Protein AF-0000000076331314 (afdb_homodimer)

Nearest PDB structures (foldseek):
  4fc7-assembly1_D  TM=9.909E-01  e=8.403E-45  Homo sapiens
  4jro-assembly1_B  TM=9.427E-01  e=1.397E-24  Listeria monocytogenes EGD-e
  1vl8-assembly1_B  TM=9.407E-01  e=8.124E-24  Thermotoga maritima MSB8
  4jro-assembly1_D  TM=9.541E-01  e=4.724E-23  Listeria monocytogenes EGD-e
  7wwx-assembly1_A  TM=9.232E-01  e=5.715E-21  Herbaspirillum huttiense subsp. putei IAM 15032

Radius of gyration: 23.96 Å; Cα contacts (8 Å, |Δi|>4): 1351; chains: 2; bounding box: 56×75×59 Å

InterPro domains:
  IPR002347 Short-chain dehydrogenase/reductase SDR [PF13561] (44-276)
  IPR002347 Short-chain dehydrogenase/reductase SDR [PR00080] (111-122)
  IPR002347 Short-chain dehydrogenase/reductase SDR [PR00080] (164-172)
  IPR002347 Short-chain dehydrogenase/reductase SDR [PR00080] (184-203)
  IPR002347 Short-chain dehydrogenase/reductase SDR [PR00081] (36-53)
  IPR002347 Short-chain dehydrogenase/reductase SDR [PR00081] (111-122)
  IPR002347 Short-chain dehydrogenase/reductase SDR [PR00081] (158-174)
  IPR002347 Short-chain dehydrogenase/reductase SDR [PR00081] (184-203)
  IPR002347 Short-chain dehydrogenase/reductase SDR [PR00081] (205-222)
  IPR002347 Short-chain dehydrogenase/reductase SDR [PR00081] (241-261)
  IPR036291 NAD(P)-binding domain superfamily [SSF51735] (33-279)
  IPR045017 Peroxisomal 2,4-dienoyl-CoA reductase [(3E)-enoyl-CoA-producing] [PTHR43296] (16-287)

pLDDT: mean 92.32, std 11.39, range [23.52, 98.94]

Structure (mmCIF, N/CA/C/O backbone):
data_AF-0000000076331314-model_v1
#
loop_
_entity.id
_entity.type
_entity.pdbx_description
1 polymer 'Peroxisomal 2,4-dienoyl-CoA reductase'
#
loop_
_atom_site.group_PDB
_atom_site.id
_atom_site.type_symbol
_atom_site.label_atom_id
_atom_site.label_alt_id
_atom_site.label_comp_id
_atom_site.label_asym_id
_atom_site.label_entity_id
_atom_site.label_seq_id
_atom_site.pdbx_PDB_ins_code
_atom_site.Cartn_x
_atom_site.Cartn_y
_atom_site.Cartn_z
_atom_site.occupancy
_atom_site.B_iso_or_equiv
_atom_site.auth_seq_id
_atom_site.auth_comp_id
_atom_site.auth_asym_id
_atom_site.auth_atom_id
_atom_site.pdbx_PDB_model_num
ATOM 1 N N . MET A 1 1 ? -29.672 -0.563 -6.102 1 23.72 1 MET A N 1
ATOM 2 C CA . MET A 1 1 ? -28.328 -1.09 -5.957 1 23.72 1 MET A CA 1
ATOM 3 C C . MET A 1 1 ? -27.359 0.001 -5.5 1 23.72 1 MET A C 1
ATOM 5 O O . MET A 1 1 ? -27.188 1.01 -6.184 1 23.72 1 MET A O 1
ATOM 9 N N . ALA A 1 2 ? -27.328 0.321 -4.273 1 33.72 2 ALA A N 1
ATOM 10 C CA . ALA A 1 2 ? -26.719 1.51 -3.682 1 33.72 2 ALA A CA 1
ATOM 11 C C . ALA A 1 2 ? -25.375 1.827 -4.344 1 33.72 2 ALA A C 1
ATOM 13 O O . ALA A 1 2 ? -24.531 0.943 -4.508 1 33.72 2 ALA A O 1
ATOM 14 N N . HIS A 1 3 ? -25.266 2.746 -5.168 1 42.53 3 HIS A N 1
ATOM 15 C CA . HIS A 1 3 ? -24.078 3.188 -5.875 1 42.53 3 HIS A CA 1
ATOM 16 C C . HIS A 1 3 ? -22.859 3.209 -4.945 1 42.53 3 HIS A C 1
ATOM 18 O O . HIS A 1 3 ? -22.906 3.826 -3.879 1 42.53 3 HIS A O 1
ATOM 24 N N . ALA A 1 4 ? -22.188 2.18 -4.832 1 51.5 4 ALA A N 1
ATOM 25 C CA . ALA A 1 4 ? -20.953 2.174 -4.051 1 51.5 4 ALA A CA 1
ATOM 26 C C . ALA A 1 4 ? -20.156 3.465 -4.254 1 51.5 4 ALA A C 1
ATOM 28 O O . ALA A 1 4 ? -20.062 3.967 -5.379 1 51.5 4 ALA A O 1
ATOM 29 N N . GLY A 1 5 ? -20.25 4.363 -3.395 1 59.28 5 GLY A N 1
ATOM 30 C CA . GLY A 1 5 ? -19.5 5.609 -3.402 1 59.28 5 GLY A CA 1
ATOM 31 C C . GLY A 1 5 ? -18.109 5.477 -4.012 1 59.28 5 GLY A C 1
ATOM 32 O O . GLY A 1 5 ? -17.594 4.363 -4.148 1 59.28 5 GLY A O 1
ATOM 33 N N . PHE A 1 6 ? -17.469 6.438 -4.609 1 75.81 6 PHE A N 1
ATOM 34 C CA . PHE A 1 6 ? -16.203 6.508 -5.332 1 75.81 6 PHE A CA 1
ATOM 35 C C . PHE A 1 6 ? -15.102 5.797 -4.562 1 75.81 6 PHE A C 1
ATOM 37 O O . PHE A 1 6 ? -14.18 5.238 -5.16 1 75.81 6 PHE A O 1
ATOM 44 N N . ALA A 1 7 ? -15.383 5.496 -3.303 1 81.44 7 ALA A N 1
ATOM 45 C CA . ALA A 1 7 ? -14.297 5.012 -2.453 1 81.44 7 ALA A CA 1
ATOM 46 C C . ALA A 1 7 ? -14.242 3.488 -2.449 1 81.44 7 ALA A C 1
ATOM 48 O O . ALA A 1 7 ? -13.172 2.9 -2.273 1 81.44 7 ALA A O 1
ATOM 49 N N . CYS A 1 8 ? -15.344 2.814 -2.717 1 88.12 8 CYS A N 1
ATOM 50 C CA . CYS A 1 8 ? -15.352 1.385 -2.432 1 88.12 8 CYS A CA 1
ATOM 51 C C . CYS A 1 8 ? -15.844 0.593 -3.641 1 88.12 8 CYS A C 1
ATOM 53 O O . CYS A 1 8 ? -15.914 -0.637 -3.594 1 88.12 8 CYS A O 1
ATOM 55 N N . GLU A 1 9 ? -16.141 1.269 -4.742 1 92.06 9 GLU A N 1
ATOM 56 C CA . GLU A 1 9 ? -16.672 0.588 -5.922 1 92.06 9 GLU A CA 1
ATOM 57 C C . GLU A 1 9 ? -15.609 -0.31 -6.559 1 92.06 9 GLU A C 1
ATOM 59 O O . GLU A 1 9 ? -14.523 0.158 -6.922 1 92.06 9 GLU A O 1
ATOM 64 N N . PRO A 1 10 ? -15.93 -1.616 -6.637 1 94.25 10 PRO A N 1
ATOM 65 C CA . PRO A 1 10 ? -14.945 -2.492 -7.273 1 94.25 10 PRO A CA 1
ATOM 66 C C . PRO A 1 10 ? -14.805 -2.234 -8.773 1 94.25 10 PRO A C 1
ATOM 68 O O . PRO A 1 10 ? -15.773 -1.837 -9.43 1 94.25 10 PRO A O 1
ATOM 71 N N . PRO A 1 11 ? -13.625 -2.402 -9.305 1 95.38 11 PRO A N 1
ATOM 72 C CA . PRO A 1 11 ? -13.477 -2.379 -10.766 1 95.38 11 PRO A CA 1
ATOM 73 C C . PRO A 1 11 ? -14.164 -3.561 -11.445 1 95.38 11 PRO A C 1
ATOM 75 O O . PRO A 1 11 ? -14.422 -4.582 -10.805 1 95.38 11 PRO A O 1
ATOM 78 N N . PRO A 1 12 ? -14.453 -3.381 -12.75 1 94.56 12 PRO A N 1
ATOM 79 C CA . PRO A 1 12 ? -14.992 -4.52 -13.492 1 94.56 12 PRO A CA 1
ATOM 80 C C . PRO A 1 12 ? -14.062 -5.73 -13.477 1 94.56 12 PRO A C 1
ATOM 82 O O . PRO A 1 12 ? -12.836 -5.574 -13.492 1 94.56 12 PRO A O 1
ATOM 85 N N . ASP A 1 13 ? -14.641 -6.906 -13.461 1 96.69 13 ASP A N 1
ATOM 86 C CA . ASP A 1 13 ? -13.922 -8.172 -13.469 1 96.69 13 ASP A CA 1
ATOM 87 C C . ASP A 1 13 ? -14.781 -9.289 -14.062 1 96.69 13 ASP A C 1
ATOM 89 O O . ASP A 1 13 ? -15.906 -9.055 -14.484 1 96.69 13 ASP A O 1
ATOM 93 N N . VAL A 1 14 ? -14.141 -10.469 -14.32 1 96.5 14 VAL A N 1
ATOM 94 C CA . VAL A 1 14 ? -14.859 -11.664 -14.742 1 96.5 14 VAL A CA 1
ATOM 95 C C . VAL A 1 14 ? -14.453 -12.844 -13.867 1 96.5 14 VAL A C 1
ATOM 97 O O . VAL A 1 14 ? -13.281 -12.977 -13.5 1 96.5 14 VAL A O 1
ATOM 100 N N . ASP A 1 15 ? -15.32 -13.727 -13.57 1 93.75 15 ASP A N 1
ATOM 101 C CA . ASP A 1 15 ? -15.102 -14.82 -12.617 1 93.75 15 ASP A CA 1
ATOM 102 C C . ASP A 1 15 ? -14.211 -15.898 -13.219 1 93.75 15 ASP A C 1
ATOM 104 O O . ASP A 1 15 ? -13.531 -16.625 -12.492 1 93.75 15 ASP A O 1
ATOM 108 N N . THR A 1 16 ? -14.18 -15.977 -14.539 1 94.88 16 THR A N 1
ATOM 109 C CA . THR A 1 16 ? -13.406 -17 -15.219 1 94.88 16 THR A CA 1
ATOM 110 C C . THR A 1 16 ? -11.992 -16.516 -15.508 1 94.88 16 THR A C 1
ATOM 112 O O . THR A 1 16 ? -11.656 -15.367 -15.203 1 94.88 16 THR A O 1
ATOM 115 N N . ASP A 1 17 ? -11.156 -17.391 -16 1 95.69 17 ASP A N 1
ATOM 116 C CA . ASP A 1 17 ? -9.812 -17.031 -16.438 1 95.69 17 ASP A CA 1
ATOM 117 C C . ASP A 1 17 ? -9.828 -16.531 -17.891 1 95.69 17 ASP A C 1
ATOM 119 O O . ASP A 1 17 ? -9.172 -17.094 -18.75 1 95.69 17 ASP A O 1
ATOM 123 N N . ASP A 1 18 ? -10.688 -15.539 -18.078 1 97.62 18 ASP A N 1
ATOM 124 C CA . ASP A 1 18 ? -10.781 -14.805 -19.328 1 97.62 18 ASP A CA 1
ATOM 125 C C . ASP A 1 18 ? -10.344 -13.352 -19.156 1 97.62 18 ASP A C 1
ATOM 127 O O . ASP A 1 18 ? -10.438 -12.805 -18.047 1 97.62 18 ASP A O 1
ATOM 131 N N . CYS A 1 19 ? -9.852 -12.844 -20.219 1 98.44 19 CYS A N 1
ATOM 132 C CA . CYS A 1 19 ? -9.445 -11.445 -20.172 1 98.44 19 CYS A CA 1
ATOM 133 C C . CYS A 1 19 ? -10.656 -10.531 -20.031 1 98.44 19 CYS A C 1
ATOM 135 O O . CYS A 1 19 ? -11.758 -10.891 -20.453 1 98.44 19 CYS A O 1
ATOM 137 N N . LEU A 1 20 ? -10.445 -9.367 -19.406 1 98.25 20 LEU A N 1
ATOM 138 C CA . LEU A 1 20 ? -11.492 -8.359 -19.266 1 98.25 20 LEU A CA 1
ATOM 139 C C . LEU A 1 20 ? -11.992 -7.898 -20.625 1 98.25 20 LEU A C 1
ATOM 141 O O . LEU A 1 20 ? -11.195 -7.594 -21.516 1 98.25 20 LEU A O 1
ATOM 145 N N . PRO A 1 21 ? -13.328 -7.848 -20.812 1 96.75 21 PRO A N 1
ATOM 146 C CA . PRO A 1 21 ? -13.852 -7.344 -22.078 1 96.75 21 PRO A CA 1
ATOM 147 C C . PRO A 1 21 ? -13.523 -5.871 -22.312 1 96.75 21 PRO A C 1
ATOM 149 O O . PRO A 1 21 ? -13.367 -5.441 -23.453 1 96.75 21 PRO A O 1
ATOM 152 N N . GLU A 1 22 ? -13.477 -5.152 -21.203 1 95.06 22 GLU A N 1
ATOM 153 C CA . GLU A 1 22 ? -13.102 -3.742 -21.219 1 95.06 22 GLU A CA 1
ATOM 154 C C . GLU A 1 22 ? -12.219 -3.389 -20.031 1 95.06 22 GLU A C 1
ATOM 156 O O . GLU A 1 22 ? -12.359 -3.98 -18.953 1 95.06 22 GLU A O 1
ATOM 161 N N . TYR A 1 23 ? -11.344 -2.51 -20.281 1 95.44 23 TYR A N 1
ATOM 162 C CA . TYR A 1 23 ? -10.453 -2.051 -19.234 1 95.44 23 TYR A CA 1
ATOM 163 C C . TYR A 1 23 ? -10.281 -0.538 -19.281 1 95.44 23 TYR A C 1
ATOM 165 O O . TYR A 1 23 ? -9.906 0.015 -20.312 1 95.44 23 TYR A O 1
ATOM 173 N N . SER A 1 24 ? -10.656 0.098 -18.156 1 91.94 24 SER A N 1
ATOM 174 C CA . SER A 1 24 ? -10.461 1.538 -18.047 1 91.94 24 SER A CA 1
ATOM 175 C C . SER A 1 24 ? -9.109 1.858 -17.406 1 91.94 24 SER A C 1
ATOM 177 O O . SER A 1 24 ? -8.883 1.543 -16.234 1 91.94 24 SER A O 1
ATOM 179 N N . TYR A 1 25 ? -8.297 2.473 -18.188 1 93.38 25 TYR A N 1
ATOM 180 C CA . TYR A 1 25 ? -6.957 2.789 -17.719 1 93.38 25 TYR A CA 1
ATOM 181 C C . TYR A 1 25 ? -6.992 3.908 -16.688 1 93.38 25 TYR A C 1
ATOM 183 O O . TYR A 1 25 ? -7.59 4.961 -16.922 1 93.38 25 TYR A O 1
ATOM 191 N N . VAL A 1 26 ? -6.43 3.592 -15.562 1 90.12 26 VAL A N 1
ATOM 192 C CA . VAL A 1 26 ? -6.223 4.602 -14.531 1 90.12 26 VAL A CA 1
ATOM 193 C C . VAL A 1 26 ? -4.77 5.074 -14.555 1 90.12 26 VAL A C 1
ATOM 195 O O . VAL A 1 26 ? -4.492 6.262 -14.375 1 90.12 26 VAL A O 1
ATOM 198 N N . PHE A 1 27 ? -3.867 4.172 -14.867 1 90.25 27 PHE A N 1
ATOM 199 C CA . PHE A 1 27 ? -2.471 4.477 -15.156 1 90.25 27 PHE A CA 1
ATOM 200 C C . PHE A 1 27 ? -2.273 4.785 -16.625 1 90.25 27 PHE A C 1
ATOM 202 O O . PHE A 1 27 ? -3.102 4.414 -17.469 1 90.25 27 PHE A O 1
ATOM 209 N N . GLN A 1 28 ? -1.175 5.453 -16.844 1 90.94 28 GLN A N 1
ATOM 210 C CA . GLN A 1 28 ? -0.748 5.555 -18.234 1 90.94 28 GLN A CA 1
ATOM 211 C C . GLN A 1 28 ? -0.563 4.172 -18.859 1 90.94 28 GLN A C 1
ATOM 213 O O . GLN A 1 28 ? 0.03 3.283 -18.25 1 90.94 28 GLN A O 1
ATOM 218 N N . PRO A 1 29 ? -1.071 3.967 -20.078 1 93 29 PRO A N 1
ATOM 219 C CA . PRO A 1 29 ? -1.066 2.633 -20.688 1 93 29 PRO A CA 1
ATOM 220 C C . PRO A 1 29 ? 0.344 2.105 -20.938 1 93 29 PRO A C 1
ATOM 222 O O . PRO A 1 29 ? 0.542 0.893 -21.062 1 93 29 PRO A O 1
ATOM 225 N N . ASP A 1 30 ? 1.361 2.998 -21 1 93.88 30 ASP A N 1
ATOM 226 C CA . ASP A 1 30 ? 2.693 2.535 -21.375 1 93.88 30 ASP A CA 1
ATOM 227 C C . ASP A 1 30 ? 3.65 2.58 -20.188 1 93.88 30 ASP A C 1
ATOM 229 O O . ASP A 1 30 ? 4.867 2.631 -20.375 1 93.88 30 ASP A O 1
ATOM 233 N N . ILE A 1 31 ? 3.143 2.559 -19 1 92.88 31 ILE A N 1
ATOM 234 C CA . ILE A 1 31 ? 3.959 2.762 -17.812 1 92.88 31 ILE A CA 1
ATOM 235 C C . ILE A 1 31 ? 4.969 1.624 -17.672 1 92.88 31 ILE A C 1
ATOM 237 O O . ILE A 1 31 ? 6.031 1.798 -17.078 1 92.88 31 ILE A O 1
ATOM 241 N N . LEU A 1 32 ? 4.66 0.415 -18.297 1 96.25 32 LEU A N 1
ATOM 242 C CA . LEU A 1 32 ? 5.547 -0.733 -18.172 1 96.25 32 LEU A CA 1
ATOM 243 C C . LEU A 1 32 ? 6.156 -1.107 -19.516 1 96.25 32 LEU A C 1
ATOM 245 O O . LEU A 1 32 ? 6.594 -2.244 -19.703 1 96.25 32 LEU A O 1
ATOM 249 N N . LYS A 1 33 ? 6.09 -0.16 -20.406 1 95.75 33 LYS A N 1
ATOM 250 C CA . LYS A 1 33 ? 6.711 -0.409 -21.703 1 95.75 33 LYS A CA 1
ATOM 251 C C . LYS A 1 33 ? 8.172 -0.815 -21.547 1 95.75 33 LYS A C 1
ATOM 253 O O . LYS A 1 33 ? 8.922 -0.183 -20.812 1 95.75 33 LYS A O 1
ATOM 258 N N . GLY A 1 34 ? 8.5 -1.92 -22.188 1 95.62 34 GLY A N 1
ATOM 259 C CA . GLY A 1 34 ? 9.875 -2.4 -22.188 1 95.62 34 GLY A CA 1
ATOM 260 C C . GLY A 1 34 ? 10.211 -3.256 -20.984 1 95.62 34 GLY A C 1
ATOM 261 O O . GLY A 1 34 ? 11.328 -3.764 -20.859 1 95.62 34 GLY A O 1
ATOM 262 N N . LYS A 1 35 ? 9.297 -3.453 -20.078 1 97.81 35 LYS A N 1
ATOM 263 C CA . LYS A 1 35 ? 9.539 -4.277 -18.906 1 97.81 35 LYS A CA 1
ATOM 264 C C . LYS A 1 35 ? 9.086 -5.715 -19.125 1 97.81 35 LYS A C 1
ATOM 266 O O . LYS A 1 35 ? 8.234 -5.973 -19.984 1 97.81 35 LYS A O 1
ATOM 271 N N . VAL A 1 36 ? 9.711 -6.668 -18.438 1 98.56 36 VAL A N 1
ATOM 272 C CA . VAL A 1 36 ? 9.367 -8.086 -18.484 1 98.56 36 VAL A CA 1
ATOM 273 C C . VAL A 1 36 ? 9.07 -8.602 -17.078 1 98.56 36 VAL A C 1
ATOM 275 O O . VAL A 1 36 ? 9.852 -8.391 -16.156 1 98.56 36 VAL A O 1
ATOM 278 N N . ALA A 1 37 ? 7.938 -9.25 -16.953 1 98.81 37 ALA A N 1
ATOM 279 C CA . ALA A 1 37 ? 7.539 -9.82 -15.664 1 98.81 37 ALA A CA 1
ATOM 280 C C . ALA A 1 37 ? 7.508 -11.344 -15.727 1 98.81 37 ALA A C 1
ATOM 282 O O . ALA A 1 37 ? 7.082 -11.922 -16.734 1 98.81 37 ALA A O 1
ATOM 283 N N . PHE A 1 38 ? 8.047 -11.977 -14.711 1 98.94 38 PHE A N 1
ATOM 284 C CA . PHE A 1 38 ? 7.953 -13.414 -14.484 1 98.94 38 PHE A CA 1
ATOM 285 C C . PHE A 1 38 ? 6.945 -13.727 -13.383 1 98.94 38 PHE A C 1
ATOM 287 O O . PHE A 1 38 ? 7.121 -13.305 -12.234 1 98.94 38 PHE A O 1
ATOM 294 N N . ILE A 1 39 ? 5.875 -14.445 -13.727 1 98.94 39 ILE A N 1
ATOM 295 C CA . ILE A 1 39 ? 4.766 -14.648 -12.805 1 98.94 39 ILE A CA 1
ATOM 296 C C . ILE A 1 39 ? 4.539 -16.141 -12.594 1 98.94 39 ILE A C 1
ATOM 298 O O . ILE A 1 39 ? 4.082 -16.844 -13.5 1 98.94 39 ILE A O 1
ATOM 302 N N . THR A 1 40 ? 4.859 -16.656 -11.406 1 98.88 40 THR A N 1
ATOM 303 C CA . THR A 1 40 ? 4.477 -18.031 -11.086 1 98.88 40 THR A CA 1
ATOM 304 C C . THR A 1 40 ? 2.979 -18.125 -10.812 1 98.88 40 THR A C 1
ATOM 306 O O . THR A 1 40 ? 2.391 -17.219 -10.227 1 98.88 40 THR A O 1
ATOM 309 N N . GLY A 1 41 ? 2.43 -19.188 -11.25 1 97.81 41 GLY A N 1
ATOM 310 C CA . GLY A 1 41 ? 0.983 -19.297 -11.133 1 97.81 41 GLY A CA 1
ATOM 311 C C . GLY A 1 41 ? 0.247 -18.266 -11.984 1 97.81 41 GLY A C 1
ATOM 312 O O . GLY A 1 41 ? -0.816 -17.781 -11.594 1 97.81 41 GLY A O 1
ATOM 313 N N . GLY A 1 42 ? 0.795 -17.906 -13.133 1 98.06 42 GLY A N 1
ATOM 314 C CA . GLY A 1 42 ? 0.257 -16.844 -13.945 1 98.06 42 GLY A CA 1
ATOM 315 C C . GLY A 1 42 ? -0.799 -17.312 -14.93 1 98.06 42 GLY A C 1
ATOM 316 O O . GLY A 1 42 ? -1.331 -16.516 -15.703 1 98.06 42 GLY A O 1
ATOM 317 N N . GLY A 1 43 ? -1.153 -18.609 -14.867 1 97.19 43 GLY A N 1
ATOM 318 C CA . GLY A 1 43 ? -2.068 -19.156 -15.852 1 97.19 43 GLY A CA 1
ATOM 319 C C . GLY A 1 43 ? -3.521 -19.094 -15.422 1 97.19 43 GLY A C 1
ATOM 320 O O . GLY A 1 43 ? -4.426 -19.328 -16.234 1 97.19 43 GLY A O 1
ATOM 321 N N . SER A 1 44 ? -3.764 -18.734 -14.148 1 96.5 44 SER A N 1
ATOM 322 C CA . SER A 1 44 ? -5.137 -18.703 -13.648 1 96.5 44 SER A CA 1
ATOM 323 C C . SER A 1 44 ? -5.285 -17.75 -12.477 1 96.5 44 SER A C 1
ATOM 325 O O . SER A 1 44 ? -4.289 -17.266 -11.93 1 96.5 44 SER A O 1
ATOM 327 N N . GLY A 1 45 ? -6.562 -17.391 -12.227 1 96.88 45 GLY A N 1
ATOM 328 C CA . GLY A 1 45 ? -6.898 -16.656 -11.016 1 96.88 45 GLY A CA 1
ATOM 329 C C . GLY A 1 45 ? -6.23 -15.289 -10.945 1 96.88 45 GLY A C 1
ATOM 330 O O . GLY A 1 45 ? -6.25 -14.531 -11.914 1 96.88 45 GLY A O 1
ATOM 331 N N . ILE A 1 46 ? -5.73 -15.031 -9.758 1 98.06 46 ILE A N 1
ATOM 332 C CA . ILE A 1 46 ? -5.109 -13.742 -9.477 1 98.06 46 ILE A CA 1
ATOM 333 C C . ILE A 1 46 ? -3.898 -13.539 -10.383 1 98.06 46 ILE A C 1
ATOM 335 O O . ILE A 1 46 ? -3.711 -12.461 -10.953 1 98.06 46 ILE A O 1
ATOM 339 N N . GLY A 1 47 ? -3.076 -14.625 -10.555 1 98.56 47 GLY A N 1
ATOM 340 C CA . GLY A 1 47 ? -1.894 -14.531 -11.398 1 98.56 47 GLY A CA 1
ATOM 341 C C . GLY A 1 47 ? -2.215 -14.195 -12.836 1 98.56 47 GLY A C 1
ATOM 342 O O . GLY A 1 47 ? -1.512 -13.398 -13.469 1 98.56 47 GLY A O 1
ATOM 343 N N . PHE A 1 48 ? -3.287 -14.766 -13.344 1 98.69 48 PHE A N 1
ATOM 344 C CA . PHE A 1 48 ? -3.736 -14.5 -14.703 1 98.69 48 PHE A CA 1
ATOM 345 C C . PHE A 1 48 ? -4.125 -13.039 -14.867 1 98.69 48 PHE A C 1
ATOM 347 O O . PHE A 1 48 ? -3.736 -12.391 -15.844 1 98.69 48 PHE A O 1
ATOM 354 N N . ARG A 1 49 ? -4.852 -12.531 -13.898 1 98.75 49 ARG A N 1
ATOM 355 C CA . ARG A 1 49 ? -5.312 -11.148 -13.977 1 98.75 49 ARG A CA 1
ATOM 356 C C . ARG A 1 49 ? -4.156 -10.172 -13.789 1 98.75 49 ARG A C 1
ATOM 358 O O . ARG A 1 49 ? -4.113 -9.125 -14.438 1 98.75 49 ARG A O 1
ATOM 365 N N . ILE A 1 50 ? -3.209 -10.523 -12.93 1 98.88 50 ILE A N 1
ATOM 366 C CA . ILE A 1 50 ? -2.01 -9.703 -12.797 1 98.88 50 ILE A CA 1
ATOM 367 C C . ILE A 1 50 ? -1.283 -9.625 -14.141 1 98.88 50 ILE A C 1
ATOM 369 O O . ILE A 1 50 ? -0.935 -8.539 -14.602 1 98.88 50 ILE A O 1
ATOM 373 N N . ALA A 1 51 ? -1.093 -10.766 -14.773 1 98.88 51 ALA A N 1
ATOM 374 C CA . ALA A 1 51 ? -0.438 -10.789 -16.078 1 98.88 51 ALA A CA 1
ATOM 375 C C . ALA A 1 51 ? -1.175 -9.898 -17.078 1 98.88 51 ALA A C 1
ATOM 377 O O . ALA A 1 51 ? -0.555 -9.078 -17.766 1 98.88 51 ALA A O 1
ATOM 378 N N . GLU A 1 52 ? -2.471 -10.031 -17.109 1 98.88 52 GLU A N 1
ATOM 379 C CA . GLU A 1 52 ? -3.268 -9.258 -18.047 1 98.88 52 GLU A CA 1
ATOM 380 C C . GLU A 1 52 ? -3.072 -7.758 -17.844 1 98.88 52 GLU A C 1
ATOM 382 O O . GLU A 1 52 ? -2.803 -7.02 -18.781 1 98.88 52 GLU A O 1
ATOM 387 N N . ILE A 1 53 ? -3.223 -7.301 -16.594 1 98.75 53 ILE A N 1
ATOM 388 C CA . ILE A 1 53 ? -3.18 -5.871 -16.297 1 98.75 53 ILE A CA 1
ATOM 389 C C . ILE A 1 53 ? -1.785 -5.324 -16.594 1 98.75 53 ILE A C 1
ATOM 391 O O . ILE A 1 53 ? -1.647 -4.238 -17.172 1 98.75 53 ILE A O 1
ATOM 395 N N . LEU A 1 54 ? -0.731 -6.102 -16.266 1 98.75 54 LEU A N 1
ATOM 396 C CA . LEU A 1 54 ? 0.623 -5.656 -16.578 1 98.75 54 LEU A CA 1
ATOM 397 C C . LEU A 1 54 ? 0.833 -5.57 -18.094 1 98.75 54 LEU A C 1
ATOM 399 O O . LEU A 1 54 ? 1.418 -4.602 -18.578 1 98.75 54 LEU A O 1
ATOM 403 N N . MET A 1 55 ? 0.313 -6.543 -18.781 1 98.75 55 MET A N 1
ATOM 404 C CA . MET A 1 55 ? 0.477 -6.57 -20.219 1 98.75 55 MET A CA 1
ATOM 405 C C . MET A 1 55 ? -0.333 -5.457 -20.891 1 98.75 55 MET A C 1
ATOM 407 O O . MET A 1 55 ? 0.109 -4.863 -21.875 1 98.75 55 MET A O 1
ATOM 411 N N . ARG A 1 56 ? -1.489 -5.129 -20.391 1 98.5 56 ARG A N 1
ATOM 412 C CA . ARG A 1 56 ? -2.268 -4.004 -20.906 1 98.5 56 ARG A CA 1
ATOM 413 C C . ARG A 1 56 ? -1.504 -2.693 -20.75 1 98.5 56 ARG A C 1
ATOM 415 O O . ARG A 1 56 ? -1.744 -1.737 -21.484 1 98.5 56 ARG A O 1
ATOM 422 N N . HIS A 1 57 ? -0.584 -2.674 -19.859 1 97.94 57 HIS A N 1
ATOM 423 C CA . HIS A 1 57 ? 0.201 -1.468 -19.625 1 97.94 57 HIS A CA 1
ATOM 424 C C . HIS A 1 57 ? 1.581 -1.572 -20.266 1 97.94 57 HIS A C 1
ATOM 426 O O . HIS A 1 57 ? 2.523 -0.904 -19.828 1 97.94 57 HIS A O 1
ATOM 432 N N . GLY A 1 58 ? 1.747 -2.521 -21.219 1 97.62 58 GLY A N 1
ATOM 433 C CA . GLY A 1 58 ? 2.924 -2.551 -22.062 1 97.62 58 GLY A CA 1
ATOM 434 C C . GLY A 1 58 ? 3.953 -3.576 -21.625 1 97.62 58 GLY A C 1
ATOM 435 O O . GLY A 1 58 ? 4.988 -3.736 -22.281 1 97.62 58 GLY A O 1
ATOM 436 N N . CYS A 1 59 ? 3.738 -4.312 -20.625 1 98.31 59 CYS A N 1
ATOM 437 C CA . CYS A 1 59 ? 4.676 -5.289 -20.078 1 98.31 59 CYS A CA 1
ATOM 438 C C . CYS A 1 59 ? 4.664 -6.57 -20.906 1 98.31 59 CYS A C 1
ATOM 440 O O . CYS A 1 59 ? 3.611 -7 -21.375 1 98.31 59 CYS A O 1
ATOM 442 N N . GLN A 1 60 ? 5.801 -7.16 -21.094 1 98.69 60 GLN A N 1
ATOM 443 C CA . GLN A 1 60 ? 5.867 -8.555 -21.5 1 98.69 60 GLN A CA 1
ATOM 444 C C . GLN A 1 60 ? 5.871 -9.492 -20.297 1 98.69 60 GLN A C 1
ATOM 446 O O . GLN A 1 60 ? 6.387 -9.141 -19.234 1 98.69 60 GLN A O 1
ATOM 451 N N . CYS A 1 61 ? 5.262 -10.664 -20.516 1 98.81 61 CYS A N 1
ATOM 452 C CA . CYS A 1 61 ? 5.121 -11.508 -19.344 1 98.81 61 CYS A CA 1
ATOM 453 C C . CYS A 1 61 ? 5.547 -12.938 -19.641 1 98.81 61 CYS A C 1
ATOM 455 O O . CYS A 1 61 ? 5.41 -13.406 -20.781 1 98.81 61 CYS A O 1
ATOM 457 N N . VAL A 1 62 ? 6.148 -13.547 -18.688 1 98.88 62 VAL A N 1
ATOM 458 C CA . VAL A 1 62 ? 6.332 -14.992 -18.594 1 98.88 62 VAL A CA 1
ATOM 459 C C . VAL A 1 62 ? 5.387 -15.555 -17.531 1 98.88 62 VAL A C 1
ATOM 461 O O . VAL A 1 62 ? 5.414 -15.133 -16.375 1 98.88 62 VAL A O 1
ATOM 464 N N . ILE A 1 63 ? 4.531 -16.469 -17.969 1 98.88 63 ILE A N 1
ATOM 465 C CA . ILE A 1 63 ? 3.684 -17.125 -17 1 98.88 63 ILE A CA 1
ATOM 466 C C . ILE A 1 63 ? 4.164 -18.562 -16.797 1 98.88 63 ILE A C 1
ATOM 468 O O . ILE A 1 63 ? 4.477 -19.266 -17.75 1 98.88 63 ILE A O 1
ATOM 472 N N . ALA A 1 64 ? 4.281 -18.953 -15.531 1 98.56 64 ALA A N 1
ATOM 473 C CA . ALA A 1 64 ? 4.938 -20.219 -15.211 1 98.56 64 ALA A CA 1
ATOM 474 C C . ALA A 1 64 ? 4.074 -21.047 -14.266 1 98.56 64 ALA A C 1
ATOM 476 O O . ALA A 1 64 ? 3.559 -20.547 -13.266 1 98.56 64 ALA A O 1
ATOM 477 N N . SER A 1 65 ? 3.861 -22.266 -14.594 1 96.94 65 SER A N 1
ATOM 478 C CA . SER A 1 65 ? 3.217 -23.281 -13.766 1 96.94 65 SER A CA 1
ATOM 479 C C . SER A 1 65 ? 3.545 -24.688 -14.266 1 96.94 65 SER A C 1
ATOM 481 O O . SER A 1 65 ? 4.375 -24.859 -15.164 1 96.94 65 SER A O 1
ATOM 483 N N . ARG A 1 66 ? 2.961 -25.656 -13.68 1 95.56 66 ARG A N 1
ATOM 484 C CA . ARG A 1 66 ? 3.311 -27.031 -14.008 1 95.56 66 ARG A CA 1
ATOM 485 C C . ARG A 1 66 ? 2.645 -27.484 -15.305 1 95.56 66 ARG A C 1
ATOM 487 O O . ARG A 1 66 ? 3.229 -28.25 -16.078 1 95.56 66 ARG A O 1
ATOM 494 N N . ASN A 1 67 ? 1.437 -26.984 -15.594 1 95.31 67 ASN A N 1
ATOM 495 C CA . ASN A 1 67 ? 0.645 -27.453 -16.719 1 95.31 67 ASN A CA 1
ATOM 496 C C . ASN A 1 67 ? 0.86 -26.578 -17.953 1 95.31 67 ASN A C 1
ATOM 498 O O . ASN A 1 67 ? 0.203 -25.547 -18.125 1 95.31 67 ASN A O 1
ATOM 502 N N . LEU A 1 68 ? 1.666 -27.094 -18.922 1 96.94 68 LEU A N 1
ATOM 503 C CA . LEU A 1 68 ? 2.07 -26.297 -20.078 1 96.94 68 LEU A CA 1
ATOM 504 C C . LEU A 1 68 ? 0.884 -26.031 -21 1 96.94 68 LEU A C 1
ATOM 506 O O . LEU A 1 68 ? 0.775 -24.953 -21.594 1 96.94 68 LEU A O 1
ATOM 510 N N . GLU A 1 69 ? 0.029 -27 -21.094 1 97.06 69 GLU A N 1
ATOM 511 C CA . GLU A 1 69 ? -1.122 -26.844 -21.984 1 97.06 69 GLU A CA 1
ATOM 512 C C . GLU A 1 69 ? -2.021 -25.703 -21.531 1 97.06 69 GLU A C 1
ATOM 514 O O . GLU A 1 69 ? -2.404 -24.844 -22.328 1 97.06 69 GLU A O 1
ATOM 519 N N . ARG A 1 70 ? -2.32 -25.703 -20.281 1 95.44 70 ARG A N 1
ATOM 520 C CA . ARG A 1 70 ? -3.146 -24.641 -19.719 1 95.44 70 ARG A CA 1
ATOM 521 C C . ARG A 1 70 ? -2.449 -23.297 -19.812 1 95.44 70 ARG A C 1
ATOM 523 O O . ARG A 1 70 ? -3.09 -22.281 -20.094 1 95.44 70 ARG A O 1
ATOM 530 N N . LEU A 1 71 ? -1.199 -23.312 -19.656 1 97.88 71 LEU A N 1
ATOM 531 C CA . LEU A 1 71 ? -0.41 -22.078 -19.75 1 97.88 71 LEU A CA 1
ATOM 532 C C . LEU A 1 71 ? -0.424 -21.531 -21.172 1 97.88 71 LEU A C 1
ATOM 534 O O . LEU A 1 71 ? -0.513 -20.312 -21.359 1 97.88 71 LEU A O 1
ATOM 538 N N . THR A 1 72 ? -0.289 -22.438 -22.078 1 98.5 72 THR A N 1
ATOM 539 C CA . THR A 1 72 ? -0.26 -22.031 -23.484 1 98.5 72 THR A CA 1
ATOM 540 C C . THR A 1 72 ? -1.579 -21.391 -23.891 1 98.5 72 THR A C 1
ATOM 542 O O . THR A 1 72 ? -1.589 -20.359 -24.578 1 98.5 72 THR A O 1
ATOM 545 N N . GLU A 1 73 ? -2.639 -21.984 -23.422 1 98.5 73 GLU A N 1
ATOM 546 C CA . GLU A 1 73 ? -3.949 -21.391 -23.688 1 98.5 73 GLU A CA 1
ATOM 547 C C . GLU A 1 73 ? -4.086 -20.016 -23.031 1 98.5 73 GLU A C 1
ATOM 549 O O . GLU A 1 73 ? -4.582 -19.078 -23.656 1 98.5 73 GLU A O 1
ATOM 554 N N . ALA A 1 74 ? -3.664 -19.906 -21.828 1 98.56 74 ALA A N 1
ATOM 555 C CA . ALA A 1 74 ? -3.701 -18.625 -21.125 1 98.56 74 ALA A CA 1
ATOM 556 C C . ALA A 1 74 ? -2.855 -17.578 -21.844 1 98.56 74 ALA A C 1
ATOM 558 O O . ALA A 1 74 ? -3.285 -16.438 -22.016 1 98.56 74 ALA A O 1
ATOM 559 N N . ALA A 1 75 ? -1.699 -17.953 -22.297 1 98.88 75 ALA A N 1
ATOM 560 C CA . ALA A 1 75 ? -0.787 -17.047 -22.984 1 98.88 75 ALA A CA 1
ATOM 561 C C . ALA A 1 75 ? -1.408 -16.516 -24.281 1 98.88 75 ALA A C 1
ATOM 563 O O . ALA A 1 75 ? -1.265 -15.344 -24.609 1 98.88 75 ALA A O 1
ATOM 564 N N . LYS A 1 76 ? -2.064 -17.391 -24.969 1 98.69 76 LYS A N 1
ATOM 565 C CA . LYS A 1 76 ? -2.73 -16.984 -26.203 1 98.69 76 LYS A CA 1
ATOM 566 C C . LYS A 1 76 ? -3.807 -15.938 -25.922 1 98.69 76 LYS A C 1
ATOM 568 O O . LYS A 1 76 ? -3.889 -14.938 -26.641 1 98.69 76 LYS A O 1
ATOM 573 N N . LYS A 1 77 ? -4.594 -16.188 -24.891 1 98.56 77 LYS A N 1
ATOM 574 C CA . LYS A 1 77 ? -5.633 -15.242 -24.516 1 98.56 77 LYS A CA 1
ATOM 575 C C . LYS A 1 77 ? -5.035 -13.883 -24.156 1 98.56 77 LYS A C 1
ATOM 577 O O . LYS A 1 77 ? -5.52 -12.844 -24.594 1 98.56 77 LYS A O 1
ATOM 582 N N . LEU A 1 78 ? -4.016 -13.922 -23.391 1 98.81 78 LEU A N 1
ATOM 583 C CA . LEU A 1 78 ? -3.383 -12.703 -22.906 1 98.81 78 LEU A CA 1
ATOM 584 C C . LEU A 1 78 ? -2.771 -11.898 -24.047 1 98.81 78 LEU A C 1
ATOM 586 O O . LEU A 1 78 ? -2.967 -10.688 -24.125 1 98.81 78 LEU A O 1
ATOM 590 N N . SER A 1 79 ? -2.092 -12.617 -24.922 1 98.81 79 SER A N 1
ATOM 591 C CA . SER A 1 79 ? -1.465 -11.938 -26.047 1 98.81 79 SER A CA 1
ATOM 592 C C . SER A 1 79 ? -2.51 -11.336 -26.984 1 98.81 79 SER A C 1
ATOM 594 O O . SER A 1 79 ? -2.342 -10.219 -27.469 1 98.81 79 SER A O 1
ATOM 596 N N . ALA A 1 80 ? -3.541 -12.039 -27.219 1 98.56 80 ALA A N 1
ATOM 597 C CA . ALA A 1 80 ? -4.602 -11.562 -28.094 1 98.56 80 ALA A CA 1
ATOM 598 C C . ALA A 1 80 ? -5.277 -10.32 -27.531 1 98.56 80 ALA A C 1
ATOM 600 O O . ALA A 1 80 ? -5.566 -9.367 -28.25 1 98.56 80 ALA A O 1
ATOM 601 N N . ALA A 1 81 ? -5.512 -10.289 -26.25 1 98.25 81 ALA A N 1
ATOM 602 C CA . ALA A 1 81 ? -6.27 -9.219 -25.594 1 98.25 81 ALA A CA 1
ATOM 603 C C . ALA A 1 81 ? -5.418 -7.965 -25.438 1 98.25 81 ALA A C 1
ATOM 605 O O . ALA A 1 81 ? -5.949 -6.852 -25.391 1 98.25 81 ALA A O 1
ATOM 606 N N . THR A 1 82 ? -4.09 -8.117 -25.344 1 98.12 82 THR A N 1
ATOM 607 C CA . THR A 1 82 ? -3.277 -6.984 -24.922 1 98.12 82 THR A CA 1
ATOM 608 C C . THR A 1 82 ? -2.332 -6.551 -26.031 1 98.12 82 THR A C 1
ATOM 610 O O . THR A 1 82 ? -1.77 -5.453 -25.984 1 98.12 82 THR A O 1
ATOM 613 N N . GLY A 1 83 ? -2.057 -7.453 -26.984 1 97.94 83 GLY A N 1
ATOM 614 C CA . GLY A 1 83 ? -1.105 -7.188 -28.062 1 97.94 83 GLY A CA 1
ATOM 615 C C . GLY A 1 83 ? 0.338 -7.383 -27.625 1 97.94 83 GLY A C 1
ATOM 616 O O . GLY A 1 83 ? 1.259 -7.117 -28.406 1 97.94 83 GLY A O 1
ATOM 617 N N . GLN A 1 84 ? 0.583 -7.777 -26.406 1 98.44 84 GLN A N 1
ATOM 618 C CA . GLN A 1 84 ? 1.929 -8.008 -25.891 1 98.44 84 GLN A CA 1
ATOM 619 C C . GLN A 1 84 ? 2.305 -9.484 -25.969 1 98.44 84 GLN A C 1
ATOM 621 O O . GLN A 1 84 ? 1.448 -10.336 -26.219 1 98.44 84 GLN A O 1
ATOM 626 N N . ARG A 1 85 ? 3.574 -9.805 -25.781 1 98.5 85 ARG A N 1
ATOM 627 C CA . ARG A 1 85 ? 4.039 -11.188 -25.797 1 98.5 85 ARG A CA 1
ATOM 628 C C . ARG A 1 85 ? 3.895 -11.828 -24.422 1 98.5 85 ARG A C 1
ATOM 630 O O . ARG A 1 85 ? 4.172 -11.195 -23.406 1 98.5 85 ARG A O 1
ATOM 637 N N . CYS A 1 86 ? 3.402 -12.984 -24.453 1 98.81 86 CYS A N 1
ATOM 638 C CA . CYS A 1 86 ? 3.299 -13.805 -23.25 1 98.81 86 CYS A CA 1
ATOM 639 C C . CYS A 1 86 ? 3.92 -15.18 -23.469 1 98.81 86 CYS A C 1
ATOM 641 O O . CYS A 1 86 ? 3.475 -15.93 -24.344 1 98.81 86 CYS A O 1
ATOM 643 N N . LEU A 1 87 ? 4.965 -15.508 -22.719 1 98.81 87 LEU A N 1
ATOM 644 C CA . LEU A 1 87 ? 5.668 -16.781 -22.844 1 98.81 87 LEU A CA 1
ATOM 645 C C . LEU A 1 87 ? 5.227 -17.75 -21.766 1 98.81 87 LEU A C 1
ATOM 647 O O . LEU A 1 87 ? 5.426 -17.5 -20.578 1 98.81 87 LEU A O 1
ATOM 651 N N . PRO A 1 88 ? 4.543 -18.828 -22.172 1 98.75 88 PRO A N 1
ATOM 652 C CA . PRO A 1 88 ? 4.266 -19.875 -21.203 1 98.75 88 PRO A CA 1
ATOM 653 C C . PRO A 1 88 ? 5.477 -20.781 -20.938 1 98.75 88 PRO A C 1
ATOM 655 O O . PRO A 1 88 ? 6.129 -21.219 -21.891 1 98.75 88 PRO A O 1
ATOM 658 N N . VAL A 1 89 ? 5.82 -20.969 -19.656 1 98.31 89 VAL A N 1
ATOM 659 C CA . VAL A 1 89 ? 6.934 -21.844 -19.297 1 98.31 89 VAL A CA 1
ATOM 660 C C . VAL A 1 89 ? 6.492 -22.828 -18.219 1 98.31 89 VAL A C 1
ATOM 662 O O . VAL A 1 89 ? 5.816 -22.453 -17.266 1 98.31 89 VAL A O 1
ATOM 665 N N . SER A 1 90 ? 6.816 -24.078 -18.438 1 97.5 90 SER A N 1
ATOM 666 C CA . SER A 1 90 ? 6.469 -25.094 -17.453 1 97.5 90 SER A CA 1
ATOM 667 C C . SER A 1 90 ? 7.562 -25.25 -16.406 1 97.5 90 SER A C 1
ATOM 669 O O . SER A 1 90 ? 8.734 -25.406 -16.734 1 97.5 90 SER A O 1
ATOM 671 N N . LEU A 1 91 ? 7.109 -25.203 -15.109 1 97.25 91 LEU A N 1
ATOM 672 C CA . LEU A 1 91 ? 8.039 -25.484 -14.023 1 97.25 91 LEU A CA 1
ATOM 673 C C . LEU A 1 91 ? 7.297 -25.828 -12.742 1 97.25 91 LEU A C 1
ATOM 675 O O . LEU A 1 91 ? 6.094 -25.578 -12.633 1 97.25 91 LEU A O 1
ATOM 679 N N . ASP A 1 92 ? 7.973 -26.562 -11.859 1 97.56 92 ASP A N 1
ATOM 680 C CA . ASP A 1 92 ? 7.59 -26.75 -10.469 1 97.56 92 ASP A CA 1
ATOM 681 C C . ASP A 1 92 ? 8.469 -25.922 -9.539 1 97.56 92 ASP A C 1
ATOM 683 O O . ASP A 1 92 ? 9.688 -26.062 -9.523 1 97.56 92 ASP A O 1
ATOM 687 N N . VAL A 1 93 ? 7.816 -25.047 -8.734 1 98.56 93 VAL A N 1
ATOM 688 C CA . VAL A 1 93 ? 8.562 -24.094 -7.918 1 98.56 93 VAL A CA 1
ATOM 689 C C . VAL A 1 93 ? 9.352 -24.844 -6.848 1 98.56 93 VAL A C 1
ATOM 691 O O . VAL A 1 93 ? 10.242 -24.266 -6.211 1 98.56 93 VAL A O 1
ATOM 694 N N . ARG A 1 94 ? 9.117 -26.094 -6.66 1 97.75 94 ARG A N 1
ATOM 695 C CA . ARG A 1 94 ? 9.812 -26.906 -5.68 1 97.75 94 ARG A CA 1
ATOM 696 C C . ARG A 1 94 ? 11.156 -27.391 -6.227 1 97.75 94 ARG A C 1
ATOM 698 O O . ARG A 1 94 ? 11.961 -27.969 -5.492 1 97.75 94 ARG A O 1
ATOM 705 N N . GLN A 1 95 ? 11.383 -27.141 -7.523 1 98.25 95 GLN A N 1
ATOM 706 C CA . GLN A 1 95 ? 12.539 -27.734 -8.195 1 98.25 95 GLN A CA 1
ATOM 707 C C . GLN A 1 95 ? 13.461 -26.641 -8.742 1 98.25 95 GLN A C 1
ATOM 709 O O . GLN A 1 95 ? 13.305 -26.219 -9.891 1 98.25 95 GLN A O 1
ATOM 714 N N . PRO A 1 96 ? 14.539 -26.25 -8.055 1 97.62 96 PRO A N 1
ATOM 715 C CA . PRO A 1 96 ? 15.414 -25.141 -8.438 1 97.62 96 PRO A CA 1
ATOM 716 C C . PRO A 1 96 ? 16.016 -25.312 -9.836 1 97.62 96 PRO A C 1
ATOM 718 O O . PRO A 1 96 ? 16.109 -24.344 -10.586 1 97.62 96 PRO A O 1
ATOM 721 N N . GLN A 1 97 ? 16.375 -26.562 -10.203 1 97.69 97 GLN A N 1
ATOM 722 C CA . GLN A 1 97 ? 17 -26.781 -11.5 1 97.69 97 GLN A CA 1
ATOM 723 C C . GLN A 1 97 ? 16.016 -26.516 -12.641 1 97.69 97 GLN A C 1
ATOM 725 O O . GLN A 1 97 ? 16.391 -25.953 -13.672 1 97.69 97 GLN A O 1
ATOM 730 N N . ARG A 1 98 ? 14.773 -26.906 -12.391 1 97.69 98 ARG A N 1
ATOM 731 C CA . ARG A 1 98 ? 13.742 -26.656 -13.398 1 97.69 98 ARG A CA 1
ATOM 732 C C . ARG A 1 98 ? 13.438 -25.156 -13.492 1 97.69 98 ARG A C 1
ATOM 734 O O . ARG A 1 98 ? 13.172 -24.641 -14.578 1 97.69 98 ARG A O 1
ATOM 741 N N . ILE A 1 99 ? 13.516 -24.5 -12.414 1 98.5 99 ILE A N 1
ATOM 742 C CA . ILE A 1 99 ? 13.312 -23.047 -12.398 1 98.5 99 ILE A CA 1
ATOM 743 C C . ILE A 1 99 ? 14.422 -22.359 -13.188 1 98.5 99 ILE A C 1
ATOM 745 O O . ILE A 1 99 ? 14.156 -21.484 -14.016 1 98.5 99 ILE A O 1
ATOM 749 N N . SER A 1 100 ? 15.641 -22.797 -12.922 1 98.5 100 SER A N 1
ATOM 750 C CA . SER A 1 100 ? 16.781 -22.219 -13.609 1 98.5 100 SER A CA 1
ATOM 751 C C . SER A 1 100 ? 16.656 -22.359 -15.117 1 98.5 100 SER A C 1
ATOM 753 O O . SER A 1 100 ? 16.906 -21.406 -15.859 1 98.5 100 SER A O 1
ATOM 755 N N . ALA A 1 101 ? 16.266 -23.531 -15.555 1 98 101 ALA A N 1
ATOM 756 C CA . ALA A 1 101 ? 16.078 -23.781 -16.984 1 98 101 ALA A CA 1
ATOM 757 C C . ALA A 1 101 ? 14.977 -22.922 -17.562 1 98 101 ALA A C 1
ATOM 759 O O . ALA A 1 101 ? 15.094 -22.406 -18.672 1 98 101 ALA A O 1
ATOM 760 N N . ALA A 1 102 ? 13.906 -22.797 -16.844 1 97.69 102 ALA A N 1
ATOM 761 C CA . ALA A 1 102 ? 12.781 -21.984 -17.281 1 97.69 102 ALA A CA 1
ATOM 762 C C . ALA A 1 102 ? 13.188 -20.516 -17.391 1 97.69 102 ALA A C 1
ATOM 764 O O . ALA A 1 102 ? 12.781 -19.828 -18.344 1 97.69 102 ALA A O 1
ATOM 765 N N . VAL A 1 103 ? 13.953 -20.016 -16.453 1 98.25 103 VAL A N 1
ATOM 766 C CA . VAL A 1 103 ? 14.414 -18.625 -16.469 1 98.25 103 VAL A CA 1
ATOM 767 C C . VAL A 1 103 ? 15.367 -18.422 -17.641 1 98.25 103 VAL A C 1
ATOM 769 O O . VAL A 1 103 ? 15.32 -17.375 -18.297 1 98.25 103 VAL A O 1
ATOM 772 N N . ASP A 1 104 ? 16.188 -19.422 -17.922 1 98.19 104 ASP A N 1
ATOM 773 C CA . ASP A 1 104 ? 17.062 -19.328 -19.078 1 98.19 104 ASP A CA 1
ATOM 774 C C . ASP A 1 104 ? 16.25 -19.203 -20.375 1 98.19 104 ASP A C 1
ATOM 776 O O . ASP A 1 104 ? 16.609 -18.422 -21.266 1 98.19 104 ASP A O 1
ATOM 780 N N . GLU A 1 105 ? 15.219 -19.984 -20.438 1 97.44 105 GLU A N 1
ATOM 781 C CA . GLU A 1 105 ? 14.336 -19.891 -21.609 1 97.44 105 GLU A CA 1
ATOM 782 C C . GLU A 1 105 ? 13.734 -18.5 -21.734 1 97.44 105 GLU A C 1
ATOM 784 O O . GLU A 1 105 ? 13.695 -17.922 -22.828 1 97.44 105 GLU A O 1
ATOM 789 N N . ALA A 1 106 ? 13.273 -17.953 -20.656 1 97.5 106 ALA A N 1
ATOM 790 C CA . ALA A 1 106 ? 12.711 -16.609 -20.641 1 97.5 106 ALA A CA 1
ATOM 791 C C . ALA A 1 106 ? 13.742 -15.57 -21.078 1 97.5 106 ALA A C 1
ATOM 793 O O . ALA A 1 106 ? 13.43 -14.656 -21.828 1 97.5 106 ALA A O 1
ATOM 794 N N . LEU A 1 107 ? 14.969 -15.734 -20.641 1 97.69 107 LEU A N 1
ATOM 795 C CA . LEU A 1 107 ? 16.031 -14.773 -20.938 1 97.69 107 LEU A CA 1
ATOM 796 C C . LEU A 1 107 ? 16.453 -14.867 -22.391 1 97.69 107 LEU A C 1
ATOM 798 O O . LEU A 1 107 ? 16.859 -13.867 -22.984 1 97.69 107 LEU A O 1
ATOM 802 N N . ARG A 1 108 ? 16.359 -16.031 -22.969 1 97.31 108 ARG A N 1
ATOM 803 C CA . ARG A 1 108 ? 16.609 -16.172 -24.406 1 97.31 108 ARG A CA 1
ATOM 804 C C . ARG A 1 108 ? 15.586 -15.398 -25.219 1 97.31 108 ARG A C 1
ATOM 806 O O . ARG A 1 108 ? 15.922 -14.805 -26.25 1 97.31 108 ARG A O 1
ATOM 813 N N . GLU A 1 109 ? 14.375 -15.391 -24.672 1 96.5 109 GLU A N 1
ATOM 814 C CA . GLU A 1 109 ? 13.281 -14.758 -25.391 1 96.5 109 GLU A CA 1
ATOM 815 C C . GLU A 1 109 ? 13.273 -13.25 -25.172 1 96.5 109 GLU A C 1
ATOM 817 O O . GLU A 1 109 ? 13.055 -12.477 -26.109 1 96.5 109 GLU A O 1
ATOM 822 N N . PHE A 1 110 ? 13.484 -12.711 -23.953 1 96.81 110 PHE A N 1
ATOM 823 C CA . PHE A 1 110 ? 13.242 -11.305 -23.625 1 96.81 110 PHE A CA 1
ATOM 824 C C . PHE A 1 110 ? 14.539 -10.625 -23.203 1 96.81 110 PHE A C 1
ATOM 826 O O . PHE A 1 110 ? 14.57 -9.398 -23.031 1 96.81 110 PHE A O 1
ATOM 833 N N . GLU A 1 111 ? 15.648 -11.297 -22.891 1 94.94 111 GLU A N 1
ATOM 834 C CA . GLU A 1 111 ? 16.984 -10.805 -22.562 1 94.94 111 GLU A CA 1
ATOM 835 C C . GLU A 1 111 ? 17.062 -10.281 -21.141 1 94.94 111 GLU A C 1
ATOM 837 O O . GLU A 1 111 ? 18.156 -10.102 -20.594 1 94.94 111 GLU A O 1
ATOM 842 N N . LYS A 1 112 ? 15.891 -9.945 -20.625 1 96.25 112 LYS A N 1
ATOM 843 C CA . LYS A 1 112 ? 15.875 -9.445 -19.25 1 96.25 112 LYS A CA 1
ATOM 844 C C . LYS A 1 112 ? 14.578 -9.836 -18.531 1 96.25 112 LYS A C 1
ATOM 846 O O . LYS A 1 112 ? 13.617 -10.258 -19.172 1 96.25 112 LYS A O 1
ATOM 851 N N . ILE A 1 113 ? 14.617 -9.742 -17.25 1 97.75 113 ILE A N 1
ATOM 852 C CA . ILE A 1 113 ? 13.461 -9.812 -16.375 1 97.75 113 ILE A CA 1
ATOM 853 C C . ILE A 1 113 ? 13.555 -8.719 -15.305 1 97.75 113 ILE A C 1
ATOM 855 O O . ILE A 1 113 ? 14.555 -8.633 -14.586 1 97.75 113 ILE A O 1
ATOM 859 N N . ASP A 1 114 ? 12.531 -7.887 -15.18 1 97.81 114 ASP A N 1
ATOM 860 C CA . ASP A 1 114 ? 12.539 -6.727 -14.297 1 97.81 114 ASP A CA 1
ATOM 861 C C . ASP A 1 114 ? 11.711 -6.988 -13.039 1 97.81 114 ASP A C 1
ATOM 863 O O . ASP A 1 114 ? 11.953 -6.387 -11.992 1 97.81 114 ASP A O 1
ATOM 867 N N . ILE A 1 115 ? 10.68 -7.844 -13.219 1 98.75 115 ILE A N 1
ATOM 868 C CA . ILE A 1 115 ? 9.648 -8.008 -12.195 1 98.75 115 ILE A CA 1
ATOM 869 C C . ILE A 1 115 ? 9.406 -9.492 -11.945 1 98.75 115 ILE A C 1
ATOM 871 O O . ILE A 1 115 ? 9.266 -10.273 -12.883 1 98.75 115 ILE A O 1
ATOM 875 N N . LEU A 1 116 ? 9.438 -9.883 -10.695 1 98.88 116 LEU A N 1
ATOM 876 C CA . LEU A 1 116 ? 9.016 -11.219 -10.273 1 98.88 116 LEU A CA 1
ATOM 877 C C . LEU A 1 116 ? 7.754 -11.148 -9.422 1 98.88 116 LEU A C 1
ATOM 879 O O . LEU A 1 116 ? 7.703 -10.383 -8.453 1 98.88 116 LEU A O 1
ATOM 883 N N . VAL A 1 117 ? 6.715 -11.844 -9.828 1 98.94 117 VAL A N 1
ATOM 884 C CA . VAL A 1 117 ? 5.535 -12.039 -8.992 1 98.94 117 VAL A CA 1
ATOM 885 C C . VAL A 1 117 ? 5.441 -13.5 -8.562 1 98.94 117 VAL A C 1
ATOM 887 O O . VAL A 1 117 ? 5.141 -14.375 -9.375 1 98.94 117 VAL A O 1
ATOM 890 N N . ASN A 1 118 ? 5.754 -13.758 -7.312 1 98.94 118 ASN A N 1
ATOM 891 C CA . ASN A 1 118 ? 5.527 -15.07 -6.719 1 98.94 118 ASN A CA 1
ATOM 892 C C . ASN A 1 118 ? 4.066 -15.258 -6.32 1 98.94 118 ASN A C 1
ATOM 894 O O . ASN A 1 118 ? 3.639 -14.797 -5.262 1 98.94 118 ASN A O 1
ATOM 898 N N . ASN A 1 119 ? 3.342 -15.977 -7.172 1 98.56 119 ASN A N 1
ATOM 899 C CA . ASN A 1 119 ? 1.903 -16.141 -6.988 1 98.56 119 ASN A CA 1
ATOM 900 C C . ASN A 1 119 ? 1.513 -17.609 -6.844 1 98.56 119 ASN A C 1
ATOM 902 O O . ASN A 1 119 ? 0.396 -17.922 -6.43 1 98.56 119 ASN A O 1
ATOM 906 N N . ALA A 1 120 ? 2.385 -18.562 -7.191 1 97.5 120 ALA A N 1
ATOM 907 C CA . ALA A 1 120 ? 2.102 -20 -7.066 1 97.5 120 ALA A CA 1
ATOM 908 C C . ALA A 1 120 ? 1.815 -20.375 -5.617 1 97.5 120 ALA A C 1
ATOM 910 O O . ALA A 1 120 ? 2.535 -19.953 -4.707 1 97.5 120 ALA A O 1
ATOM 911 N N . ALA A 1 121 ? 0.74 -21.109 -5.434 1 95 121 ALA A N 1
ATOM 912 C CA . ALA A 1 121 ? 0.357 -21.578 -4.105 1 95 121 ALA A CA 1
ATOM 913 C C . ALA A 1 121 ? -0.46 -22.859 -4.199 1 95 121 ALA A C 1
ATOM 915 O O . ALA A 1 121 ? -1.076 -23.141 -5.23 1 95 121 ALA A O 1
ATOM 916 N N . GLY A 1 122 ? -0.357 -23.688 -3.189 1 91.94 122 GLY A N 1
ATOM 917 C CA . GLY A 1 122 ? -1.185 -24.875 -3.002 1 91.94 122 GLY A CA 1
ATOM 918 C C . GLY A 1 122 ? -1.801 -24.953 -1.617 1 91.94 122 GLY A C 1
ATOM 919 O O . GLY A 1 122 ? -1.199 -25.5 -0.697 1 91.94 122 GLY A O 1
ATOM 920 N N . ASN A 1 123 ? -3.051 -24.406 -1.489 1 89.25 123 ASN A N 1
ATOM 921 C CA . ASN A 1 123 ? -3.695 -24.359 -0.181 1 89.25 123 ASN A CA 1
ATOM 922 C C . ASN A 1 123 ? -5.004 -25.156 -0.178 1 89.25 123 ASN A C 1
ATOM 924 O O . ASN A 1 123 ? -5.582 -25.406 -1.235 1 89.25 123 ASN A O 1
ATOM 928 N N . PHE A 1 124 ? -5.395 -25.656 0.916 1 88.94 124 PHE A N 1
ATOM 929 C CA . PHE A 1 124 ? -6.629 -26.406 1.142 1 88.94 124 PHE A CA 1
ATOM 930 C C . PHE A 1 124 ? -7.082 -26.266 2.59 1 88.94 124 PHE A C 1
ATOM 932 O O . PHE A 1 124 ? -6.301 -25.875 3.459 1 88.94 124 PHE A O 1
ATOM 939 N N . LEU A 1 125 ? -8.406 -26.609 2.779 1 89.5 125 LEU A N 1
ATOM 940 C CA . LEU A 1 125 ? -8.93 -26.594 4.141 1 89.5 125 LEU A CA 1
ATOM 941 C C . LEU A 1 125 ? -8.688 -27.922 4.836 1 89.5 125 LEU A C 1
ATOM 943 O O . LEU A 1 125 ? -8.875 -28.984 4.234 1 89.5 125 LEU A O 1
ATOM 947 N N . CYS A 1 126 ? -8.148 -27.828 6.023 1 90.81 126 CYS A N 1
ATOM 948 C CA . CYS A 1 126 ? -7.93 -29.031 6.812 1 90.81 126 CYS A CA 1
ATOM 949 C C . CYS A 1 126 ? -7.715 -28.703 8.281 1 90.81 126 CYS A C 1
ATOM 951 O O . CYS A 1 126 ? -6.879 -27.859 8.609 1 90.81 126 CYS A O 1
ATOM 953 N N . PRO A 1 127 ? -8.555 -29.359 9.195 1 89.12 127 PRO A N 1
ATOM 954 C CA . PRO A 1 127 ? -8.227 -29.156 10.609 1 89.12 127 PRO A CA 1
ATOM 955 C C . PRO A 1 127 ? -6.797 -29.578 10.953 1 89.12 127 PRO A C 1
ATOM 957 O O . PRO A 1 127 ? -6.289 -30.562 10.406 1 89.12 127 PRO A O 1
ATOM 960 N N . ALA A 1 128 ? -6.23 -28.875 11.898 1 90.81 128 ALA A N 1
ATOM 961 C CA . ALA A 1 128 ? -4.852 -29.141 12.297 1 90.81 128 ALA A CA 1
ATOM 962 C C . ALA A 1 128 ? -4.695 -30.594 12.766 1 90.81 128 ALA A C 1
ATOM 964 O O . ALA A 1 128 ? -3.68 -31.234 12.484 1 90.81 128 ALA A O 1
ATOM 965 N N . SER A 1 129 ? -5.715 -31.094 13.375 1 90.38 129 SER A N 1
ATOM 966 C CA . SER A 1 129 ? -5.664 -32.438 13.945 1 90.38 129 SER A CA 1
ATOM 967 C C . SER A 1 129 ? -5.676 -33.5 12.859 1 90.38 129 SER A C 1
ATOM 969 O O . SER A 1 129 ? -5.191 -34.625 13.07 1 90.38 129 SER A O 1
ATOM 971 N N . SER A 1 130 ? -6.195 -33.188 11.68 1 92.25 130 SER A N 1
ATOM 972 C CA . SER A 1 130 ? -6.336 -34.125 10.594 1 92.25 130 SER A CA 1
ATOM 973 C C . SER A 1 130 ? -5.289 -33.906 9.508 1 92.25 130 SER A C 1
ATOM 975 O O . SER A 1 130 ? -5.223 -34.656 8.531 1 92.25 130 SER A O 1
ATOM 977 N N . LEU A 1 131 ? -4.527 -32.906 9.672 1 93.94 131 LEU A N 1
ATOM 978 C CA . LEU A 1 131 ? -3.527 -32.562 8.672 1 93.94 131 LEU A CA 1
ATOM 979 C C . LEU A 1 131 ? -2.381 -33.562 8.68 1 93.94 131 LEU A C 1
ATOM 981 O O . LEU A 1 131 ? -1.771 -33.812 9.719 1 93.94 131 LEU A O 1
ATOM 985 N N . SER A 1 132 ? -2.137 -34.125 7.531 1 96.19 132 SER A N 1
ATOM 986 C CA . SER A 1 132 ? -1.044 -35.094 7.426 1 96.19 132 SER A CA 1
ATOM 987 C C . SER A 1 132 ? 0.31 -34.406 7.391 1 96.19 132 SER A C 1
ATOM 989 O O . SER A 1 132 ? 0.398 -33.219 7.016 1 96.19 132 SER A O 1
ATOM 991 N N . PHE A 1 133 ? 1.364 -35.188 7.727 1 95.81 133 PHE A N 1
ATOM 992 C CA . PHE A 1 133 ? 2.721 -34.656 7.621 1 95.81 133 PHE A CA 1
ATOM 993 C C . PHE A 1 133 ? 3.029 -34.219 6.191 1 95.81 133 PHE A C 1
ATOM 995 O O . PHE A 1 133 ? 3.619 -33.156 5.973 1 95.81 133 PHE A O 1
ATOM 1002 N N . ASN A 1 134 ? 2.582 -35 5.34 1 96.75 134 ASN A N 1
ATOM 1003 C CA . ASN A 1 134 ? 2.824 -34.688 3.932 1 96.75 134 ASN A CA 1
ATOM 1004 C C . ASN A 1 134 ? 2.021 -33.5 3.475 1 96.75 134 ASN A C 1
ATOM 1006 O O . ASN A 1 134 ? 2.496 -32.688 2.656 1 96.75 134 ASN A O 1
ATOM 1010 N N . GLY A 1 135 ? 0.811 -33.406 3.947 1 96.25 135 GLY A N 1
ATOM 1011 C CA . GLY A 1 135 ? 0.012 -32.25 3.619 1 96.25 135 GLY A CA 1
ATOM 1012 C C . GLY A 1 135 ? 0.665 -30.938 4.039 1 96.25 135 GLY A C 1
ATOM 1013 O O . GLY A 1 135 ? 0.727 -29.984 3.254 1 96.25 135 GLY A O 1
ATOM 1014 N N . TYR A 1 136 ? 1.18 -30.891 5.238 1 96.06 136 TYR A N 1
ATOM 1015 C CA . TYR A 1 136 ? 1.881 -29.703 5.734 1 96.06 136 TYR A CA 1
ATOM 1016 C C . TYR A 1 136 ? 3.133 -29.438 4.91 1 96.06 136 TYR A C 1
ATOM 1018 O O . TYR A 1 136 ? 3.355 -28.297 4.465 1 96.06 136 TYR A O 1
ATOM 1026 N N . LYS A 1 137 ? 3.895 -30.438 4.676 1 96.56 137 LYS A N 1
ATOM 1027 C CA . LYS A 1 137 ? 5.137 -30.328 3.916 1 96.56 137 LYS A CA 1
ATOM 1028 C C . LYS A 1 137 ? 4.879 -29.797 2.51 1 96.56 137 LYS A C 1
ATOM 1030 O O . LYS A 1 137 ? 5.617 -28.9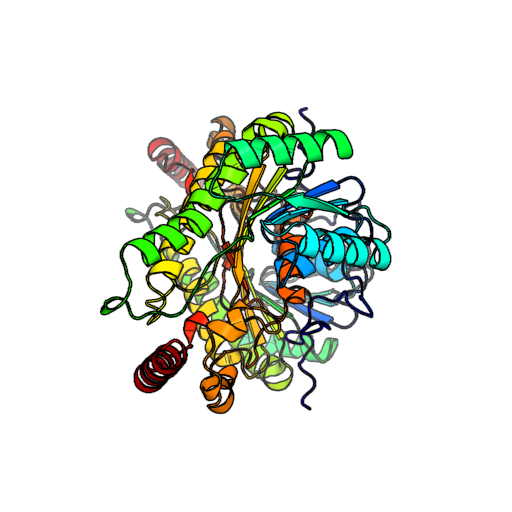38 2.023 1 96.56 137 LYS A O 1
ATOM 1035 N N . THR A 1 138 ? 3.865 -30.281 1.922 1 97.12 138 THR A N 1
ATOM 1036 C CA . THR A 1 138 ? 3.541 -29.906 0.552 1 97.12 138 THR A CA 1
ATOM 1037 C C . THR A 1 138 ? 3.236 -28.422 0.461 1 97.12 138 THR A C 1
ATOM 1039 O O . THR A 1 138 ? 3.736 -27.719 -0.431 1 97.12 138 THR A O 1
ATOM 1042 N N . VAL A 1 139 ? 2.469 -27.906 1.393 1 97.25 139 VAL A N 1
ATOM 1043 C CA . VAL A 1 139 ? 2.109 -26.484 1.388 1 97.25 139 VAL A CA 1
ATOM 1044 C C . VAL A 1 139 ? 3.35 -25.641 1.654 1 97.25 139 VAL A C 1
ATOM 1046 O O . VAL A 1 139 ? 3.592 -24.641 0.963 1 97.25 139 VAL A O 1
ATOM 1049 N N . VAL A 1 140 ? 4.172 -26.031 2.557 1 97.19 140 VAL A N 1
ATOM 1050 C CA . VAL A 1 140 ? 5.395 -25.297 2.871 1 97.19 140 VAL A CA 1
ATOM 1051 C C . VAL A 1 140 ? 6.336 -25.328 1.667 1 97.19 140 VAL A C 1
ATOM 1053 O O . VAL A 1 140 ? 6.941 -24.297 1.322 1 97.19 140 VAL A O 1
ATOM 1056 N N . GLU A 1 141 ? 6.418 -26.438 0.981 1 97.81 141 GLU A N 1
ATOM 1057 C CA . GLU A 1 141 ? 7.309 -26.594 -0.165 1 97.81 141 GLU A CA 1
ATOM 1058 C C . GLU A 1 141 ? 6.867 -25.719 -1.332 1 97.81 141 GLU A C 1
ATOM 1060 O O . GLU A 1 141 ? 7.703 -25.156 -2.045 1 97.81 141 GLU A O 1
ATOM 1065 N N . ILE A 1 142 ? 5.621 -25.641 -1.51 1 98.06 142 ILE A N 1
ATOM 1066 C CA . ILE A 1 142 ? 5.121 -24.859 -2.643 1 98.06 142 ILE A CA 1
ATOM 1067 C C . ILE A 1 142 ? 5.141 -23.375 -2.299 1 98.06 142 ILE A C 1
ATOM 1069 O O . ILE A 1 142 ? 5.77 -22.578 -3.002 1 98.06 142 ILE A O 1
ATOM 1073 N N . ASP A 1 143 ? 4.504 -22.984 -1.174 1 98.25 143 ASP A N 1
ATOM 1074 C CA . ASP A 1 143 ? 4.281 -21.578 -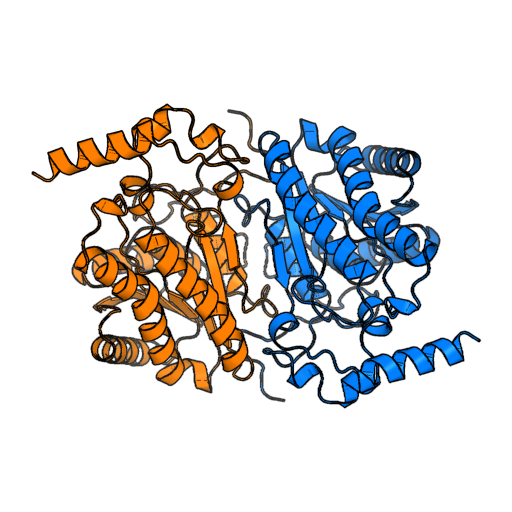0.869 1 98.25 143 ASP A CA 1
ATOM 1075 C C . ASP A 1 143 ? 5.559 -20.906 -0.365 1 98.25 143 ASP A C 1
ATOM 1077 O O . ASP A 1 143 ? 5.961 -19.859 -0.869 1 98.25 143 ASP A O 1
ATOM 1081 N N . THR A 1 144 ? 6.246 -21.547 0.595 1 98.12 144 THR A N 1
ATOM 1082 C CA . THR A 1 144 ? 7.395 -20.922 1.244 1 98.12 144 THR A CA 1
ATOM 1083 C C . THR A 1 144 ? 8.672 -21.203 0.458 1 98.12 144 THR A C 1
ATOM 1085 O O . THR A 1 144 ? 9.305 -20.266 -0.059 1 98.12 144 THR A O 1
ATOM 1088 N N . LEU A 1 145 ? 8.992 -22.484 0.284 1 98.19 145 LEU A N 1
ATOM 1089 C CA . LEU A 1 145 ? 10.227 -22.828 -0.401 1 98.19 145 LEU A CA 1
ATOM 1090 C C . LEU A 1 145 ? 10.172 -22.422 -1.869 1 98.19 145 LEU A C 1
ATOM 1092 O O . LEU A 1 145 ? 11.172 -21.969 -2.43 1 98.19 145 LEU A O 1
ATOM 1096 N N . GLY A 1 146 ? 9.023 -22.641 -2.457 1 98.69 146 GLY A N 1
ATOM 1097 C CA . GLY A 1 146 ? 8.867 -22.234 -3.844 1 98.69 146 GLY A CA 1
ATOM 1098 C C . GLY A 1 146 ? 9.125 -20.766 -4.066 1 98.69 146 GLY A C 1
ATOM 1099 O O . GLY A 1 146 ? 9.805 -20.375 -5.023 1 98.69 146 GLY A O 1
ATOM 1100 N N . THR A 1 147 ? 8.609 -19.906 -3.146 1 98.75 147 THR A N 1
ATOM 1101 C CA . THR A 1 147 ? 8.836 -18.469 -3.211 1 98.75 147 THR A CA 1
ATOM 1102 C C . THR A 1 147 ? 10.328 -18.156 -3.115 1 98.75 147 THR A C 1
ATOM 1104 O O . THR A 1 147 ? 10.852 -17.359 -3.902 1 98.75 147 THR A O 1
ATOM 1107 N N . PHE A 1 148 ? 11.031 -18.797 -2.266 1 98.56 148 PHE A N 1
ATOM 1108 C CA . PHE A 1 148 ? 12.469 -18.578 -2.119 1 98.56 148 PHE A CA 1
ATOM 1109 C C . PHE A 1 148 ? 13.211 -19.078 -3.352 1 98.56 148 PHE A C 1
ATOM 1111 O O . PHE A 1 148 ? 14.086 -18.375 -3.871 1 98.56 148 PHE A O 1
ATOM 1118 N N . ASN A 1 149 ? 12.875 -20.266 -3.803 1 98.75 149 ASN A N 1
ATOM 1119 C CA . ASN A 1 149 ? 13.57 -20.859 -4.934 1 98.75 149 ASN A CA 1
ATOM 1120 C C . ASN A 1 149 ? 13.516 -19.969 -6.164 1 98.75 149 ASN A C 1
ATOM 1122 O O . ASN A 1 149 ? 14.547 -19.703 -6.789 1 98.75 149 ASN A O 1
ATOM 1126 N N . VAL A 1 150 ? 12.367 -19.5 -6.473 1 98.88 150 VAL A N 1
ATOM 1127 C CA . VAL A 1 150 ? 12.211 -18.688 -7.676 1 98.88 150 VAL A CA 1
ATOM 1128 C C . VAL A 1 150 ? 12.906 -17.328 -7.477 1 98.88 150 VAL A C 1
ATOM 1130 O O . VAL A 1 150 ? 13.602 -16.844 -8.375 1 98.88 150 VAL A O 1
ATOM 1133 N N . SER A 1 151 ? 12.727 -16.734 -6.305 1 98.81 151 SER A N 1
ATOM 1134 C CA . SER A 1 151 ? 13.391 -15.477 -6.004 1 98.81 151 SER A CA 1
ATOM 1135 C C . SER A 1 151 ? 14.906 -15.602 -6.121 1 98.81 151 SER A C 1
ATOM 1137 O O . SER A 1 151 ? 15.562 -14.734 -6.703 1 98.81 151 SER A O 1
ATOM 1139 N N . LYS A 1 152 ? 15.414 -16.688 -5.609 1 98.56 152 LYS A N 1
ATOM 1140 C CA . LYS A 1 152 ? 16.859 -16.906 -5.605 1 98.56 152 LYS A CA 1
ATOM 1141 C C . LYS A 1 152 ? 17.391 -17.062 -7.023 1 98.56 152 LYS A C 1
ATOM 1143 O O . LYS A 1 152 ? 18.406 -16.453 -7.379 1 98.56 152 LYS A O 1
ATOM 1148 N N . VAL A 1 153 ? 16.734 -17.812 -7.797 1 98.69 153 VAL A N 1
ATOM 1149 C CA . VAL A 1 153 ? 17.188 -18.031 -9.172 1 98.69 153 VAL A CA 1
ATOM 1150 C C . VAL A 1 153 ? 17.125 -16.719 -9.953 1 98.69 153 VAL A C 1
ATOM 1152 O O . VAL A 1 153 ? 18.078 -16.375 -10.656 1 98.69 153 VAL A O 1
ATOM 1155 N N . LEU A 1 154 ? 16.078 -15.969 -9.828 1 98.56 154 LEU A N 1
ATOM 1156 C CA . LEU A 1 154 ? 15.953 -14.703 -10.555 1 98.56 154 LEU A CA 1
ATOM 1157 C C . LEU A 1 154 ? 16.969 -13.688 -10.031 1 98.56 154 LEU A C 1
ATOM 1159 O O . LEU A 1 154 ? 17.469 -12.867 -10.797 1 98.56 154 LEU A O 1
ATOM 1163 N N . TYR A 1 155 ? 17.172 -13.711 -8.703 1 98 155 TYR A N 1
ATOM 1164 C CA . TYR A 1 155 ? 18.203 -12.852 -8.148 1 98 155 TYR A CA 1
ATOM 1165 C C . TYR A 1 155 ? 19.547 -13.125 -8.82 1 98 155 TYR A C 1
ATOM 1167 O O . TYR A 1 155 ? 20.203 -12.203 -9.328 1 98 155 TYR A O 1
ATOM 1175 N N . GLU A 1 156 ? 19.938 -14.375 -8.914 1 97.75 156 GLU A N 1
ATOM 1176 C CA . GLU A 1 156 ? 21.25 -14.773 -9.398 1 97.75 156 GLU A CA 1
ATOM 1177 C C . GLU A 1 156 ? 21.391 -14.508 -10.898 1 97.75 156 GLU A C 1
ATOM 1179 O O . GLU A 1 156 ? 22.453 -14.086 -11.367 1 97.75 156 GLU A O 1
ATOM 1184 N N . LYS A 1 157 ? 20.359 -14.648 -11.57 1 97.25 157 LYS A N 1
ATOM 1185 C CA . LYS A 1 157 ? 20.484 -14.641 -13.023 1 97.25 157 LYS A CA 1
ATOM 1186 C C . LYS A 1 157 ? 20.172 -13.266 -13.602 1 97.25 157 LYS A C 1
ATOM 1188 O O . LYS A 1 157 ? 20.609 -12.93 -14.703 1 97.25 157 LYS A O 1
ATOM 1193 N N . CYS A 1 158 ? 19.391 -12.469 -12.875 1 95.31 158 CYS A N 1
ATOM 1194 C CA . CYS A 1 158 ? 18.875 -11.25 -13.5 1 95.31 158 CYS A CA 1
ATOM 1195 C C . CYS A 1 158 ? 18.969 -10.062 -12.547 1 95.31 158 CYS A C 1
ATOM 1197 O O . CYS A 1 158 ? 19.688 -9.102 -12.82 1 95.31 158 CYS A O 1
ATOM 1199 N N . LEU A 1 159 ? 18.406 -10.109 -11.391 1 95.88 159 LEU A N 1
ATOM 1200 C CA . LEU A 1 159 ? 18.062 -8.945 -10.586 1 95.88 159 LEU A CA 1
ATOM 1201 C C . LEU A 1 159 ? 19.281 -8.383 -9.867 1 95.88 159 LEU A C 1
ATOM 1203 O O . LEU A 1 159 ? 19.375 -7.18 -9.641 1 95.88 159 LEU A O 1
ATOM 1207 N N . GLN A 1 160 ? 20.234 -9.305 -9.555 1 94.81 160 GLN A N 1
ATOM 1208 C CA . GLN A 1 160 ? 21.391 -8.867 -8.797 1 94.81 160 GLN A CA 1
ATOM 1209 C C . GLN A 1 160 ? 22.156 -7.766 -9.539 1 94.81 160 GLN A C 1
ATOM 1211 O O . GLN A 1 160 ? 22.594 -6.789 -8.922 1 94.81 160 GLN A O 1
ATOM 1216 N N . GLU A 1 161 ? 22.234 -7.859 -10.805 1 93.5 161 GLU A N 1
ATOM 1217 C CA . GLU A 1 161 ? 23.016 -6.918 -11.602 1 93.5 161 GLU A CA 1
ATOM 1218 C C . GLU A 1 161 ? 22.156 -5.754 -12.078 1 93.5 161 GLU A C 1
ATOM 1220 O O . GLU A 1 161 ? 22.656 -4.633 -12.227 1 93.5 161 GLU A O 1
ATOM 1225 N N . ASN A 1 162 ? 20.891 -6.031 -12.242 1 94.69 162 ASN A N 1
ATOM 1226 C CA . ASN A 1 162 ? 20.078 -5.055 -12.961 1 94.69 162 ASN A CA 1
ATOM 1227 C C . ASN A 1 162 ? 19.062 -4.387 -12.047 1 94.69 162 ASN A C 1
ATOM 1229 O O . ASN A 1 162 ? 18.453 -3.381 -12.414 1 94.69 162 ASN A O 1
ATOM 1233 N N . GLY A 1 163 ? 18.891 -4.879 -10.852 1 96 163 GLY A N 1
ATOM 1234 C CA . GLY A 1 163 ? 17.797 -4.418 -10.016 1 96 163 GLY A CA 1
ATOM 1235 C C . GLY A 1 163 ? 16.438 -4.953 -10.438 1 96 163 GLY A C 1
ATOM 1236 O O . GLY A 1 163 ? 16.359 -5.746 -11.375 1 96 163 GLY A O 1
ATOM 1237 N N . GLY A 1 164 ? 15.43 -4.613 -9.703 1 97.75 164 GLY A N 1
ATOM 1238 C CA . GLY A 1 164 ? 14.086 -5.059 -10.039 1 97.75 164 GLY A CA 1
ATOM 1239 C C . GLY A 1 164 ? 13.141 -5.047 -8.859 1 97.75 164 GLY A C 1
ATOM 1240 O O . GLY A 1 164 ? 13.422 -4.422 -7.832 1 97.75 164 GLY A O 1
ATOM 1241 N N . VAL A 1 165 ? 11.961 -5.625 -9.086 1 98.62 165 VAL A N 1
ATOM 1242 C CA . VAL A 1 165 ? 10.93 -5.684 -8.055 1 98.62 165 VAL A CA 1
ATOM 1243 C C . VAL A 1 165 ? 10.43 -7.117 -7.906 1 98.62 165 VAL A C 1
ATOM 1245 O O . VAL A 1 165 ? 10.164 -7.793 -8.906 1 98.62 165 VAL A O 1
ATOM 1248 N N . VAL A 1 166 ? 10.391 -7.578 -6.672 1 98.81 166 VAL A N 1
ATOM 1249 C CA . VAL A 1 166 ? 9.789 -8.867 -6.324 1 98.81 166 VAL A CA 1
ATOM 1250 C C . VAL A 1 166 ? 8.5 -8.641 -5.543 1 98.81 166 VAL A C 1
ATOM 1252 O O . VAL A 1 166 ? 8.492 -7.949 -4.523 1 98.81 166 VAL A O 1
ATOM 1255 N N . VAL A 1 167 ? 7.406 -9.133 -6.051 1 98.94 167 VAL A N 1
ATOM 1256 C CA . VAL A 1 167 ? 6.125 -9.078 -5.355 1 98.94 167 VAL A CA 1
ATOM 1257 C C . VAL A 1 167 ? 5.719 -10.492 -4.922 1 98.94 167 VAL A C 1
ATOM 1259 O O . VAL A 1 167 ? 5.609 -11.391 -5.75 1 98.94 167 VAL A O 1
ATOM 1262 N N . ASN A 1 168 ? 5.547 -10.719 -3.645 1 98.94 168 ASN A N 1
ATOM 1263 C CA . ASN A 1 168 ? 5.07 -11.977 -3.082 1 98.94 168 ASN A CA 1
ATOM 1264 C C . ASN A 1 168 ? 3.584 -11.914 -2.74 1 98.94 168 ASN A C 1
ATOM 1266 O O . ASN A 1 168 ? 3.164 -11.078 -1.933 1 98.94 168 ASN A O 1
ATOM 1270 N N . ILE A 1 169 ? 2.824 -12.75 -3.385 1 98.75 169 ILE A N 1
ATOM 1271 C CA . ILE A 1 169 ? 1.413 -12.844 -3.029 1 98.75 169 ILE A CA 1
ATOM 1272 C C . ILE A 1 169 ? 1.246 -13.742 -1.807 1 98.75 169 ILE A C 1
ATOM 1274 O O . ILE A 1 169 ? 1.602 -14.922 -1.844 1 98.75 169 ILE A O 1
ATOM 1278 N N . THR A 1 170 ? 0.7 -13.234 -0.736 1 98.12 170 THR A N 1
ATOM 1279 C CA . THR A 1 170 ? 0.522 -13.961 0.518 1 98.12 170 THR A CA 1
ATOM 1280 C C . THR A 1 170 ? -0.958 -14.07 0.872 1 98.12 170 THR A C 1
ATOM 1282 O O . THR A 1 170 ? -1.753 -14.586 0.08 1 98.12 170 THR A O 1
ATOM 1285 N N . ALA A 1 171 ? -1.317 -13.836 2.09 1 96.31 171 ALA A N 1
ATOM 1286 C CA . ALA A 1 171 ? -2.678 -13.859 2.621 1 96.31 171 ALA A CA 1
ATOM 1287 C C . ALA A 1 171 ? -2.723 -13.312 4.047 1 96.31 171 ALA A C 1
ATOM 1289 O O . ALA A 1 171 ? -1.68 -13.031 4.641 1 96.31 171 ALA A O 1
ATOM 1290 N N . THR A 1 172 ? -3.943 -13.148 4.527 1 96 172 THR A N 1
ATOM 1291 C CA . THR A 1 172 ? -4.098 -12.594 5.867 1 96 172 THR A CA 1
ATOM 1292 C C . THR A 1 172 ? -4.352 -13.703 6.883 1 96 172 THR A C 1
ATOM 1294 O O . THR A 1 172 ? -4.828 -13.438 7.992 1 96 172 THR A O 1
ATOM 1297 N N . LEU A 1 173 ? -3.998 -14.875 6.613 1 92.75 173 LEU A N 1
ATOM 1298 C CA . LEU A 1 173 ? -4.379 -16.047 7.383 1 92.75 173 LEU A CA 1
ATOM 1299 C C . LEU A 1 173 ? -3.668 -16.078 8.734 1 92.75 173 LEU A C 1
ATOM 1301 O O . LEU A 1 173 ? -4.18 -16.641 9.695 1 92.75 173 LEU A O 1
ATOM 1305 N N . SER A 1 174 ? -2.508 -15.516 8.805 1 93.38 174 SER A N 1
ATOM 1306 C CA . SER A 1 174 ? -1.702 -15.617 10.023 1 93.38 174 SER A CA 1
ATOM 1307 C C . SER A 1 174 ? -1.854 -14.367 10.883 1 93.38 174 SER A C 1
ATOM 1309 O O . SER A 1 174 ? -1.2 -14.242 11.922 1 93.38 174 SER A O 1
ATOM 1311 N N . TYR A 1 175 ? -2.686 -13.383 10.367 1 93.88 175 TYR A N 1
ATOM 1312 C CA . TYR A 1 175 ? -2.816 -12.125 11.094 1 93.88 175 TYR A CA 1
ATOM 1313 C C . TYR A 1 175 ? -3.588 -12.328 12.398 1 93.88 175 TYR A C 1
ATOM 1315 O O . TYR A 1 175 ? -3.365 -11.609 13.375 1 93.88 175 TYR A O 1
ATOM 1323 N N . ARG A 1 176 ? -4.414 -13.289 12.062 1 89.88 176 ARG A N 1
ATOM 1324 C CA . ARG A 1 176 ? -5.047 -13.891 13.234 1 89.88 176 ARG A CA 1
ATOM 1325 C C . ARG A 1 176 ? -4.898 -15.414 13.211 1 89.88 176 ARG A C 1
ATOM 1327 O O . ARG A 1 176 ? -4.25 -15.961 12.312 1 89.88 176 ARG A O 1
ATOM 1334 N N . GLY A 1 177 ? -5.359 -16.281 14.281 1 86.25 177 GLY A N 1
ATOM 1335 C CA . GLY A 1 177 ? -5.543 -17.719 14.164 1 86.25 177 GLY A CA 1
ATOM 1336 C C . GLY A 1 177 ? -6.758 -18.094 13.336 1 86.25 177 GLY A C 1
ATOM 1337 O O . GLY A 1 177 ? -7.887 -17.75 13.68 1 86.25 177 GLY A O 1
ATOM 1338 N N . GLN A 1 178 ? -6.496 -18.625 12 1 88.81 178 GLN A N 1
ATOM 1339 C CA . GLN A 1 178 ? -7.598 -19.047 11.148 1 88.81 178 GLN A CA 1
ATOM 1340 C C . GLN A 1 178 ? -7.781 -20.562 11.195 1 88.81 178 GLN A C 1
ATOM 1342 O O . GLN A 1 178 ? -6.875 -21.312 10.836 1 88.81 178 GLN A O 1
ATOM 1347 N N . ALA A 1 179 ? -8.938 -20.953 11.586 1 88 179 ALA A N 1
ATOM 1348 C CA . ALA A 1 179 ? -9.227 -22.391 11.695 1 88 179 ALA A CA 1
ATOM 1349 C C . ALA A 1 179 ? -9.102 -23.078 10.336 1 88 179 ALA A C 1
ATOM 1351 O O . ALA A 1 179 ? -9.445 -22.5 9.305 1 88 179 ALA A O 1
ATOM 1352 N N . LEU A 1 180 ? -8.578 -24.25 10.336 1 90.56 180 LEU A N 1
ATOM 1353 C CA . LEU A 1 180 ? -8.469 -25.188 9.219 1 90.56 180 LEU A CA 1
ATOM 1354 C C . LEU A 1 180 ? -7.395 -24.734 8.242 1 90.56 180 LEU A C 1
ATOM 1356 O O . LEU A 1 180 ? -7.23 -25.344 7.176 1 90.56 180 LEU A O 1
ATOM 1360 N N . GLN A 1 181 ? -6.637 -23.688 8.617 1 93.19 181 GLN A N 1
ATOM 1361 C CA . GLN A 1 181 ? -5.691 -23.156 7.641 1 93.19 181 GLN A CA 1
ATOM 1362 C C . GLN A 1 181 ? -4.312 -22.953 8.258 1 93.19 181 GLN A C 1
ATOM 1364 O O . GLN A 1 181 ? -3.547 -22.094 7.809 1 93.19 181 GLN A O 1
ATOM 1369 N N . MET A 1 182 ? -3.992 -23.719 9.273 1 92.31 182 MET A N 1
ATOM 1370 C CA . MET A 1 182 ? -2.713 -23.594 9.969 1 92.31 182 MET A CA 1
ATOM 1371 C C . MET A 1 182 ? -1.55 -23.734 8.992 1 92.31 182 MET A C 1
ATOM 1373 O O . MET A 1 182 ? -0.592 -22.969 9.039 1 92.31 182 MET A O 1
ATOM 1377 N N . HIS A 1 183 ? -1.58 -24.672 8.094 1 94.75 183 HIS A N 1
ATOM 1378 C CA . HIS A 1 183 ? -0.524 -24.953 7.125 1 94.75 183 HIS A CA 1
ATOM 1379 C C . HIS A 1 183 ? -0.336 -23.766 6.168 1 94.75 183 HIS A C 1
ATOM 1381 O O . HIS A 1 183 ? 0.78 -23.281 6.004 1 94.75 183 HIS A O 1
ATOM 1387 N N . ALA A 1 184 ? -1.35 -23.281 5.656 1 95.19 184 ALA A N 1
ATOM 1388 C CA . ALA A 1 184 ? -1.27 -22.141 4.754 1 95.19 184 ALA A CA 1
ATOM 1389 C C . ALA A 1 184 ? -0.867 -20.875 5.512 1 95.19 184 ALA A C 1
ATOM 1391 O O . ALA A 1 184 ? -0.05 -20.094 5.023 1 95.19 184 ALA A O 1
ATOM 1392 N N . GLY A 1 185 ? -1.422 -20.703 6.691 1 96.25 185 GLY A N 1
ATOM 1393 C CA . GLY A 1 185 ? -1.101 -19.531 7.496 1 96.25 185 GLY A CA 1
ATOM 1394 C C . GLY A 1 185 ? 0.369 -19.453 7.863 1 96.25 185 GLY A C 1
ATOM 1395 O O . GLY A 1 185 ? 0.982 -18.391 7.742 1 96.25 185 GLY A O 1
ATOM 1396 N N . THR A 1 186 ? 0.927 -20.531 8.273 1 95.38 186 THR A N 1
ATOM 1397 C CA . THR A 1 186 ? 2.334 -20.516 8.656 1 95.38 186 THR A CA 1
ATOM 1398 C C . THR A 1 186 ? 3.229 -20.359 7.43 1 95.38 186 THR A C 1
ATOM 1400 O O . THR A 1 186 ? 4.242 -19.656 7.48 1 95.38 186 THR A O 1
ATOM 1403 N N . ALA A 1 187 ? 2.863 -20.969 6.324 1 97.38 187 ALA A N 1
ATOM 1404 C CA . ALA A 1 187 ? 3.646 -20.844 5.094 1 97.38 187 ALA A CA 1
ATOM 1405 C C . ALA A 1 187 ? 3.697 -19.391 4.621 1 97.38 187 ALA A C 1
ATOM 1407 O O . ALA A 1 187 ? 4.762 -18.891 4.262 1 97.38 187 ALA A O 1
ATOM 1408 N N . LYS A 1 188 ? 2.555 -18.781 4.656 1 97.25 188 LYS A N 1
ATOM 1409 C CA . LYS A 1 188 ? 2.475 -17.406 4.16 1 97.25 188 LYS A CA 1
ATOM 1410 C C . LYS A 1 188 ? 3.113 -16.438 5.145 1 97.25 188 LYS A C 1
ATOM 1412 O O . LYS A 1 188 ? 3.691 -15.422 4.738 1 97.25 188 LYS A O 1
ATOM 1417 N N . ALA A 1 189 ? 3.02 -16.75 6.422 1 96.75 189 ALA A N 1
ATOM 1418 C CA . ALA A 1 189 ? 3.744 -15.953 7.402 1 96.75 189 ALA A CA 1
ATOM 1419 C C . ALA A 1 189 ? 5.25 -15.992 7.145 1 96.75 189 ALA A C 1
ATOM 1421 O O . ALA A 1 189 ? 5.938 -14.984 7.277 1 96.75 189 ALA A O 1
ATOM 1422 N N . ALA A 1 190 ? 5.738 -17.141 6.797 1 97.44 190 ALA A N 1
ATOM 1423 C CA . ALA A 1 190 ? 7.152 -17.297 6.465 1 97.44 190 ALA A CA 1
ATOM 1424 C C . ALA A 1 190 ? 7.523 -16.438 5.258 1 97.44 190 ALA A C 1
ATOM 1426 O O . ALA A 1 190 ? 8.602 -15.836 5.223 1 97.44 190 ALA A O 1
ATOM 1427 N N . VAL A 1 191 ? 6.684 -16.344 4.285 1 98.44 191 VAL A N 1
ATOM 1428 C CA . VAL A 1 191 ? 6.926 -15.547 3.086 1 98.44 191 VAL A CA 1
ATOM 1429 C C . VAL A 1 191 ? 6.988 -14.07 3.455 1 98.44 191 VAL A C 1
ATOM 1431 O O . VAL A 1 191 ? 7.82 -13.328 2.924 1 98.44 191 VAL A O 1
ATOM 1434 N N . GLU A 1 192 ? 6.129 -13.594 4.352 1 97.62 192 GLU A N 1
ATOM 1435 C CA . GLU A 1 192 ? 6.168 -12.203 4.789 1 97.62 192 GLU A CA 1
ATOM 1436 C C . GLU A 1 192 ? 7.465 -11.891 5.527 1 97.62 192 GLU A C 1
ATOM 1438 O O . GLU A 1 192 ? 8.047 -10.812 5.348 1 97.62 192 GLU A O 1
ATOM 1443 N N . ALA A 1 193 ? 7.875 -12.844 6.387 1 96.94 193 ALA A N 1
ATOM 1444 C CA . ALA A 1 193 ? 9.18 -12.672 7.023 1 96.94 193 ALA A CA 1
ATOM 1445 C C . ALA A 1 193 ? 10.289 -12.617 5.98 1 96.94 193 ALA A C 1
ATOM 1447 O O . ALA A 1 193 ? 11.195 -11.789 6.074 1 96.94 193 ALA A O 1
ATOM 1448 N N . MET A 1 194 ? 10.227 -13.453 4.984 1 97.25 194 MET A N 1
ATOM 1449 C CA . MET A 1 194 ? 11.195 -13.492 3.891 1 97.25 194 MET A CA 1
ATOM 1450 C C . MET A 1 194 ? 11.227 -12.156 3.156 1 97.25 194 MET A C 1
ATOM 1452 O O . MET A 1 194 ? 12.297 -11.672 2.787 1 97.25 194 MET A O 1
ATOM 1456 N N . THR A 1 195 ? 10.07 -11.562 2.979 1 98.62 195 THR A N 1
ATOM 1457 C CA . THR A 1 195 ? 9.945 -10.273 2.314 1 98.62 195 THR A CA 1
ATOM 1458 C C . THR A 1 195 ? 10.797 -9.219 3.023 1 98.62 195 THR A C 1
ATOM 1460 O O . THR A 1 195 ? 11.562 -8.5 2.383 1 98.62 195 THR A O 1
ATOM 1463 N N . LYS A 1 196 ? 10.734 -9.141 4.309 1 97.69 196 LYS A N 1
ATOM 1464 C CA . LYS A 1 196 ? 11.492 -8.164 5.09 1 97.69 196 LYS A CA 1
ATOM 1465 C C . LYS A 1 196 ? 12.992 -8.422 4.973 1 97.69 196 LYS A C 1
ATOM 1467 O O . LYS A 1 196 ? 13.766 -7.492 4.711 1 97.69 196 LYS A O 1
ATOM 1472 N N . HIS A 1 197 ? 13.391 -9.695 5.125 1 97.25 197 HIS A N 1
ATOM 1473 C CA . HIS A 1 197 ? 14.805 -10.047 5.098 1 97.25 197 HIS A CA 1
ATOM 1474 C C . HIS A 1 197 ? 15.422 -9.758 3.734 1 97.25 197 HIS A C 1
ATOM 1476 O O . HIS A 1 197 ? 16.5 -9.164 3.645 1 97.25 197 HIS A O 1
ATOM 1482 N N . LEU A 1 198 ? 14.742 -10.141 2.672 1 98.06 198 LEU A N 1
ATOM 1483 C CA . LEU A 1 198 ? 15.266 -9.945 1.325 1 98.06 198 LEU A CA 1
ATOM 1484 C C . LEU A 1 198 ? 15.297 -8.469 0.962 1 98.06 198 LEU A C 1
ATOM 1486 O O . LEU A 1 198 ? 16.219 -8.008 0.278 1 98.06 198 LEU A O 1
ATOM 1490 N N . ALA A 1 199 ? 14.25 -7.711 1.383 1 98.12 199 ALA A N 1
ATOM 1491 C CA . ALA A 1 199 ? 14.25 -6.27 1.132 1 98.12 199 ALA A CA 1
ATOM 1492 C C . ALA A 1 199 ? 15.492 -5.609 1.72 1 98.12 199 ALA A C 1
ATOM 1494 O O . ALA A 1 199 ? 16.078 -4.723 1.098 1 98.12 199 ALA A O 1
ATOM 1495 N N . VAL A 1 200 ? 15.898 -6.012 2.902 1 96.56 200 VAL A N 1
ATOM 1496 C CA . VAL A 1 200 ? 17.047 -5.43 3.592 1 96.56 200 VAL A CA 1
ATOM 1497 C C . VAL A 1 200 ? 18.328 -5.812 2.865 1 96.56 200 VAL A C 1
ATOM 1499 O O . VAL A 1 200 ? 19.172 -4.957 2.586 1 96.56 200 VAL A O 1
ATOM 1502 N N . GLU A 1 201 ? 18.453 -7.062 2.484 1 96.88 201 GLU A N 1
ATOM 1503 C CA . GLU A 1 201 ? 19.703 -7.566 1.939 1 96.88 201 GLU A CA 1
ATOM 1504 C C . GLU A 1 201 ? 19.875 -7.164 0.476 1 96.88 201 GLU A C 1
ATOM 1506 O O . GLU A 1 201 ? 20.984 -6.902 0.023 1 96.88 201 GLU A O 1
ATOM 1511 N N . TRP A 1 202 ? 18.766 -7.148 -0.29 1 97.12 202 TRP A N 1
ATOM 1512 C CA . TRP A 1 202 ? 18.875 -6.93 -1.729 1 97.12 202 TRP A CA 1
ATOM 1513 C C . TRP A 1 202 ? 18.641 -5.461 -2.072 1 97.12 202 TRP A C 1
ATOM 1515 O O . TRP A 1 202 ? 18.859 -5.039 -3.209 1 97.12 202 TRP A O 1
ATOM 1525 N N . GLY A 1 203 ? 18.219 -4.633 -1.091 1 96.19 203 GLY A N 1
ATOM 1526 C CA . GLY A 1 203 ? 17.953 -3.217 -1.293 1 96.19 203 GLY A CA 1
ATOM 1527 C C . GLY A 1 203 ? 19.109 -2.482 -1.949 1 96.19 203 GLY A C 1
ATOM 1528 O O . GLY A 1 203 ? 18.906 -1.771 -2.938 1 96.19 203 GLY A O 1
ATOM 1529 N N . PRO A 1 204 ? 20.297 -2.662 -1.469 1 94.19 204 PRO A N 1
ATOM 1530 C CA . PRO A 1 204 ? 21.453 -1.966 -2.039 1 94.19 204 PRO A CA 1
ATOM 1531 C C . PRO A 1 204 ? 21.688 -2.326 -3.504 1 94.19 204 PRO A C 1
ATOM 1533 O O . PRO A 1 204 ? 22.406 -1.602 -4.211 1 94.19 204 PRO A O 1
ATOM 1536 N N . GLN A 1 205 ? 21.172 -3.443 -3.93 1 95.38 205 GLN A N 1
ATOM 1537 C CA . GLN A 1 205 ? 21.281 -3.834 -5.332 1 95.38 205 GLN A CA 1
ATOM 1538 C C . GLN A 1 205 ? 20.078 -3.34 -6.129 1 95.38 205 GLN A C 1
ATOM 1540 O O . GLN A 1 205 ? 19.797 -3.836 -7.223 1 95.38 205 GLN A O 1
ATOM 1545 N N . ARG A 1 206 ? 19.297 -2.443 -5.535 1 95.88 206 ARG A N 1
ATOM 1546 C CA . ARG A 1 206 ? 18.172 -1.786 -6.188 1 95.88 206 ARG A CA 1
ATOM 1547 C C . ARG A 1 206 ? 17.047 -2.775 -6.465 1 95.88 206 ARG A C 1
ATOM 1549 O O . ARG A 1 206 ? 16.438 -2.756 -7.543 1 95.88 206 ARG A O 1
ATOM 1556 N N . ILE A 1 207 ? 16.938 -3.67 -5.602 1 97.38 207 ILE A N 1
ATOM 1557 C CA . ILE A 1 207 ? 15.812 -4.605 -5.656 1 97.38 207 ILE A CA 1
ATOM 1558 C C . ILE A 1 207 ? 14.82 -4.289 -4.539 1 97.38 207 ILE A C 1
ATOM 1560 O O . ILE A 1 207 ? 15.195 -4.23 -3.365 1 97.38 207 ILE A O 1
ATOM 1564 N N . ARG A 1 208 ? 13.586 -3.98 -4.879 1 98.56 208 ARG A N 1
ATOM 1565 C CA . ARG A 1 208 ? 12.516 -3.859 -3.895 1 98.56 208 ARG A CA 1
ATOM 1566 C C . ARG A 1 208 ? 11.758 -5.172 -3.75 1 98.56 208 ARG A C 1
ATOM 1568 O O . ARG A 1 208 ? 11.531 -5.879 -4.734 1 98.56 208 ARG A O 1
ATOM 1575 N N . VAL A 1 209 ? 11.43 -5.562 -2.52 1 98.69 209 VAL A N 1
ATOM 1576 C CA . VAL A 1 209 ? 10.672 -6.773 -2.215 1 98.69 209 VAL A CA 1
ATOM 1577 C C . VAL A 1 209 ? 9.445 -6.418 -1.383 1 98.69 209 VAL A C 1
ATOM 1579 O O . VAL A 1 209 ? 9.562 -5.84 -0.3 1 98.69 209 VAL A O 1
ATOM 1582 N N . ILE A 1 210 ? 8.242 -6.742 -1.92 1 98.69 210 ILE A N 1
ATOM 1583 C CA . ILE A 1 210 ? 6.992 -6.348 -1.275 1 98.69 210 ILE A CA 1
ATOM 1584 C C . ILE A 1 210 ? 6.016 -7.523 -1.277 1 98.69 210 ILE A C 1
ATOM 1586 O O . ILE A 1 210 ? 6.082 -8.391 -2.15 1 98.69 210 ILE A O 1
ATOM 1590 N N . SER A 1 211 ? 5.195 -7.566 -0.266 1 98.69 211 SER A N 1
ATOM 1591 C CA . SER A 1 211 ? 4.117 -8.547 -0.226 1 98.69 211 SER A CA 1
ATOM 1592 C C . SER A 1 211 ? 2.76 -7.887 -0.442 1 98.69 211 SER A C 1
ATOM 1594 O O . SER A 1 211 ? 2.553 -6.738 -0.043 1 98.69 211 SER A O 1
ATOM 1596 N N . VAL A 1 212 ? 1.902 -8.523 -1.157 1 98.88 212 VAL A N 1
ATOM 1597 C CA . VAL A 1 212 ? 0.476 -8.219 -1.226 1 98.88 212 VAL A CA 1
ATOM 1598 C C . VAL A 1 212 ? -0.322 -9.344 -0.561 1 98.88 212 VAL A C 1
ATOM 1600 O O . VAL A 1 212 ? -0.115 -10.516 -0.859 1 98.88 212 VAL A O 1
ATOM 1603 N N . ALA A 1 213 ? -1.182 -8.984 0.392 1 98.56 213 ALA A N 1
ATOM 1604 C CA . ALA A 1 213 ? -1.979 -9.969 1.117 1 98.56 213 ALA A CA 1
ATOM 1605 C C . ALA A 1 213 ? -3.459 -9.836 0.772 1 98.56 213 ALA A C 1
ATOM 1607 O O . ALA A 1 213 ? -4.184 -9.07 1.404 1 98.56 213 ALA A O 1
ATOM 1608 N N . PRO A 1 214 ? -3.918 -10.688 -0.207 1 97.69 214 PRO A N 1
ATOM 1609 C CA . PRO A 1 214 ? -5.336 -10.648 -0.568 1 97.69 214 PRO A CA 1
ATOM 1610 C C . PRO A 1 214 ? -6.238 -11.234 0.518 1 97.69 214 PRO A C 1
ATOM 1612 O O . PRO A 1 214 ? -5.82 -12.133 1.254 1 97.69 214 PRO A O 1
ATOM 1615 N N . GLY A 1 215 ? -7.496 -10.664 0.624 1 94.62 215 GLY A N 1
ATOM 1616 C CA . GLY A 1 215 ? -8.586 -11.328 1.329 1 94.62 215 GLY A CA 1
ATOM 1617 C C . GLY A 1 215 ? -9.367 -12.289 0.453 1 94.62 215 GLY A C 1
ATOM 1618 O O . GLY A 1 215 ? -8.789 -13 -0.369 1 94.62 215 GLY A O 1
ATOM 1619 N N . PRO A 1 216 ? -10.633 -12.438 0.765 1 93 216 PRO A N 1
ATOM 1620 C CA . PRO A 1 216 ? -11.469 -13.25 -0.127 1 93 216 PRO A CA 1
ATOM 1621 C C . PRO A 1 216 ? -11.656 -12.617 -1.502 1 93 216 PRO A C 1
ATOM 1623 O O . PRO A 1 216 ? -12.242 -11.539 -1.612 1 93 216 PRO A O 1
ATOM 1626 N N . ILE A 1 217 ? -11.156 -13.289 -2.514 1 95.81 217 ILE A N 1
ATOM 1627 C CA . ILE A 1 217 ? -11.188 -12.781 -3.881 1 95.81 217 ILE A CA 1
ATOM 1628 C C . ILE A 1 217 ? -12.055 -13.695 -4.75 1 95.81 217 ILE A C 1
ATOM 1630 O O . ILE A 1 217 ? -11.734 -14.867 -4.945 1 95.81 217 ILE A O 1
ATOM 1634 N N . SER A 1 218 ? -13.047 -13.125 -5.32 1 92.62 218 SER A N 1
ATOM 1635 C CA . SER A 1 218 ? -13.977 -13.891 -6.148 1 92.62 218 SER A CA 1
ATOM 1636 C C . SER A 1 218 ? -13.297 -14.375 -7.43 1 92.62 218 SER A C 1
ATOM 1638 O O . SER A 1 218 ? -12.297 -13.797 -7.863 1 92.62 218 SER A O 1
ATOM 1640 N N . GLY A 1 219 ? -13.828 -15.469 -7.977 1 90.75 219 GLY A N 1
ATOM 1641 C CA . GLY A 1 219 ? -13.367 -15.961 -9.266 1 90.75 219 GLY A CA 1
ATOM 1642 C C . GLY A 1 219 ? -12.047 -16.703 -9.18 1 90.75 219 GLY A C 1
ATOM 1643 O O . GLY A 1 219 ? -11.344 -16.844 -10.18 1 90.75 219 GLY A O 1
ATOM 1644 N N . THR A 1 220 ? -11.664 -17.062 -7.996 1 91.19 220 THR A N 1
ATOM 1645 C CA . THR A 1 220 ? -10.398 -17.766 -7.816 1 91.19 220 THR A CA 1
ATOM 1646 C C . THR A 1 220 ? -10.641 -19.172 -7.266 1 91.19 220 THR A C 1
ATOM 1648 O O . THR A 1 220 ? -11.672 -19.422 -6.641 1 91.19 220 THR A O 1
ATOM 1651 N N . GLU A 1 221 ? -9.719 -20.062 -7.559 1 80 221 GLU A N 1
ATOM 1652 C CA . GLU A 1 221 ? -9.75 -21.391 -6.969 1 80 221 GLU A CA 1
ATOM 1653 C C . GLU A 1 221 ? -9.695 -21.328 -5.445 1 80 221 GLU A C 1
ATOM 1655 O O . GLU A 1 221 ? -10.383 -22.094 -4.762 1 80 221 GLU A O 1
ATOM 1660 N N . GLY A 1 222 ? -8.938 -20.391 -4.938 1 76.19 222 GLY A N 1
ATOM 1661 C CA . GLY A 1 222 ? -8.883 -20.203 -3.498 1 76.19 222 GLY A CA 1
ATOM 1662 C C . GLY A 1 222 ? -10.227 -19.859 -2.885 1 76.19 222 GLY A C 1
ATOM 1663 O O . GLY A 1 222 ? -10.602 -20.406 -1.85 1 76.19 222 GLY A O 1
ATOM 1664 N N . TYR A 1 223 ? -10.914 -19.016 -3.506 1 79.81 223 TYR A N 1
ATOM 1665 C CA . TYR A 1 223 ? -12.242 -18.625 -3.035 1 79.81 223 TYR A CA 1
ATOM 1666 C C . TYR A 1 223 ? -13.18 -19.828 -3.006 1 79.81 223 TYR A C 1
ATOM 1668 O O . TYR A 1 223 ? -13.883 -20.047 -2.02 1 79.81 223 TYR A O 1
ATOM 1676 N N . ARG A 1 224 ? -13.125 -20.625 -3.984 1 76.38 224 ARG A N 1
ATOM 1677 C CA . ARG A 1 224 ? -14 -21.781 -4.094 1 76.38 224 ARG A CA 1
ATOM 1678 C C . ARG A 1 224 ? -13.641 -22.844 -3.053 1 76.38 224 ARG A C 1
ATOM 1680 O O . ARG A 1 224 ? -14.523 -23.484 -2.488 1 76.38 224 ARG A O 1
ATOM 1687 N N . ARG A 1 225 ? -12.383 -22.922 -2.742 1 72.62 225 ARG A N 1
ATOM 1688 C CA . ARG A 1 225 ? -11.906 -23.969 -1.86 1 72.62 225 ARG A CA 1
ATOM 1689 C C . ARG A 1 225 ? -11.945 -23.531 -0.401 1 72.62 225 ARG A C 1
ATOM 1691 O O . ARG A 1 225 ? -12.117 -24.359 0.497 1 72.62 225 ARG A O 1
ATOM 1698 N N . LEU A 1 226 ? -11.812 -22.25 -0.223 1 72.81 226 LEU A N 1
ATOM 1699 C CA . LEU A 1 226 ? -11.547 -21.797 1.139 1 72.81 226 LEU A CA 1
ATOM 1700 C C . LEU A 1 226 ? -12.789 -21.141 1.734 1 72.81 226 LEU A C 1
ATOM 1702 O O . LEU A 1 226 ? -12.867 -20.953 2.951 1 72.81 226 LEU A O 1
ATOM 1706 N N . VAL A 1 227 ? -13.711 -20.766 0.906 1 69.12 227 VAL A N 1
ATOM 1707 C CA . VAL A 1 227 ? -14.953 -20.172 1.393 1 69.12 227 VAL A CA 1
ATOM 1708 C C . VAL A 1 227 ? -16.094 -21.172 1.276 1 69.12 227 VAL A C 1
ATOM 1710 O O . VAL A 1 227 ? -16.516 -21.516 0.17 1 69.12 227 VAL A O 1
ATOM 1713 N N . PRO A 1 228 ? -16.531 -21.656 2.438 1 66.38 228 PRO A N 1
ATOM 1714 C CA . PRO A 1 228 ? -17.641 -22.609 2.391 1 66.38 228 PRO A CA 1
ATOM 1715 C C . PRO A 1 228 ? -18.891 -22.016 1.727 1 66.38 228 PRO A C 1
ATOM 1717 O O . PRO A 1 228 ? -19.219 -20.859 1.944 1 66.38 228 PRO A O 1
ATOM 1720 N N . PRO A 1 229 ? -19.422 -22.766 0.804 1 64.25 229 PRO A N 1
ATOM 1721 C CA . PRO A 1 229 ? -20.609 -22.281 0.104 1 64.25 229 PRO A CA 1
ATOM 1722 C C . PRO A 1 229 ? -21.688 -21.766 1.059 1 64.25 229 PRO A C 1
ATOM 1724 O O . PRO A 1 229 ? -22.391 -20.812 0.738 1 64.25 229 PRO A O 1
ATOM 1727 N N . ASN A 1 230 ? -21.766 -22.422 2.117 1 61.03 230 ASN A N 1
ATOM 1728 C CA . ASN A 1 230 ? -22.812 -22 3.061 1 61.03 230 ASN A CA 1
ATOM 1729 C C . ASN A 1 230 ? -22.484 -20.656 3.686 1 61.03 230 ASN A C 1
ATOM 1731 O O . ASN A 1 230 ? -23.375 -19.953 4.16 1 61.03 230 ASN A O 1
ATOM 1735 N N . LEU A 1 231 ? -21.266 -20.312 3.689 1 61.72 231 LEU A N 1
ATOM 1736 C CA . LEU A 1 231 ? -20.891 -19.031 4.246 1 61.72 231 LEU A CA 1
ATOM 1737 C C . LEU A 1 231 ? -21.359 -17.891 3.352 1 61.72 231 LEU A C 1
ATOM 1739 O O . LEU A 1 231 ? -21.734 -16.812 3.844 1 61.72 231 LEU A O 1
ATOM 1743 N N . GLU A 1 232 ? -21.344 -18.188 2.164 1 60.41 232 GLU A N 1
ATOM 1744 C CA . GLU A 1 232 ? -21.875 -17.156 1.271 1 60.41 232 GLU A CA 1
ATOM 1745 C C . GLU A 1 232 ? -23.344 -16.859 1.583 1 60.41 232 GLU A C 1
ATOM 1747 O O . GLU A 1 232 ? -23.781 -15.711 1.469 1 60.41 232 GLU A O 1
ATOM 1752 N N . SER A 1 233 ? -23.969 -17.922 2.031 1 57.72 233 SER A N 1
ATOM 1753 C CA . SER A 1 233 ? -25.391 -17.797 2.361 1 57.72 233 SER A CA 1
ATOM 1754 C C . SER A 1 233 ? -25.578 -17.125 3.721 1 57.72 233 SER A C 1
ATOM 1756 O O . SER A 1 233 ? -26.609 -16.5 3.975 1 57.72 233 SER A O 1
ATOM 1758 N N . ASN A 1 234 ? -24.625 -17.203 4.508 1 60.59 234 ASN A N 1
ATOM 1759 C CA . ASN A 1 234 ? -24.781 -16.75 5.887 1 60.59 234 ASN A CA 1
ATOM 1760 C C . ASN A 1 234 ? -24.234 -15.344 6.082 1 60.59 234 ASN A C 1
ATOM 1762 O O . ASN A 1 234 ? -23.703 -15.016 7.145 1 60.59 234 ASN A O 1
ATOM 1766 N N . HIS A 1 235 ? -24.312 -14.578 5.168 1 72.38 235 HIS A N 1
ATOM 1767 C CA . HIS A 1 235 ? -24.031 -13.156 5.312 1 72.38 235 HIS A CA 1
ATOM 1768 C C . HIS A 1 235 ? -22.531 -12.914 5.535 1 72.38 235 HIS A C 1
ATOM 1770 O O . HIS A 1 235 ? -22.156 -12.047 6.32 1 72.38 235 HIS A O 1
ATOM 1776 N N . TYR A 1 236 ? -21.703 -13.828 5.137 1 76.81 236 TYR A N 1
ATOM 1777 C CA . TYR A 1 236 ? -20.25 -13.727 5.25 1 76.81 236 TYR A CA 1
ATOM 1778 C C . TYR A 1 236 ? -19.766 -12.367 4.781 1 76.81 236 TYR A C 1
ATOM 1780 O O . TYR A 1 236 ? -18.984 -11.711 5.469 1 76.81 236 TYR A O 1
ATOM 1788 N N . PHE A 1 237 ? -20.328 -11.852 3.783 1 83 237 PHE A N 1
ATOM 1789 C CA . PHE A 1 237 ? -19.828 -10.617 3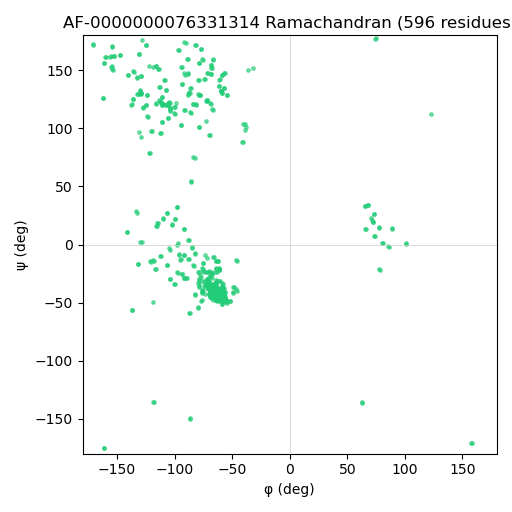.189 1 83 237 PHE A CA 1
ATOM 1790 C C . PHE A 1 237 ? -20.219 -9.414 4.039 1 83 237 PHE A C 1
ATOM 1792 O O . PHE A 1 237 ? -19.531 -8.398 4.043 1 83 237 PHE A O 1
ATOM 1799 N N . GLN A 1 238 ? -21.266 -9.727 4.836 1 85.31 238 GLN A N 1
ATOM 1800 C CA . GLN A 1 238 ? -21.719 -8.641 5.703 1 85.31 238 GLN A CA 1
ATOM 1801 C C . GLN A 1 238 ? -20.766 -8.445 6.879 1 85.31 238 GLN A C 1
ATOM 1803 O O . GLN A 1 238 ? -20.797 -7.406 7.543 1 85.31 238 GLN A O 1
ATOM 1808 N N . ASN A 1 239 ? -19.953 -9.484 7.047 1 88.06 239 ASN A N 1
ATOM 1809 C CA . ASN A 1 239 ? -19 -9.383 8.141 1 88.06 239 ASN A CA 1
ATOM 1810 C C . ASN A 1 239 ? -17.703 -8.703 7.691 1 88.06 239 ASN A C 1
ATOM 1812 O O . ASN A 1 239 ? -16.875 -8.32 8.523 1 88.06 239 ASN A O 1
ATOM 1816 N N . ILE A 1 240 ? -17.562 -8.562 6.41 1 92.62 240 ILE A N 1
ATOM 1817 C CA . ILE A 1 240 ? -16.422 -7.801 5.91 1 92.62 240 ILE A CA 1
ATOM 1818 C C . ILE A 1 240 ? -16.703 -6.305 6.035 1 92.62 240 ILE A C 1
ATOM 1820 O O . ILE A 1 240 ? -17.75 -5.82 5.594 1 92.62 240 ILE A O 1
ATOM 1824 N N . PRO A 1 241 ? -15.789 -5.5 6.637 1 94.81 241 PRO A N 1
ATOM 1825 C CA . PRO A 1 241 ? -16.047 -4.066 6.797 1 94.81 241 PRO A CA 1
ATOM 1826 C C . PRO A 1 241 ? -16.516 -3.402 5.504 1 94.81 241 PRO A C 1
ATOM 1828 O O . PRO A 1 241 ? -17.484 -2.648 5.508 1 94.81 241 PRO A O 1
ATOM 1831 N N . LEU A 1 242 ? -15.969 -3.715 4.344 1 96 242 LEU A N 1
ATOM 1832 C CA . LEU A 1 242 ? -16.391 -3.105 3.09 1 96 242 LEU A CA 1
ATOM 1833 C C . LEU A 1 242 ? -17.594 -3.846 2.504 1 96 242 LEU A C 1
ATOM 1835 O O . LEU A 1 242 ? -18.047 -3.531 1.398 1 96 242 LEU A O 1
ATOM 1839 N N . GLN A 1 243 ? -18.109 -4.93 3.088 1 93.5 243 GLN A N 1
ATOM 1840 C CA . GLN A 1 243 ? -19.391 -5.57 2.859 1 93.5 243 GLN A CA 1
ATOM 1841 C C . GLN A 1 243 ? -19.406 -6.316 1.527 1 93.5 243 GLN A C 1
ATOM 1843 O O . GLN A 1 243 ? -20.469 -6.453 0.9 1 93.5 243 GLN A O 1
ATOM 1848 N N . ARG A 1 244 ? -18.25 -6.742 1.068 1 92.69 244 ARG A N 1
ATOM 1849 C CA . ARG A 1 244 ? -18.109 -7.473 -0.188 1 92.69 244 ARG A CA 1
ATOM 1850 C C . ARG A 1 244 ? -16.812 -8.25 -0.238 1 92.69 244 ARG A C 1
ATOM 1852 O O . ARG A 1 244 ? -15.883 -7.98 0.538 1 92.69 244 ARG A O 1
ATOM 1859 N N . THR A 1 245 ? -16.781 -9.242 -1.16 1 93.5 245 THR A N 1
ATOM 1860 C CA . THR A 1 245 ? -15.5 -9.836 -1.539 1 93.5 245 THR A CA 1
ATOM 1861 C C . THR A 1 245 ? -14.766 -8.938 -2.527 1 93.5 245 THR A C 1
ATOM 1863 O O . THR A 1 245 ? -15.367 -8.047 -3.135 1 93.5 245 THR A O 1
ATOM 1866 N N . GLY A 1 246 ? -13.477 -9.078 -2.564 1 96 246 GLY A N 1
ATOM 1867 C CA . GLY A 1 246 ? -12.703 -8.445 -3.625 1 96 246 GLY A CA 1
ATOM 1868 C C . GLY A 1 246 ? -12.703 -9.242 -4.918 1 96 246 GLY A C 1
ATOM 1869 O O . GLY A 1 246 ? -13.266 -10.336 -4.977 1 96 246 GLY A O 1
ATOM 1870 N N . ASN A 1 247 ? -12.156 -8.641 -5.996 1 96.75 247 ASN A N 1
ATOM 1871 C CA . ASN A 1 247 ? -11.992 -9.375 -7.246 1 96.75 247 ASN A CA 1
ATOM 1872 C C . ASN A 1 247 ? -10.547 -9.352 -7.723 1 96.75 247 ASN A C 1
ATOM 1874 O O . ASN A 1 247 ? -9.695 -8.711 -7.102 1 96.75 247 ASN A O 1
ATOM 1878 N N . LYS A 1 248 ? -10.203 -10.102 -8.75 1 98.31 248 LYS A N 1
ATOM 1879 C CA . LYS A 1 248 ? -8.836 -10.305 -9.211 1 98.31 248 LYS A CA 1
ATOM 1880 C C . LYS A 1 248 ? -8.211 -9 -9.688 1 98.31 248 LYS A C 1
ATOM 1882 O O . LYS A 1 248 ? -7.012 -8.773 -9.508 1 98.31 248 LYS A O 1
ATOM 1887 N N . THR A 1 249 ? -9.016 -8.133 -10.219 1 98.38 249 THR A N 1
ATOM 1888 C CA . THR A 1 249 ? -8.523 -6.879 -10.781 1 98.38 249 THR A CA 1
ATOM 1889 C C . THR A 1 249 ? -8.023 -5.949 -9.68 1 98.38 249 THR A C 1
ATOM 1891 O O . THR A 1 249 ? -7.051 -5.219 -9.875 1 98.38 249 THR A O 1
ATOM 1894 N N . GLU A 1 250 ? -8.641 -5.961 -8.531 1 98.19 250 GLU A N 1
ATOM 1895 C CA . GLU A 1 250 ? -8.188 -5.148 -7.402 1 98.19 250 GLU A CA 1
ATOM 1896 C C . GLU A 1 250 ? -6.797 -5.578 -6.934 1 98.19 250 GLU A C 1
ATOM 1898 O O . GLU A 1 250 ? -5.965 -4.738 -6.594 1 98.19 250 GLU A O 1
ATOM 1903 N N . ILE A 1 251 ? -6.523 -6.859 -6.953 1 98.62 251 ILE A N 1
ATOM 1904 C CA . ILE A 1 251 ? -5.195 -7.348 -6.594 1 98.62 251 ILE A CA 1
ATOM 1905 C C . ILE A 1 251 ? -4.191 -6.941 -7.668 1 98.62 251 ILE A C 1
ATOM 1907 O O . ILE A 1 251 ? -3.096 -6.465 -7.352 1 98.62 251 ILE A O 1
ATOM 1911 N N . ALA A 1 252 ? -4.578 -7.117 -8.906 1 98.75 252 ALA A N 1
ATOM 1912 C CA . ALA A 1 252 ? -3.701 -6.754 -10.023 1 98.75 252 ALA A CA 1
ATOM 1913 C C . ALA A 1 252 ? -3.354 -5.27 -9.984 1 98.75 252 ALA A C 1
ATOM 1915 O O . ALA A 1 252 ? -2.221 -4.883 -10.273 1 98.75 252 ALA A O 1
ATOM 1916 N N . HIS A 1 253 ? -4.316 -4.434 -9.625 1 98.38 253 HIS A N 1
ATOM 1917 C CA . HIS A 1 253 ? -4.102 -2.996 -9.508 1 98.38 253 HIS A CA 1
ATOM 1918 C C . HIS A 1 253 ? -3.1 -2.676 -8.406 1 98.38 253 HIS A C 1
ATOM 1920 O O . HIS A 1 253 ? -2.264 -1.783 -8.562 1 98.38 253 HIS A O 1
ATOM 1926 N N . SER A 1 254 ? -3.207 -3.348 -7.301 1 98.62 254 SER A N 1
ATOM 1927 C CA . SER A 1 254 ? -2.25 -3.156 -6.215 1 98.62 254 SER A CA 1
ATOM 1928 C C . SER A 1 254 ? -0.837 -3.527 -6.652 1 98.62 254 SER A C 1
ATOM 1930 O O . SER A 1 254 ? 0.119 -2.809 -6.355 1 98.62 254 SER A O 1
ATOM 1932 N N . VAL A 1 255 ? -0.758 -4.652 -7.363 1 98.75 255 VAL A N 1
ATOM 1933 C CA . VAL A 1 255 ? 0.541 -5.078 -7.875 1 98.75 255 VAL A CA 1
ATOM 1934 C C . VAL A 1 255 ? 1.077 -4.043 -8.859 1 98.75 255 VAL A C 1
ATOM 1936 O O . VAL A 1 255 ? 2.25 -3.67 -8.797 1 98.75 255 VAL A O 1
ATOM 1939 N N . LEU A 1 256 ? 0.235 -3.566 -9.773 1 98.31 256 LEU A N 1
ATOM 1940 C CA . LEU A 1 256 ? 0.627 -2.559 -10.75 1 98.31 256 LEU A CA 1
ATOM 1941 C C . LEU A 1 256 ? 1.198 -1.324 -10.062 1 98.31 256 LEU A C 1
ATOM 1943 O O . LEU A 1 256 ? 2.258 -0.825 -10.445 1 98.31 256 LEU A O 1
ATOM 1947 N N . TYR A 1 257 ? 0.522 -0.812 -9.039 1 97.81 257 TYR A N 1
ATOM 1948 C CA . TYR A 1 257 ? 1.026 0.316 -8.266 1 97.81 257 TYR A CA 1
ATOM 1949 C C . TYR A 1 257 ? 2.389 -0.003 -7.66 1 97.81 257 TYR A C 1
ATOM 1951 O O . TYR A 1 257 ? 3.334 0.774 -7.801 1 97.81 257 TYR A O 1
ATOM 1959 N N . LEU A 1 258 ? 2.521 -1.169 -7.023 1 98.25 258 LEU A N 1
ATOM 1960 C CA . LEU A 1 258 ? 3.693 -1.5 -6.223 1 98.25 258 LEU A CA 1
ATOM 1961 C C . LEU A 1 258 ? 4.922 -1.689 -7.105 1 98.25 258 LEU A C 1
ATOM 1963 O O . LEU A 1 258 ? 6.051 -1.456 -6.668 1 98.25 258 LEU A O 1
ATOM 1967 N N . ILE A 1 259 ? 4.699 -2.059 -8.359 1 97.56 259 ILE A N 1
ATOM 1968 C CA . ILE A 1 259 ? 5.863 -2.295 -9.211 1 97.56 259 ILE A CA 1
ATOM 1969 C C . ILE A 1 259 ? 6.184 -1.034 -10.008 1 97.56 259 ILE A C 1
ATOM 1971 O O . ILE A 1 259 ? 7.246 -0.938 -10.633 1 97.56 259 ILE A O 1
ATOM 1975 N N . SER A 1 260 ? 5.293 -0.044 -10.062 1 94.31 260 SER A N 1
ATOM 1976 C CA . SER A 1 260 ? 5.48 1.182 -10.836 1 94.31 260 SER A CA 1
ATOM 1977 C C . SER A 1 260 ? 6.438 2.137 -10.133 1 94.31 260 SER A C 1
ATOM 1979 O O . SER A 1 260 ? 6.734 1.963 -8.945 1 94.31 260 SER A O 1
ATOM 1981 N N . PRO A 1 261 ? 6.879 3.16 -10.828 1 91.25 261 PRO A N 1
ATOM 1982 C CA . PRO A 1 261 ? 7.762 4.156 -10.211 1 91.25 261 PRO A CA 1
ATOM 1983 C C . PRO A 1 261 ? 7.086 4.926 -9.078 1 91.25 261 PRO A C 1
ATOM 1985 O O . PRO A 1 261 ? 7.77 5.566 -8.273 1 91.25 261 PRO A O 1
ATOM 1988 N N . LEU A 1 262 ? 5.805 4.844 -8.969 1 93.44 262 LEU A N 1
ATOM 1989 C CA . LEU A 1 262 ? 5.09 5.566 -7.918 1 93.44 262 LEU A CA 1
ATOM 1990 C C . LEU A 1 262 ? 5.422 5 -6.543 1 93.44 262 LEU A C 1
ATOM 1992 O O . LEU A 1 262 ? 5.258 5.684 -5.531 1 93.44 262 LEU A O 1
ATOM 1996 N N . ALA A 1 263 ? 5.82 3.758 -6.512 1 96.62 263 ALA A N 1
ATOM 1997 C CA . ALA A 1 263 ? 6.066 3.08 -5.242 1 96.62 263 ALA A CA 1
ATOM 1998 C C . ALA A 1 263 ? 7.562 2.908 -4.992 1 96.62 263 ALA A C 1
ATOM 2000 O O . ALA A 1 263 ? 7.98 1.983 -4.293 1 96.62 263 ALA A O 1
ATOM 2001 N N . SER A 1 264 ? 8.398 3.818 -5.562 1 96.31 264 SER A N 1
ATOM 2002 C CA . SER A 1 264 ? 9.852 3.658 -5.617 1 96.31 264 SER A CA 1
ATOM 2003 C C . SER A 1 264 ? 10.461 3.609 -4.223 1 96.31 264 SER A C 1
ATOM 2005 O O . SER A 1 264 ? 11.617 3.217 -4.055 1 96.31 264 SER A O 1
ATOM 2007 N N . TYR A 1 265 ? 9.703 3.996 -3.164 1 97.56 265 TYR A N 1
ATOM 2008 C CA . TYR A 1 265 ? 10.258 4.02 -1.817 1 97.56 265 TYR A CA 1
ATOM 2009 C C . TYR A 1 265 ? 9.547 3.014 -0.917 1 97.56 265 TYR A C 1
ATOM 2011 O O . TYR A 1 265 ? 9.648 3.09 0.309 1 97.56 265 TYR A O 1
ATOM 2019 N N . VAL A 1 266 ? 8.805 2.072 -1.542 1 98.5 266 VAL A N 1
ATOM 2020 C CA . VAL A 1 266 ? 8.078 1.026 -0.831 1 98.5 266 VAL A CA 1
ATOM 2021 C C . VAL A 1 266 ? 8.828 -0.298 -0.95 1 98.5 266 VAL A C 1
ATOM 2023 O O . VAL A 1 266 ? 9.016 -0.818 -2.053 1 98.5 266 VAL A O 1
ATOM 2026 N N . THR A 1 267 ? 9.336 -0.835 0.166 1 98.5 267 THR A N 1
ATOM 2027 C CA . THR A 1 267 ? 9.984 -2.139 0.206 1 98.5 267 THR A CA 1
ATOM 2028 C C . THR A 1 267 ? 9.891 -2.75 1.602 1 98.5 267 THR A C 1
ATOM 2030 O O . THR A 1 267 ? 9.633 -2.043 2.578 1 98.5 267 THR A O 1
ATOM 2033 N N . GLY A 1 268 ? 9.922 -4.07 1.677 1 98.06 268 GLY A N 1
ATOM 2034 C CA . GLY A 1 268 ? 9.984 -4.781 2.941 1 98.06 268 GLY A CA 1
ATOM 2035 C C . GLY A 1 268 ? 8.68 -4.73 3.721 1 98.06 268 GLY A C 1
ATOM 2036 O O . GLY A 1 268 ? 8.68 -4.883 4.941 1 98.06 268 GLY A O 1
ATOM 2037 N N . THR A 1 269 ? 7.574 -4.426 3.039 1 97.94 269 THR A N 1
ATOM 2038 C CA . THR A 1 269 ? 6.289 -4.273 3.707 1 97.94 269 THR A CA 1
ATOM 2039 C C . THR A 1 269 ? 5.207 -5.078 2.992 1 97.94 269 THR A C 1
ATOM 2041 O O . THR A 1 269 ? 5.445 -5.629 1.917 1 97.94 269 THR A O 1
ATOM 2044 N N . THR A 1 270 ? 4.09 -5.273 3.689 1 98.25 270 THR A N 1
ATOM 2045 C CA . THR A 1 270 ? 2.941 -5.969 3.121 1 98.25 270 THR A CA 1
ATOM 2046 C C . THR A 1 270 ? 1.772 -5.008 2.922 1 98.25 270 THR A C 1
ATOM 2048 O O . THR A 1 270 ? 1.38 -4.301 3.85 1 98.25 270 THR A O 1
ATOM 2051 N N . LEU A 1 271 ? 1.318 -4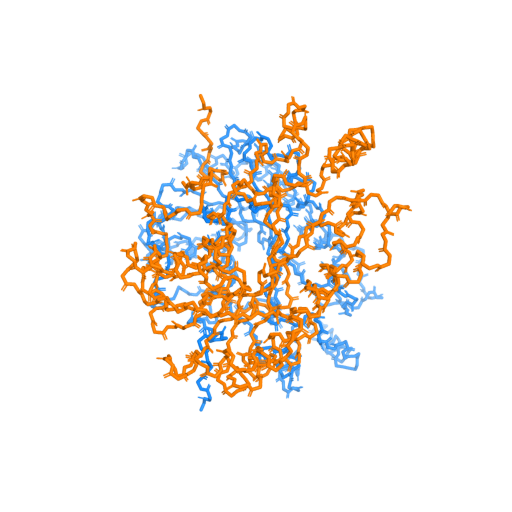.902 1.713 1 98.69 271 LEU A N 1
ATOM 2052 C CA . LEU A 1 271 ? 0.051 -4.227 1.452 1 98.69 271 LEU A CA 1
ATOM 2053 C C . LEU A 1 271 ? -1.119 -5.195 1.601 1 98.69 271 LEU A C 1
ATOM 2055 O O . LEU A 1 271 ? -1.25 -6.141 0.821 1 98.69 271 LEU A O 1
ATOM 2059 N N . VAL A 1 272 ? -1.983 -4.98 2.613 1 98.62 272 VAL A N 1
ATOM 2060 C CA . VAL A 1 272 ? -3.164 -5.809 2.84 1 98.62 272 VAL A CA 1
ATOM 2061 C C . VAL A 1 272 ? -4.316 -5.316 1.966 1 98.62 272 VAL A C 1
ATOM 2063 O O . VAL A 1 272 ? -4.695 -4.145 2.029 1 98.62 272 VAL A O 1
ATOM 2066 N N . VAL A 1 273 ? -4.828 -6.176 1.098 1 98.56 273 VAL A N 1
ATOM 2067 C CA . VAL A 1 273 ? -5.941 -5.891 0.198 1 98.56 273 VAL A CA 1
ATOM 2068 C C . VAL A 1 273 ? -7.078 -6.879 0.453 1 98.56 273 VAL A C 1
ATOM 2070 O O . VAL A 1 273 ? -7.238 -7.855 -0.284 1 98.56 273 VAL A O 1
ATOM 2073 N N . ASP A 1 274 ? -7.859 -6.59 1.561 1 97.38 274 ASP A N 1
ATOM 2074 C CA . ASP A 1 274 ? -8.797 -7.637 1.961 1 97.38 274 ASP A CA 1
ATOM 2075 C C . ASP A 1 274 ? -10.125 -7.039 2.428 1 97.38 274 ASP A C 1
ATOM 2077 O O . ASP A 1 274 ? -10.906 -7.707 3.102 1 97.38 274 ASP A O 1
ATOM 2081 N N . GLY A 1 275 ? -10.297 -5.707 2.186 1 97 275 GLY A N 1
ATOM 2082 C CA . GLY A 1 275 ? -11.539 -5.047 2.561 1 97 275 GLY A CA 1
ATOM 2083 C C . GLY A 1 275 ? -11.758 -4.996 4.062 1 97 275 GLY A C 1
ATOM 2084 O O . GLY A 1 275 ? -12.875 -4.762 4.523 1 97 275 GLY A O 1
ATOM 2085 N N . GLY A 1 276 ? -10.75 -5.281 4.816 1 96.94 276 GLY A N 1
ATOM 2086 C CA . GLY A 1 276 ? -10.836 -5.32 6.27 1 96.94 276 GLY A CA 1
ATOM 2087 C C . GLY A 1 276 ? -11.242 -6.68 6.805 1 96.94 276 GLY A C 1
ATOM 2088 O O . GLY A 1 276 ? -11.492 -6.832 8 1 96.94 276 GLY A O 1
ATOM 2089 N N . ASP A 1 277 ? -11.219 -7.715 6.066 1 94.75 277 ASP A N 1
ATOM 2090 C CA . ASP A 1 277 ? -11.789 -9.023 6.371 1 94.75 277 ASP A CA 1
ATOM 2091 C C . ASP A 1 277 ? -11.109 -9.648 7.586 1 94.75 277 ASP A C 1
ATOM 2093 O O . ASP A 1 277 ? -11.781 -10.133 8.5 1 94.75 277 ASP A O 1
ATOM 2097 N N . TRP A 1 278 ? -9.805 -9.656 7.637 1 93.81 278 TRP A N 1
ATOM 2098 C CA . TRP A 1 278 ? -9.109 -10.391 8.688 1 93.81 278 TRP A CA 1
ATOM 2099 C C . TRP A 1 278 ? -9.461 -9.844 10.062 1 93.81 278 TRP A C 1
ATOM 2101 O O . TRP A 1 278 ? -9.352 -10.555 11.062 1 93.81 278 TRP A O 1
ATOM 2111 N N . MET A 1 279 ? -9.93 -8.641 10.086 1 94.38 279 MET A N 1
ATOM 2112 C CA . MET A 1 279 ? -10.172 -7.98 11.359 1 94.38 279 MET A CA 1
ATOM 2113 C C . MET A 1 279 ? -11.531 -8.383 11.938 1 94.38 279 MET A C 1
ATOM 2115 O O . MET A 1 279 ? -11.773 -8.219 13.133 1 94.38 279 MET A O 1
ATOM 2119 N N . THR A 1 280 ? -12.43 -8.922 11.07 1 92.56 280 THR A N 1
ATOM 2120 C CA . THR A 1 280 ? -13.797 -9.094 11.555 1 92.56 280 THR A CA 1
ATOM 2121 C C . THR A 1 280 ? -14.312 -10.492 11.242 1 92.56 280 THR A C 1
ATOM 2123 O O . THR A 1 280 ? -15.336 -10.922 11.781 1 92.56 280 THR A O 1
ATOM 2126 N N . SER A 1 281 ? -13.633 -11.188 10.32 1 85.94 281 SER A N 1
ATOM 2127 C CA . SER A 1 281 ? -14.117 -12.516 9.953 1 85.94 281 SER A CA 1
ATOM 2128 C C . SER A 1 281 ? -14.109 -13.453 11.148 1 85.94 281 SER A C 1
ATOM 2130 O O . SER A 1 281 ? -13.18 -13.445 11.953 1 85.94 281 SER A O 1
ATOM 2132 N N . GLU A 1 282 ? -15.148 -14.18 11.258 1 83.12 282 GLU A N 1
ATOM 2133 C CA . GLU A 1 282 ? -15.281 -15.094 12.391 1 83.12 282 GLU A CA 1
ATOM 2134 C C . GLU A 1 282 ? -14.719 -16.469 12.062 1 83.12 282 GLU A C 1
ATOM 2136 O O . GLU A 1 282 ? -14.75 -16.891 10.906 1 83.12 282 GLU A O 1
ATOM 2141 N N . ASN A 1 283 ? -14.141 -17.125 13.094 1 82.5 283 ASN A N 1
ATOM 2142 C CA . ASN A 1 283 ? -13.93 -18.562 13.039 1 82.5 283 ASN A CA 1
ATOM 2143 C C . ASN A 1 283 ? -15.188 -19.344 13.422 1 82.5 283 ASN A C 1
ATOM 2145 O O . ASN A 1 283 ? -15.289 -19.844 14.547 1 82.5 283 ASN A O 1
ATOM 2149 N N . SER A 1 284 ? -16.094 -19.359 12.523 1 78.62 284 SER A N 1
ATOM 2150 C CA . SER A 1 284 ? -17.312 -20.109 12.844 1 78.62 284 SER A CA 1
ATOM 2151 C C . SER A 1 284 ? -17.031 -21.609 12.883 1 78.62 284 SER A C 1
ATOM 2153 O O . SER A 1 284 ? -17.141 -22.297 11.859 1 78.62 284 SER A O 1
ATOM 2155 N N . PHE A 1 285 ? -16.75 -22.156 14.086 1 78.38 285 PHE A N 1
ATOM 2156 C CA . PHE A 1 285 ? -16.344 -23.547 14.25 1 78.38 285 PHE A CA 1
ATOM 2157 C C . PHE A 1 285 ? -17.422 -24.5 13.742 1 78.38 285 PHE A C 1
ATOM 2159 O O . PHE A 1 285 ? -17.141 -25.422 12.977 1 78.38 285 PHE A O 1
ATOM 2166 N N . PRO A 1 286 ? -18.656 -24.188 14.062 1 74.75 286 PRO A N 1
ATOM 2167 C CA . PRO A 1 286 ? -19.672 -25.109 13.539 1 74.75 286 PRO A CA 1
ATOM 2168 C C . PRO A 1 286 ? -19.719 -25.141 12.016 1 74.75 286 PRO A C 1
ATOM 2170 O O . PRO A 1 286 ? -19.781 -26.219 11.422 1 74.75 286 PRO A O 1
ATOM 2173 N N . SER A 1 287 ? -19.547 -23.984 11.414 1 73.81 287 SER A N 1
ATOM 2174 C CA . SER A 1 287 ? -19.641 -23.922 9.961 1 73.81 287 SER A CA 1
ATOM 2175 C C . SER A 1 287 ? -18.406 -24.531 9.305 1 73.81 287 SER A C 1
ATOM 2177 O O . SER A 1 287 ? -18.516 -25.234 8.305 1 73.81 287 SER A O 1
ATOM 2179 N N . LEU A 1 288 ? -17.344 -24.328 9.906 1 76.38 288 LEU A N 1
ATOM 2180 C CA . LEU A 1 288 ? -16.094 -24.797 9.328 1 76.38 288 LEU A CA 1
ATOM 2181 C C . LEU A 1 288 ? -15.945 -26.297 9.5 1 76.38 288 LEU A C 1
ATOM 2183 O O . LEU A 1 288 ? -15.492 -26.984 8.578 1 76.38 288 LEU A O 1
ATOM 2187 N N . LEU A 1 289 ? -16.328 -26.75 10.641 1 75 289 LEU A N 1
ATOM 2188 C CA . LEU A 1 289 ? -16.203 -28.188 10.898 1 75 289 LEU A CA 1
ATOM 2189 C C . LEU A 1 289 ? -17.234 -28.969 10.086 1 75 289 LEU A C 1
ATOM 2191 O O . LEU A 1 289 ? -16.969 -30.078 9.633 1 75 289 LEU A O 1
ATOM 2195 N N . ASP A 1 290 ? -18.359 -28.328 9.906 1 74.62 290 ASP A N 1
ATOM 2196 C CA . ASP A 1 290 ? -19.391 -28.953 9.062 1 74.62 290 ASP A CA 1
ATOM 2197 C C . ASP A 1 290 ? -18.906 -29.047 7.609 1 74.62 290 ASP A C 1
ATOM 2199 O O . ASP A 1 290 ? -19.109 -30.078 6.953 1 74.62 290 ASP A O 1
ATOM 2203 N N . PHE A 1 291 ? -18.297 -28.094 7.207 1 74.19 291 PHE A N 1
ATOM 2204 C CA . PHE A 1 291 ? -17.766 -28.062 5.848 1 74.19 291 PHE A CA 1
ATOM 2205 C C . PHE A 1 291 ? -16.688 -29.125 5.672 1 74.19 291 PHE A C 1
ATOM 2207 O O . PHE A 1 291 ? -16.688 -29.859 4.684 1 74.19 291 PHE A O 1
ATOM 2214 N N . TRP A 1 292 ? -15.875 -29.219 6.562 1 77.44 292 TRP A N 1
ATOM 2215 C CA . TRP A 1 292 ? -14.789 -30.188 6.5 1 77.44 292 TRP A CA 1
ATOM 2216 C C . TRP A 1 292 ? -15.344 -31.609 6.512 1 77.44 292 TRP A C 1
ATOM 2218 O O . TRP A 1 292 ? -14.898 -32.469 5.742 1 77.44 292 TRP A O 1
ATOM 2228 N N . SER A 1 293 ? -16.281 -31.766 7.332 1 74.31 293 SER A N 1
ATOM 2229 C CA . SER A 1 293 ? -16.859 -33.094 7.453 1 74.31 293 SER A CA 1
ATOM 2230 C C . SER A 1 293 ? -17.578 -33.5 6.168 1 74.31 293 SER A C 1
ATOM 2232 O O . SER A 1 293 ? -17.516 -34.688 5.773 1 74.31 293 SER A O 1
ATOM 2234 N N . THR A 1 294 ? -18.125 -32.531 5.578 1 70.44 294 THR A N 1
ATOM 2235 C CA . THR A 1 294 ? -18.859 -32.781 4.352 1 70.44 294 THR A CA 1
ATOM 2236 C C . THR A 1 294 ? -17.906 -33.062 3.189 1 70.44 294 THR A C 1
ATOM 2238 O O . THR A 1 294 ? -18.141 -33.969 2.387 1 70.44 294 THR A O 1
ATOM 2241 N N . GLU A 1 295 ? -16.844 -32.312 3.084 1 68.88 295 GLU A N 1
ATOM 2242 C CA . GLU A 1 295 ? -15.875 -32.469 2.012 1 68.88 295 GLU A CA 1
ATOM 2243 C C . GLU A 1 295 ? -15.117 -33.781 2.148 1 68.88 295 GLU A C 1
ATOM 2245 O O . GLU A 1 295 ? -14.805 -34.438 1.147 1 68.88 295 GLU A O 1
ATOM 2250 N N . ARG A 1 296 ? -14.867 -34.188 3.299 1 68.62 296 ARG A N 1
ATOM 2251 C CA . ARG A 1 296 ? -14.211 -35.469 3.537 1 68.62 296 ARG A CA 1
ATOM 2252 C C . ARG A 1 296 ? -15.078 -36.625 3.059 1 68.62 296 ARG A C 1
ATOM 2254 O O . ARG A 1 296 ? -14.562 -37.625 2.527 1 68.62 296 ARG A O 1
ATOM 2261 N N . LYS A 1 297 ? -16.359 -36.438 3.277 1 62.84 297 LYS A N 1
ATOM 2262 C CA . LYS A 1 297 ? -17.281 -37.469 2.846 1 62.84 297 LYS A CA 1
ATOM 2263 C C . LYS A 1 297 ? -17.328 -37.562 1.322 1 62.84 297 LYS A C 1
ATOM 2265 O O . LYS A 1 297 ? -17.469 -38.656 0.766 1 62.84 297 LYS A O 1
ATOM 2270 N N . ARG A 1 298 ? -17.078 -36.469 0.718 1 61.53 298 ARG A N 1
ATOM 2271 C CA . ARG A 1 298 ? -17.109 -36.469 -0.742 1 61.53 298 ARG A CA 1
ATOM 2272 C C . ARG A 1 298 ? -15.844 -37.125 -1.313 1 61.53 298 ARG A C 1
ATOM 2274 O O . ARG A 1 298 ? -15.883 -37.719 -2.389 1 61.53 298 ARG A O 1
ATOM 2281 N N . ASP A 1 299 ? -14.82 -36.875 -0.729 1 55.81 299 ASP A N 1
ATOM 2282 C CA . ASP A 1 299 ? -13.562 -37.406 -1.225 1 55.81 299 ASP A CA 1
ATOM 2283 C C . ASP A 1 299 ? -13.469 -38.906 -0.941 1 55.81 299 ASP A C 1
ATOM 2285 O O . ASP A 1 299 ? -12.609 -39.594 -1.497 1 55.81 299 ASP A O 1
ATOM 2289 N N . LYS A 1 300 ? -14.336 -39.625 -0.155 1 51 300 LYS A N 1
ATOM 2290 C CA . LYS A 1 300 ? -14.414 -41.062 0.064 1 51 300 LYS A CA 1
ATOM 2291 C C . LYS A 1 300 ? -15.383 -41.719 -0.917 1 51 300 LYS A C 1
ATOM 2293 O O . LYS A 1 300 ? -16.422 -41.125 -1.257 1 51 300 LYS A O 1
ATOM 2298 N N . MET B 1 1 ? 27.062 8.266 -11.703 1 23.52 1 MET B N 1
ATOM 2299 C CA . MET B 1 1 ? 25.875 8.32 -10.859 1 23.52 1 MET B CA 1
ATOM 2300 C C . MET B 1 1 ? 24.938 7.148 -11.164 1 23.52 1 MET B C 1
ATOM 2302 O O . MET B 1 1 ? 24.484 6.992 -12.297 1 23.52 1 MET B O 1
ATOM 2306 N N . ALA B 1 2 ? 25.234 6.02 -10.648 1 33.56 2 ALA B N 1
ATOM 2307 C CA . ALA B 1 2 ? 24.641 4.738 -11.039 1 33.56 2 ALA B CA 1
ATOM 2308 C C . ALA B 1 2 ? 23.156 4.883 -11.336 1 33.56 2 ALA B C 1
ATOM 2310 O O . ALA B 1 2 ? 22.422 5.496 -10.555 1 33.56 2 ALA B O 1
ATOM 2311 N N . HIS B 1 3 ? 22.719 4.895 -12.492 1 41.47 3 HIS B N 1
ATOM 2312 C CA . HIS B 1 3 ? 21.328 5 -12.93 1 41.47 3 HIS B CA 1
ATOM 2313 C C . HIS B 1 3 ? 20.406 4.164 -12.039 1 41.47 3 HIS B C 1
ATOM 2315 O O . HIS B 1 3 ? 20.641 2.969 -11.852 1 41.47 3 HIS B O 1
ATOM 2321 N N . ALA B 1 4 ? 19.938 4.68 -11.031 1 50.31 4 ALA B N 1
ATOM 2322 C CA . ALA B 1 4 ? 18.969 3.973 -10.203 1 50.31 4 ALA B CA 1
ATOM 2323 C C . ALA B 1 4 ? 18 3.162 -11.055 1 50.31 4 ALA B C 1
ATOM 2325 O O . ALA B 1 4 ? 17.516 3.641 -12.086 1 50.31 4 ALA B O 1
ATOM 2326 N N . GLY B 1 5 ? 18.172 1.935 -11.164 1 58.53 5 GLY B N 1
ATOM 2327 C CA . GLY B 1 5 ? 17.312 1.013 -11.875 1 58.53 5 GLY B CA 1
ATOM 2328 C C . GLY B 1 5 ? 15.836 1.377 -11.758 1 58.53 5 GLY B C 1
ATOM 2329 O O . GLY B 1 5 ? 15.445 2.145 -10.875 1 58.53 5 GLY B O 1
ATOM 2330 N N . PHE B 1 6 ? 14.945 1.114 -12.664 1 75.62 6 PHE B N 1
ATOM 2331 C CA . PHE B 1 6 ? 13.539 1.451 -12.82 1 75.62 6 PHE B CA 1
ATOM 2332 C C . PHE B 1 6 ? 12.781 1.226 -11.516 1 75.62 6 PHE B C 1
ATOM 2334 O O . PHE B 1 6 ? 11.82 1.936 -11.227 1 75.62 6 PHE B O 1
ATOM 2341 N N . ALA B 1 7 ? 13.422 0.517 -10.594 1 81.31 7 ALA B N 1
ATOM 2342 C CA . ALA B 1 7 ? 12.664 0.077 -9.422 1 81.31 7 ALA B CA 1
ATOM 2343 C C . ALA B 1 7 ? 12.812 1.065 -8.273 1 81.31 7 ALA B C 1
ATOM 2345 O O . ALA B 1 7 ? 11.906 1.204 -7.445 1 81.31 7 ALA B O 1
ATOM 2346 N N . CYS B 1 8 ? 13.891 1.83 -8.219 1 88.38 8 CYS B N 1
ATOM 2347 C CA . CYS B 1 8 ? 14.172 2.547 -6.984 1 88.38 8 CYS B CA 1
ATOM 2348 C C . CYS B 1 8 ? 14.414 4.027 -7.254 1 88.38 8 CYS B C 1
ATOM 2350 O O . CYS B 1 8 ? 14.664 4.801 -6.324 1 88.38 8 CYS B O 1
ATOM 2352 N N . GLU B 1 9 ? 14.297 4.453 -8.492 1 92.12 9 GLU B N 1
ATOM 2353 C CA . GLU B 1 9 ? 14.57 5.848 -8.836 1 92.12 9 GLU B CA 1
ATOM 2354 C C . GLU B 1 9 ? 13.5 6.773 -8.266 1 92.12 9 GLU B C 1
ATOM 2356 O O . GLU B 1 9 ? 12.312 6.609 -8.539 1 92.12 9 GLU B O 1
ATOM 2361 N N . PRO B 1 10 ? 13.953 7.727 -7.434 1 94.25 10 PRO B N 1
ATOM 2362 C CA . PRO B 1 10 ? 12.953 8.648 -6.898 1 94.25 10 PRO B CA 1
ATOM 2363 C C . PRO B 1 10 ? 12.375 9.578 -7.965 1 94.25 10 PRO B C 1
ATOM 2365 O O . PRO B 1 10 ? 13.062 9.93 -8.922 1 94.25 10 PRO B O 1
ATOM 2368 N N . PRO B 1 11 ? 11.125 9.938 -7.836 1 95.38 11 PRO B N 1
ATOM 2369 C CA . PRO B 1 11 ? 10.578 10.992 -8.695 1 95.38 11 PRO B CA 1
ATOM 2370 C C . PRO B 1 11 ? 11.195 12.359 -8.414 1 95.38 11 PRO B C 1
ATOM 2372 O O . PRO B 1 11 ? 11.75 12.578 -7.34 1 95.38 11 PRO B O 1
ATOM 2375 N N . PRO B 1 12 ? 11.078 13.258 -9.414 1 94.56 12 PRO B N 1
ATOM 2376 C CA . PRO B 1 12 ? 11.531 14.625 -9.164 1 94.56 12 PRO B CA 1
ATOM 2377 C C . PRO B 1 12 ? 10.805 15.281 -7.996 1 94.56 12 PRO B C 1
ATOM 2379 O O . PRO B 1 12 ? 9.617 15.031 -7.789 1 94.56 12 PRO B O 1
ATOM 2382 N N . ASP B 1 13 ? 11.508 16.109 -7.27 1 96.75 13 ASP B N 1
ATOM 2383 C CA . ASP B 1 13 ? 10.977 16.844 -6.133 1 96.75 13 ASP B CA 1
ATOM 2384 C C . ASP B 1 13 ? 11.773 18.125 -5.891 1 96.75 13 ASP B C 1
ATOM 2386 O O . ASP B 1 13 ? 12.703 18.438 -6.645 1 96.75 13 ASP B O 1
ATOM 2390 N N . VAL B 1 14 ? 11.266 19.016 -4.98 1 96.56 14 VAL B N 1
ATOM 2391 C CA . VAL B 1 14 ? 11.984 20.203 -4.551 1 96.56 14 VAL B CA 1
ATOM 2392 C C . VAL B 1 14 ? 12.008 20.266 -3.023 1 96.56 14 VAL B C 1
ATOM 2394 O O . VAL B 1 14 ? 11.023 19.922 -2.369 1 96.56 14 VAL B O 1
ATOM 2397 N N . ASP B 1 15 ? 13.023 20.734 -2.436 1 93.69 15 ASP B N 1
ATOM 2398 C CA . ASP B 1 15 ? 13.234 20.719 -0.991 1 93.69 15 ASP B CA 1
ATOM 2399 C C . ASP B 1 15 ? 12.367 21.766 -0.291 1 93.69 15 ASP B C 1
ATOM 2401 O O . ASP B 1 15 ? 12.062 21.625 0.895 1 93.69 15 ASP B O 1
ATOM 2405 N N . THR B 1 16 ? 11.953 22.781 -1.028 1 94.94 16 THR B N 1
ATOM 2406 C CA . THR B 1 16 ? 11.156 23.859 -0.454 1 94.94 16 THR B CA 1
ATOM 2407 C C . THR B 1 16 ? 9.664 23.562 -0.599 1 94.94 16 THR B C 1
ATOM 2409 O O . THR B 1 16 ? 9.273 22.547 -1.174 1 94.94 16 THR B O 1
ATOM 2412 N N . ASP B 1 17 ? 8.852 24.406 -0.005 1 95.75 17 ASP B N 1
ATOM 2413 C CA . ASP B 1 17 ? 7.406 24.328 -0.171 1 95.75 17 ASP B CA 1
ATOM 2414 C C . ASP B 1 17 ? 6.957 25.078 -1.425 1 95.75 17 ASP B C 1
ATOM 2416 O O . ASP B 1 17 ? 6.172 26.016 -1.342 1 95.75 17 ASP B O 1
ATOM 2420 N N . ASP B 1 18 ? 7.582 24.672 -2.514 1 97.62 18 ASP B N 1
ATOM 2421 C CA . ASP B 1 18 ? 7.227 25.141 -3.85 1 97.62 18 ASP B CA 1
ATOM 2422 C C . ASP B 1 18 ? 6.668 24.016 -4.703 1 97.62 18 ASP B C 1
ATOM 2424 O O . ASP B 1 18 ? 6.988 22.844 -4.473 1 97.62 18 ASP B O 1
ATOM 2428 N N . CYS B 1 19 ? 5.836 24.422 -5.586 1 98.44 19 CYS B N 1
ATOM 2429 C CA . CYS B 1 19 ? 5.281 23.422 -6.496 1 98.44 19 CYS B CA 1
ATOM 2430 C C . CYS B 1 19 ? 6.355 22.875 -7.43 1 98.44 19 CYS B C 1
ATOM 2432 O O . CYS B 1 19 ? 7.34 23.562 -7.719 1 98.44 19 CYS B O 1
ATOM 2434 N N . LEU B 1 20 ? 6.168 21.625 -7.863 1 98.25 20 LEU B N 1
ATOM 2435 C CA . LEU B 1 20 ? 7.074 21 -8.82 1 98.25 20 LEU B CA 1
ATOM 2436 C C . LEU B 1 20 ? 7.113 21.781 -10.125 1 98.25 20 LEU B C 1
ATOM 2438 O O . LEU B 1 20 ? 6.066 22.141 -10.672 1 98.25 20 LEU B O 1
ATOM 2442 N N . PRO B 1 21 ? 8.344 22.062 -10.648 1 96.75 21 PRO B N 1
ATOM 2443 C CA . PRO B 1 21 ? 8.422 22.75 -11.938 1 96.75 21 PRO B CA 1
ATOM 2444 C C . PRO B 1 21 ? 7.848 21.906 -13.086 1 96.75 21 PRO B C 1
ATOM 2446 O O . PRO B 1 21 ? 7.32 22.469 -14.047 1 96.75 21 PRO B O 1
ATOM 2449 N N . GLU B 1 22 ? 8.016 20.609 -12.945 1 95.06 22 GLU B N 1
ATOM 2450 C CA . GLU B 1 22 ? 7.465 19.656 -13.898 1 95.06 22 GLU B CA 1
ATOM 2451 C C . GLU B 1 22 ? 6.914 18.422 -13.195 1 95.06 22 GLU B C 1
ATOM 2453 O O . GLU B 1 22 ? 7.414 18.016 -12.141 1 95.06 22 GLU B O 1
ATOM 2458 N N . TYR B 1 23 ? 5.895 17.922 -13.766 1 95.38 23 TYR B N 1
ATOM 2459 C CA . TYR B 1 23 ? 5.273 16.719 -13.219 1 95.38 23 TYR B CA 1
ATOM 2460 C C . TYR B 1 23 ? 4.891 15.758 -14.336 1 95.38 23 TYR B C 1
ATOM 2462 O O . TYR B 1 23 ? 4.172 16.125 -15.266 1 95.38 23 TYR B O 1
ATOM 2470 N N . SER B 1 24 ? 5.492 14.555 -14.25 1 91.81 24 SER B N 1
ATOM 2471 C CA . SER B 1 24 ? 5.148 13.508 -15.203 1 91.81 24 SER B CA 1
ATOM 2472 C C . SER B 1 24 ? 4.004 12.641 -14.68 1 91.81 24 SER B C 1
ATOM 2474 O O . SER B 1 24 ? 4.152 11.945 -13.672 1 91.81 24 SER B O 1
ATOM 2476 N N . TYR B 1 25 ? 2.936 12.719 -15.391 1 93.31 25 TYR B N 1
ATOM 2477 C CA . TYR B 1 25 ? 1.747 11.992 -14.961 1 93.31 25 TYR B CA 1
ATOM 2478 C C . TYR B 1 25 ? 1.92 10.492 -15.188 1 93.31 25 TYR B C 1
ATOM 2480 O O . TYR B 1 25 ? 2.27 10.055 -16.281 1 93.31 25 TYR B O 1
ATOM 2488 N N . VAL B 1 26 ? 1.76 9.797 -14.117 1 90 26 VAL B N 1
ATOM 2489 C CA . VAL B 1 26 ? 1.713 8.336 -14.188 1 90 26 VAL B CA 1
ATOM 2490 C C . VAL B 1 26 ? 0.261 7.863 -14.148 1 90 26 VAL B C 1
ATOM 2492 O O . VAL B 1 26 ? -0.108 6.91 -14.836 1 90 26 VAL B O 1
ATOM 2495 N N . PHE B 1 27 ? -0.573 8.578 -13.414 1 90.38 27 PHE B N 1
ATOM 2496 C CA . PHE B 1 27 ? -2.021 8.414 -13.414 1 90.38 27 PHE B CA 1
ATOM 2497 C C . PHE B 1 27 ? -2.666 9.289 -14.484 1 90.38 27 PHE B C 1
ATOM 2499 O O . PHE B 1 27 ? -2.064 10.266 -14.938 1 90.38 27 PHE B O 1
ATOM 2506 N N . GLN B 1 28 ? -3.852 8.867 -14.797 1 91 28 GLN B N 1
ATOM 2507 C CA . GLN B 1 28 ? -4.656 9.789 -15.602 1 91 28 GLN B CA 1
ATOM 2508 C C . GLN B 1 28 ? -4.82 11.133 -14.898 1 91 28 GLN B C 1
ATOM 2510 O O . GLN B 1 28 ? -5.102 11.18 -13.695 1 91 28 GLN B O 1
ATOM 2515 N N . PRO B 1 29 ? -4.645 12.242 -15.633 1 93.12 29 PRO B N 1
ATOM 2516 C CA . PRO B 1 29 ? -4.645 13.562 -15.008 1 93.12 29 PRO B CA 1
ATOM 2517 C C . PRO B 1 29 ? -5.988 13.922 -14.375 1 93.12 29 PRO B C 1
ATOM 2519 O O . PRO B 1 29 ? -6.051 14.773 -13.484 1 93.12 29 PRO B O 1
ATOM 2522 N N . ASP B 1 30 ? -7.09 13.25 -14.789 1 93.94 30 ASP B N 1
ATOM 2523 C CA . ASP B 1 30 ? -8.398 13.664 -14.305 1 93.94 30 ASP B CA 1
ATOM 2524 C C . ASP B 1 30 ? -8.992 12.625 -13.352 1 93.94 30 ASP B C 1
ATOM 2526 O O . ASP B 1 30 ? -10.211 12.57 -13.164 1 93.94 30 ASP B O 1
ATOM 2530 N N . ILE B 1 31 ? -8.188 11.812 -12.773 1 92.94 31 ILE B N 1
ATOM 2531 C CA . ILE B 1 31 ? -8.664 10.688 -11.977 1 92.94 31 ILE B CA 1
ATOM 2532 C C . ILE B 1 31 ? -9.438 11.195 -10.773 1 92.94 31 ILE B C 1
ATOM 2534 O O . ILE B 1 31 ? -10.312 10.5 -10.242 1 92.94 31 ILE B O 1
ATOM 2538 N N . LEU B 1 32 ? -9.156 12.492 -10.328 1 96.25 32 LEU B N 1
ATOM 2539 C CA . LEU B 1 32 ? -9.82 13.023 -9.141 1 96.25 32 LEU B CA 1
ATOM 2540 C C . LEU B 1 32 ? -10.719 14.195 -9.508 1 96.25 32 LEU B C 1
ATOM 2542 O O . LEU B 1 32 ? -11.039 15.031 -8.656 1 96.25 32 LEU B O 1
ATOM 2546 N N . LYS B 1 33 ? -11.031 14.25 -10.773 1 95.75 33 LYS B N 1
ATOM 2547 C CA . LYS B 1 33 ? -11.945 15.305 -11.195 1 95.75 33 LYS B CA 1
ATOM 2548 C C . LYS B 1 33 ? -13.242 15.266 -10.391 1 95.75 33 LYS B C 1
ATOM 2550 O O . LYS B 1 33 ? -13.828 14.203 -10.211 1 95.75 33 LYS B O 1
ATOM 2555 N N . GLY B 1 34 ? -13.578 16.422 -9.859 1 95.75 34 GLY B N 1
ATOM 2556 C CA . GLY B 1 34 ? -14.828 16.547 -9.117 1 95.75 34 GLY B CA 1
ATOM 2557 C C . GLY B 1 34 ? -14.703 16.156 -7.66 1 95.75 34 GLY B C 1
ATOM 2558 O O . GLY B 1 34 ? -15.664 16.281 -6.898 1 95.75 34 GLY B O 1
ATOM 2559 N N . LYS B 1 35 ? -13.57 15.719 -7.223 1 97.81 35 LYS B N 1
ATOM 2560 C CA . LYS B 1 35 ? -13.367 15.344 -5.828 1 97.81 35 LYS B CA 1
ATOM 2561 C C . LYS B 1 35 ? -12.812 16.516 -5.02 1 97.81 35 LYS B C 1
ATOM 2563 O O . LYS B 1 35 ? -12.203 17.438 -5.578 1 97.81 35 LYS B O 1
ATOM 2568 N N . VAL B 1 36 ? -13.086 16.547 -3.715 1 98.56 36 VAL B N 1
ATOM 2569 C CA . VAL B 1 36 ? -12.594 17.562 -2.789 1 98.56 36 VAL B CA 1
ATOM 2570 C C . VAL B 1 36 ? -11.852 16.891 -1.635 1 98.56 36 VAL B C 1
ATOM 2572 O O . VAL B 1 36 ? -12.367 15.953 -1.018 1 98.56 36 VAL B O 1
ATOM 2575 N N . ALA B 1 37 ? -10.656 17.344 -1.382 1 98.81 37 ALA B N 1
ATOM 2576 C CA . ALA B 1 37 ? -9.844 16.812 -0.292 1 98.81 37 ALA B CA 1
ATOM 2577 C C . ALA B 1 37 ? -9.641 17.859 0.801 1 98.81 37 ALA B C 1
ATOM 2579 O O . ALA B 1 37 ? -9.438 19.031 0.509 1 98.81 37 ALA B O 1
ATOM 2580 N N . PHE B 1 38 ? -9.789 17.438 2.037 1 98.94 38 PHE B N 1
ATOM 2581 C CA . PHE B 1 38 ? -9.453 18.219 3.223 1 98.94 38 PHE B CA 1
ATOM 2582 C C . PHE B 1 38 ? -8.148 17.734 3.84 1 98.94 38 PHE B C 1
ATOM 2584 O O . PHE B 1 38 ? -8.055 16.578 4.273 1 98.94 38 PHE B O 1
ATOM 2591 N N . ILE B 1 39 ? -7.129 18.594 3.883 1 98.94 39 ILE B N 1
ATOM 2592 C CA . ILE B 1 39 ? -5.793 18.172 4.289 1 98.94 39 ILE B CA 1
ATOM 2593 C C . ILE B 1 39 ? -5.324 19.031 5.473 1 98.94 39 ILE B C 1
ATOM 2595 O O . ILE B 1 39 ? -5.055 20.219 5.316 1 98.94 39 ILE B O 1
ATOM 2599 N N . THR B 1 40 ? -5.227 18.438 6.656 1 98.88 40 THR B N 1
ATOM 2600 C CA . THR B 1 40 ? -4.602 19.141 7.77 1 98.88 40 THR B CA 1
ATOM 2601 C C . THR B 1 40 ? -3.088 19.188 7.594 1 98.88 40 THR B C 1
ATOM 2603 O O . THR B 1 40 ? -2.48 18.234 7.109 1 98.88 40 THR B O 1
ATOM 2606 N N . GLY B 1 41 ? -2.557 20.281 7.973 1 97.81 41 GLY B N 1
ATOM 2607 C CA . GLY B 1 41 ? -1.135 20.453 7.715 1 97.81 41 GLY B CA 1
ATOM 2608 C C . GLY B 1 41 ? -0.798 20.516 6.238 1 97.81 41 GLY B C 1
ATOM 2609 O O . GLY B 1 41 ? 0.256 20.031 5.812 1 97.81 41 GLY B O 1
ATOM 2610 N N . GLY B 1 42 ? -1.682 21.062 5.438 1 98 42 GLY B N 1
ATOM 2611 C CA . GLY B 1 42 ? -1.533 21.047 3.99 1 98 42 GLY B CA 1
ATOM 2612 C C . GLY B 1 42 ? -0.737 22.219 3.453 1 98 42 GLY B C 1
ATOM 2613 O O . GLY B 1 42 ? -0.541 22.344 2.242 1 98 42 GLY B O 1
ATOM 2614 N N . GLY B 1 43 ? -0.217 23.062 4.359 1 97.19 43 GLY B N 1
ATOM 2615 C CA . GLY B 1 43 ? 0.45 24.281 3.922 1 97.19 43 GLY B CA 1
ATOM 2616 C C . GLY B 1 43 ? 1.945 24.109 3.73 1 97.19 43 GLY B C 1
ATOM 2617 O O . GLY B 1 43 ? 2.609 24.984 3.16 1 97.19 43 GLY B O 1
ATOM 2618 N N . SER B 1 44 ? 2.486 22.938 4.16 1 96.56 44 SER B N 1
ATOM 2619 C CA . SER B 1 44 ? 3.928 22.734 4.066 1 96.56 44 SER B CA 1
ATOM 2620 C C . SER B 1 44 ? 4.273 21.25 4.023 1 96.56 44 SER B C 1
ATOM 2622 O O . SER B 1 44 ? 3.414 20.406 4.277 1 96.56 44 SER B O 1
ATOM 2624 N N . GLY B 1 45 ? 5.508 20.984 3.545 1 96.88 45 GLY B N 1
ATOM 2625 C CA . GLY B 1 45 ? 6.066 19.656 3.633 1 96.88 45 GLY B CA 1
ATOM 2626 C C . GLY B 1 45 ? 5.273 18.625 2.848 1 96.88 45 GLY B C 1
ATOM 2627 O O . GLY B 1 45 ? 4.93 18.844 1.686 1 96.88 45 GLY B O 1
ATOM 2628 N N . ILE B 1 46 ? 5.09 17.516 3.51 1 98.06 46 ILE B N 1
ATOM 2629 C CA . ILE B 1 46 ? 4.41 16.375 2.885 1 98.06 46 ILE B CA 1
ATOM 2630 C C . ILE B 1 46 ? 2.98 16.766 2.521 1 98.06 46 ILE B C 1
ATOM 2632 O O . ILE B 1 46 ? 2.508 16.469 1.423 1 98.06 46 ILE B O 1
ATOM 2636 N N . GLY B 1 47 ? 2.285 17.5 3.457 1 98.56 47 GLY B N 1
ATOM 2637 C CA . GLY B 1 47 ? 0.915 17.906 3.203 1 98.56 47 GLY B CA 1
ATOM 2638 C C . GLY B 1 47 ? 0.779 18.812 1.988 1 98.56 47 GLY B C 1
ATOM 2639 O O . GLY B 1 47 ? -0.164 18.672 1.207 1 98.56 47 GLY B O 1
ATOM 2640 N N . PHE B 1 48 ? 1.741 19.703 1.822 1 98.69 48 PHE B N 1
ATOM 2641 C CA . PHE B 1 48 ? 1.758 20.594 0.675 1 98.69 48 PHE B CA 1
ATOM 2642 C C . PHE B 1 48 ? 1.896 19.812 -0.625 1 98.69 48 PHE B C 1
ATOM 2644 O O . PHE B 1 48 ? 1.172 20.078 -1.59 1 98.69 48 PHE B O 1
ATOM 2651 N N . ARG B 1 49 ? 2.795 18.859 -0.624 1 98.75 49 ARG B N 1
ATOM 2652 C CA . ARG B 1 49 ? 3.037 18.078 -1.829 1 98.75 49 ARG B CA 1
ATOM 2653 C C . ARG B 1 49 ? 1.858 17.156 -2.129 1 98.75 49 ARG B C 1
ATOM 2655 O O . ARG B 1 49 ? 1.502 16.953 -3.291 1 98.75 49 ARG B O 1
ATOM 2662 N N . ILE B 1 50 ? 1.235 16.609 -1.082 1 98.88 50 ILE B N 1
ATOM 2663 C CA . ILE B 1 50 ? 0.025 15.828 -1.282 1 98.88 50 ILE B CA 1
ATOM 2664 C C . ILE B 1 50 ? -1.048 16.688 -1.947 1 98.88 50 ILE B C 1
ATOM 2666 O O . ILE B 1 50 ? -1.649 16.281 -2.945 1 98.88 50 ILE B O 1
ATOM 2670 N N . ALA B 1 51 ? -1.26 17.875 -1.42 1 98.88 51 ALA B N 1
ATOM 2671 C CA . ALA B 1 51 ? -2.242 18.781 -2.014 1 98.88 51 ALA B CA 1
ATOM 2672 C C . ALA B 1 51 ? -1.933 19.031 -3.484 1 98.88 51 ALA B C 1
ATOM 2674 O O . ALA B 1 51 ? -2.818 18.938 -4.34 1 98.88 51 ALA B O 1
ATOM 2675 N N . GLU B 1 52 ? -0.69 19.312 -3.766 1 98.88 52 GLU B N 1
ATOM 2676 C CA . GLU B 1 52 ? -0.295 19.609 -5.137 1 98.88 52 GLU B CA 1
ATOM 2677 C C . GLU B 1 52 ? -0.615 18.453 -6.074 1 98.88 52 GLU B C 1
ATOM 2679 O O . GLU B 1 52 ? -1.229 18.656 -7.125 1 98.88 52 GLU B O 1
ATOM 2684 N N . ILE B 1 53 ? -0.186 17.25 -5.711 1 98.75 53 ILE B N 1
ATOM 2685 C CA . ILE B 1 53 ? -0.33 16.094 -6.586 1 98.75 53 ILE B CA 1
ATOM 2686 C C . ILE B 1 53 ? -1.812 15.781 -6.793 1 98.75 53 ILE B C 1
ATOM 2688 O O . ILE B 1 53 ? -2.24 15.484 -7.906 1 98.75 53 ILE B O 1
ATOM 2692 N N . LEU B 1 54 ? -2.627 15.906 -5.719 1 98.75 54 LEU B N 1
ATOM 2693 C CA . LEU B 1 54 ? -4.059 15.672 -5.863 1 98.75 54 LEU B CA 1
ATOM 2694 C C . LEU B 1 54 ? -4.688 16.719 -6.785 1 98.75 54 LEU B C 1
ATOM 2696 O O . LEU B 1 54 ? -5.504 16.375 -7.648 1 98.75 54 LEU B O 1
ATOM 2700 N N . MET B 1 55 ? -4.258 17.938 -6.613 1 98.75 55 MET B N 1
ATOM 2701 C CA . MET B 1 55 ? -4.809 19.016 -7.426 1 98.75 55 MET B CA 1
ATOM 2702 C C . MET B 1 55 ? -4.363 18.891 -8.875 1 98.75 55 MET B C 1
ATOM 2704 O O . MET B 1 55 ? -5.133 19.172 -9.797 1 98.75 55 MET B O 1
ATOM 2708 N N . ARG B 1 56 ? -3.164 18.438 -9.148 1 98.5 56 ARG B N 1
ATOM 2709 C CA . ARG B 1 56 ? -2.707 18.188 -10.508 1 98.5 56 ARG B CA 1
ATOM 2710 C C . ARG B 1 56 ? -3.557 17.125 -11.188 1 98.5 56 ARG B C 1
ATOM 2712 O O . ARG B 1 56 ? -3.66 17.094 -12.414 1 98.5 56 ARG B O 1
ATOM 2719 N N . HIS B 1 57 ? -4.191 16.328 -10.414 1 97.94 57 HIS B N 1
ATOM 2720 C CA . HIS B 1 57 ? -5.027 15.266 -10.953 1 97.94 57 HIS B CA 1
ATOM 2721 C C . HIS B 1 57 ? -6.504 15.641 -10.883 1 97.94 57 HIS B C 1
ATOM 2723 O O . HIS B 1 57 ? -7.371 14.758 -10.859 1 97.94 57 HIS B O 1
ATOM 2729 N N . GLY B 1 58 ? -6.805 16.953 -10.695 1 97.62 58 GLY B N 1
ATOM 2730 C CA . GLY B 1 58 ? -8.156 17.453 -10.867 1 97.62 58 GLY B CA 1
ATOM 2731 C C . GLY B 1 58 ? -8.891 17.656 -9.555 1 97.62 58 GLY B C 1
ATOM 2732 O O . GLY B 1 58 ? -10.039 18.109 -9.539 1 97.62 58 GLY B O 1
ATOM 2733 N N . CYS B 1 59 ? -8.305 17.422 -8.453 1 98.31 59 CYS B N 1
ATOM 2734 C CA . CYS B 1 59 ? -8.922 17.531 -7.137 1 98.31 59 CYS B CA 1
ATOM 2735 C C . CYS B 1 59 ? -8.977 18.969 -6.68 1 98.31 59 CYS B C 1
ATOM 2737 O O . CYS B 1 59 ? -8.055 19.75 -6.938 1 98.31 59 CYS B O 1
ATOM 2739 N N . GLN B 1 60 ? -10.039 19.359 -6.035 1 98.69 60 GLN B N 1
ATOM 2740 C CA . GLN B 1 60 ? -10.039 20.578 -5.227 1 98.69 60 GLN B CA 1
ATOM 2741 C C . GLN B 1 60 ? -9.586 20.281 -3.797 1 98.69 60 GLN B C 1
ATOM 2743 O O . GLN B 1 60 ? -9.828 19.188 -3.275 1 98.69 60 GLN B O 1
ATOM 2748 N N . CYS B 1 61 ? -8.914 21.281 -3.227 1 98.81 61 CYS B N 1
ATOM 2749 C CA . CYS B 1 61 ? -8.344 20.969 -1.92 1 98.81 61 CYS B CA 1
ATOM 2750 C C . CYS B 1 61 ? -8.648 22.078 -0.916 1 98.81 61 CYS B C 1
ATOM 2752 O O . CYS B 1 61 ? -8.773 23.234 -1.289 1 98.81 61 CYS B O 1
ATOM 2754 N N . VAL B 1 62 ? -8.867 21.688 0.283 1 98.88 62 VAL B N 1
ATOM 2755 C CA . VAL B 1 62 ? -8.828 22.516 1.475 1 98.88 62 VAL B CA 1
ATOM 2756 C C . VAL B 1 62 ? -7.566 22.219 2.277 1 98.88 62 VAL B C 1
ATOM 2758 O O . VAL B 1 62 ? -7.32 21.078 2.664 1 98.88 62 VAL B O 1
ATOM 2761 N N . ILE B 1 63 ? -6.766 23.25 2.455 1 98.88 63 ILE B N 1
ATOM 2762 C CA . ILE B 1 63 ? -5.602 23.062 3.314 1 98.88 63 ILE B CA 1
ATOM 2763 C C . ILE B 1 63 ? -5.82 23.797 4.645 1 98.88 63 ILE B C 1
ATOM 2765 O O . ILE B 1 63 ? -6.297 24.922 4.668 1 98.88 63 ILE B O 1
ATOM 2769 N N . ALA B 1 64 ? -5.535 23.078 5.719 1 98.56 64 ALA B N 1
ATOM 2770 C CA . ALA B 1 64 ? -5.906 23.578 7.039 1 98.56 64 ALA B CA 1
ATOM 2771 C C . ALA B 1 64 ? -4.719 23.531 7.996 1 98.56 64 ALA B C 1
ATOM 2773 O O . ALA B 1 64 ? -4.02 22.531 8.078 1 98.56 64 ALA B O 1
ATOM 2774 N N . SER B 1 65 ? -4.457 24.594 8.648 1 97 65 SER B N 1
ATOM 2775 C CA . SER B 1 65 ? -3.482 24.734 9.727 1 97 65 SER B CA 1
ATOM 2776 C C . SER B 1 65 ? -3.75 25.969 10.562 1 97 65 SER B C 1
ATOM 2778 O O . SER B 1 65 ? -4.766 26.641 10.375 1 97 65 SER B O 1
ATOM 2780 N N . ARG B 1 66 ? -2.908 26.25 11.484 1 95.62 66 ARG B N 1
ATOM 2781 C CA . ARG B 1 66 ? -3.156 27.344 12.414 1 95.62 66 ARG B CA 1
ATOM 2782 C C . ARG B 1 66 ? -2.822 28.688 11.773 1 95.62 66 ARG B C 1
ATOM 2784 O O . ARG B 1 66 ? -3.498 29.688 12.031 1 95.62 66 ARG B O 1
ATOM 2791 N N . ASN B 1 67 ? -1.811 28.734 10.891 1 95.25 67 ASN B N 1
ATOM 2792 C CA . ASN B 1 67 ? -1.311 30 10.344 1 95.25 67 ASN B CA 1
ATOM 2793 C C . ASN B 1 67 ? -1.971 30.328 9.008 1 95.25 67 ASN B C 1
ATOM 2795 O O . ASN B 1 67 ? -1.521 29.859 7.953 1 95.25 67 ASN B O 1
ATOM 2799 N N . LEU B 1 68 ? -2.939 31.266 9.023 1 96.94 68 LEU B N 1
ATOM 2800 C CA . LEU B 1 68 ? -3.744 31.562 7.84 1 96.94 68 LEU B CA 1
ATOM 2801 C C . LEU B 1 68 ? -2.904 32.219 6.758 1 96.94 68 LEU B C 1
ATOM 2803 O O . LEU B 1 68 ? -3.105 31.984 5.566 1 96.94 68 LEU B O 1
ATOM 2807 N N . GLU B 1 69 ? -1.98 33.062 7.18 1 97 69 GLU B N 1
ATOM 2808 C CA . GLU B 1 69 ? -1.147 33.75 6.211 1 97 69 GLU B CA 1
ATOM 2809 C C . GLU B 1 69 ? -0.315 32.781 5.383 1 97 69 GLU B C 1
ATOM 2811 O O . GLU B 1 69 ? -0.284 32.875 4.156 1 97 69 GLU B O 1
ATOM 2816 N N . ARG B 1 70 ? 0.315 31.891 6.062 1 95.38 70 ARG B N 1
ATOM 2817 C CA . ARG B 1 70 ? 1.118 30.875 5.379 1 95.38 70 ARG B CA 1
ATOM 2818 C C . ARG B 1 70 ? 0.246 29.984 4.504 1 95.38 70 ARG B C 1
ATOM 2820 O O . ARG B 1 70 ? 0.646 29.609 3.398 1 95.38 70 ARG B O 1
ATOM 2827 N N . LEU B 1 71 ? -0.902 29.719 4.961 1 97.88 71 LEU B N 1
ATOM 2828 C CA . LEU B 1 71 ? -1.84 28.891 4.211 1 97.88 71 LEU B CA 1
ATOM 2829 C C . LEU B 1 71 ? -2.289 29.594 2.938 1 97.88 71 LEU B C 1
ATOM 2831 O O . LEU B 1 71 ? -2.42 28.953 1.886 1 97.88 71 LEU B O 1
ATOM 2835 N N . THR B 1 72 ? -2.551 30.844 3.1 1 98.5 72 THR B N 1
ATOM 2836 C CA . THR B 1 72 ? -3.016 31.625 1.959 1 98.5 72 THR B CA 1
ATOM 2837 C C . THR B 1 72 ? -1.954 31.672 0.864 1 98.5 72 THR B C 1
ATOM 2839 O O . THR B 1 72 ? -2.27 31.531 -0.319 1 98.5 72 THR B O 1
ATOM 2842 N N . GLU B 1 73 ? -0.731 31.844 1.294 1 98.44 73 GLU B N 1
ATOM 2843 C CA . GLU B 1 73 ? 0.367 31.844 0.332 1 98.44 73 GLU B CA 1
ATOM 2844 C C . GLU B 1 73 ? 0.494 30.469 -0.341 1 98.44 73 GLU B C 1
ATOM 2846 O O . GLU B 1 73 ? 0.675 30.391 -1.558 1 98.44 73 GLU B O 1
ATOM 2851 N N . ALA B 1 74 ? 0.408 29.438 0.411 1 98.56 74 ALA B N 1
ATOM 2852 C CA . ALA B 1 74 ? 0.472 28.078 -0.125 1 98.56 74 ALA B CA 1
ATOM 2853 C C . ALA B 1 74 ? -0.667 27.828 -1.109 1 98.56 74 ALA B C 1
ATOM 2855 O O . ALA B 1 74 ? -0.451 27.266 -2.186 1 98.56 74 ALA B O 1
ATOM 2856 N N . ALA B 1 75 ? -1.837 28.266 -0.771 1 98.88 75 ALA B N 1
ATOM 2857 C CA . ALA B 1 75 ? -3.014 28.078 -1.613 1 98.88 75 ALA B CA 1
ATOM 2858 C C . ALA B 1 75 ? -2.848 28.766 -2.961 1 98.88 75 ALA B C 1
ATOM 2860 O O . ALA B 1 75 ? -3.227 28.219 -4 1 98.88 75 ALA B O 1
ATOM 2861 N N . LYS B 1 76 ? -2.303 29.938 -2.902 1 98.69 76 LYS B N 1
ATOM 2862 C CA . LYS B 1 76 ? -2.062 30.672 -4.133 1 98.69 76 LYS B CA 1
ATOM 2863 C C . LYS B 1 76 ? -1.098 29.922 -5.051 1 98.69 76 LYS B C 1
ATOM 2865 O O . LYS B 1 76 ? -1.342 29.812 -6.254 1 98.69 76 LYS B O 1
ATOM 2870 N N . LYS B 1 77 ? -0.023 29.422 -4.461 1 98.56 77 LYS B N 1
ATOM 2871 C CA . LYS B 1 77 ? 0.948 28.641 -5.23 1 98.56 77 LYS B CA 1
ATOM 2872 C C . LYS B 1 77 ? 0.3 27.422 -5.855 1 98.56 77 LYS B C 1
ATOM 2874 O O . LYS B 1 77 ? 0.5 27.141 -7.043 1 98.56 77 LYS B O 1
ATOM 2879 N N . LEU B 1 78 ? -0.459 26.75 -5.094 1 98.88 78 LEU B N 1
ATOM 2880 C CA . LEU B 1 78 ? -1.084 25.5 -5.523 1 98.88 78 LEU B CA 1
ATOM 2881 C C . LEU B 1 78 ? -2.084 25.766 -6.645 1 98.88 78 LEU B C 1
ATOM 2883 O O . LEU B 1 78 ? -2.08 25.062 -7.66 1 98.88 78 LEU B O 1
ATOM 2887 N N . SER B 1 79 ? -2.887 26.797 -6.453 1 98.81 79 SER B N 1
ATOM 2888 C CA . SER B 1 79 ? -3.885 27.125 -7.469 1 98.81 79 SER B CA 1
ATOM 2889 C C . SER B 1 79 ? -3.223 27.562 -8.773 1 98.81 79 SER B C 1
ATOM 2891 O O . SER B 1 79 ? -3.662 27.172 -9.859 1 98.81 79 SER B O 1
ATOM 2893 N N . ALA B 1 80 ? -2.207 28.312 -8.672 1 98.56 80 ALA B N 1
ATOM 2894 C CA . ALA B 1 80 ? -1.507 28.797 -9.859 1 98.56 80 ALA B CA 1
ATOM 2895 C C . ALA B 1 80 ? -0.862 27.656 -10.625 1 98.56 80 ALA B C 1
ATOM 2897 O O . ALA B 1 80 ? -0.909 27.609 -11.859 1 98.56 80 ALA B O 1
ATOM 2898 N N . ALA B 1 81 ? -0.287 26.703 -9.938 1 98.25 81 ALA B N 1
ATOM 2899 C CA . ALA B 1 81 ? 0.479 25.625 -10.555 1 98.25 81 ALA B CA 1
ATOM 2900 C C . ALA B 1 81 ? -0.447 24.562 -11.156 1 98.25 81 ALA B C 1
ATOM 2902 O O . ALA B 1 81 ? -0.074 23.875 -12.109 1 98.25 81 ALA B O 1
ATOM 2903 N N . THR B 1 82 ? -1.668 24.438 -10.625 1 98.12 82 THR B N 1
ATOM 2904 C CA . THR B 1 82 ? -2.471 23.266 -10.992 1 98.12 82 THR B CA 1
ATOM 2905 C C . THR B 1 82 ? -3.736 23.703 -11.727 1 98.12 82 THR B C 1
ATOM 2907 O O . THR B 1 82 ? -4.398 22.875 -12.367 1 98.12 82 THR B O 1
ATOM 2910 N N . GLY B 1 83 ? -4.141 24.969 -11.555 1 97.94 83 GLY B N 1
ATOM 2911 C CA . GLY B 1 83 ? -5.375 25.469 -12.141 1 97.94 83 GLY B CA 1
ATOM 2912 C C . GLY B 1 83 ? -6.609 25.094 -11.336 1 97.94 83 GLY B C 1
ATOM 2913 O O . GLY B 1 83 ? -7.734 25.375 -11.75 1 97.94 83 GLY B O 1
ATOM 2914 N N . GLN B 1 84 ? -6.461 24.406 -10.234 1 98.44 84 GLN B N 1
ATOM 2915 C CA . GLN B 1 84 ? -7.57 23.984 -9.375 1 98.44 84 GLN B CA 1
ATOM 2916 C C . GLN B 1 84 ? -7.762 24.969 -8.219 1 98.44 84 GLN B C 1
ATOM 2918 O O . GLN B 1 84 ? -6.906 25.812 -7.965 1 98.44 84 GLN B O 1
ATOM 2923 N N . ARG B 1 85 ? -8.867 24.875 -7.508 1 98.5 85 ARG B N 1
ATOM 2924 C CA . ARG B 1 85 ? -9.141 25.719 -6.355 1 98.5 85 ARG B CA 1
ATOM 2925 C C . ARG B 1 85 ? -8.539 25.141 -5.086 1 98.5 85 ARG B C 1
ATOM 2927 O O . ARG B 1 85 ? -8.594 23.922 -4.871 1 98.5 85 ARG B O 1
ATOM 2934 N N . CYS B 1 86 ? -7.934 25.969 -4.379 1 98.81 86 CYS B N 1
ATOM 2935 C CA . CYS B 1 86 ? -7.398 25.625 -3.066 1 98.81 86 CYS B CA 1
ATOM 2936 C C . CYS B 1 86 ? -7.879 26.609 -2.006 1 98.81 86 CYS B C 1
ATOM 2938 O O . CYS B 1 86 ? -7.598 27.797 -2.092 1 98.81 86 CYS B O 1
ATOM 2940 N N . LEU B 1 87 ? -8.609 26.125 -1.019 1 98.81 87 LEU B N 1
ATOM 2941 C CA . LEU B 1 87 ? -9.156 26.953 0.045 1 98.81 87 LEU B CA 1
ATOM 2942 C C . LEU B 1 87 ? -8.312 26.844 1.311 1 98.81 87 LEU B C 1
ATOM 2944 O O . LEU B 1 87 ? -8.203 25.766 1.895 1 98.81 87 LEU B O 1
ATOM 2948 N N . PRO B 1 88 ? -7.652 27.938 1.683 1 98.75 88 PRO B N 1
ATOM 2949 C CA . PRO B 1 88 ? -6.98 27.938 2.984 1 98.75 88 PRO B CA 1
ATOM 2950 C C . PRO B 1 88 ? -7.945 28.156 4.145 1 98.75 88 PRO B C 1
ATOM 2952 O O . PRO B 1 88 ? -8.766 29.078 4.098 1 98.75 88 PRO B O 1
ATOM 2955 N N . VAL B 1 89 ? -7.887 27.281 5.16 1 98.31 89 VAL B N 1
ATOM 2956 C CA . VAL B 1 89 ? -8.734 27.438 6.336 1 98.31 89 VAL B CA 1
ATOM 2957 C C . VAL B 1 89 ? -7.887 27.328 7.602 1 98.31 89 VAL B C 1
ATOM 2959 O O . VAL B 1 89 ? -7.035 26.453 7.715 1 98.31 89 VAL B O 1
ATOM 2962 N N . SER B 1 90 ? -8.102 28.266 8.492 1 97.5 90 SER B N 1
ATOM 2963 C CA . SER B 1 90 ? -7.371 28.25 9.758 1 97.5 90 SER B CA 1
ATOM 2964 C C . SER B 1 90 ? -8.102 27.422 10.805 1 97.5 90 SER B C 1
ATOM 2966 O O . SER B 1 90 ? -9.289 27.625 11.047 1 97.5 90 SER B O 1
ATOM 2968 N N . LEU B 1 91 ? -7.309 26.484 11.406 1 97.25 91 LEU B N 1
ATOM 2969 C CA . LEU B 1 91 ? -7.863 25.734 12.531 1 97.25 91 LEU B CA 1
ATOM 2970 C C . LEU B 1 91 ? -6.75 25.094 13.359 1 97.25 91 LEU B C 1
ATOM 2972 O O . LEU B 1 91 ? -5.605 25.016 12.914 1 97.25 91 LEU B O 1
ATOM 2976 N N . ASP B 1 92 ? -7.066 24.828 14.633 1 97.56 92 ASP B N 1
ATOM 2977 C CA . ASP B 1 92 ? -6.289 23.969 15.516 1 97.56 92 ASP B CA 1
ATOM 2978 C C . ASP B 1 92 ? -6.973 22.609 15.695 1 97.56 92 ASP B C 1
ATOM 2980 O O . ASP B 1 92 ? -8.109 22.547 16.172 1 97.56 92 ASP B O 1
ATOM 2984 N N . VAL B 1 93 ? -6.25 21.531 15.344 1 98.56 93 VAL B N 1
ATOM 2985 C CA . VAL B 1 93 ? -6.855 20.203 15.336 1 98.56 93 VAL B CA 1
ATOM 2986 C C . VAL B 1 93 ? -7.215 19.797 16.766 1 98.56 93 VAL B C 1
ATOM 2988 O O . VAL B 1 93 ? -7.957 18.828 16.969 1 98.56 93 VAL B O 1
ATOM 2991 N N . ARG B 1 94 ? -6.777 20.5 17.75 1 97.75 94 ARG B N 1
ATOM 2992 C CA . ARG B 1 94 ? -7.066 20.219 19.141 1 97.75 94 ARG B CA 1
ATOM 2993 C C . ARG B 1 94 ? -8.43 20.781 19.547 1 97.75 94 ARG B C 1
ATOM 2995 O O . ARG B 1 94 ? -8.914 20.5 20.656 1 97.75 94 ARG B O 1
ATOM 3002 N N . GLN B 1 95 ? -9.039 21.547 18.641 1 98.25 95 GLN B N 1
ATOM 3003 C CA . GLN B 1 95 ? -10.258 22.281 19 1 98.25 95 GLN B CA 1
ATOM 3004 C C . GLN B 1 95 ? -11.422 21.859 18.109 1 98.25 95 GLN B C 1
ATOM 3006 O O . GLN B 1 95 ? -11.641 22.453 17.047 1 98.25 95 GLN B O 1
ATOM 3011 N N . PRO B 1 96 ? -12.305 20.953 18.531 1 97.62 96 PRO B N 1
ATOM 3012 C CA . PRO B 1 96 ? -13.383 20.406 17.703 1 97.62 96 PRO B CA 1
ATOM 3013 C C . PRO B 1 96 ? -14.32 21.469 17.156 1 97.62 96 PRO B C 1
ATOM 3015 O O . PRO B 1 96 ? -14.758 21.391 16.016 1 97.62 96 PRO B O 1
ATOM 3018 N N . GLN B 1 97 ? -14.609 22.516 17.969 1 97.69 97 GLN B N 1
ATOM 3019 C CA . GLN B 1 97 ? -15.531 23.562 17.531 1 97.69 97 GLN B CA 1
ATOM 3020 C C . GLN B 1 97 ? -14.945 24.359 16.359 1 97.69 97 GLN B C 1
ATOM 3022 O O . GLN B 1 97 ? -15.664 24.703 15.43 1 97.69 97 GLN B O 1
ATOM 3027 N N . ARG B 1 98 ? -13.641 24.594 16.469 1 97.69 98 ARG B N 1
ATOM 3028 C CA . ARG B 1 98 ? -12.977 25.312 15.383 1 97.69 98 ARG B CA 1
ATOM 3029 C C . ARG B 1 98 ? -12.906 24.453 14.125 1 97.69 98 ARG B C 1
ATOM 3031 O O . ARG B 1 98 ? -13.023 24.953 13.008 1 97.69 98 ARG B O 1
ATOM 3038 N N . ILE B 1 99 ? -12.758 23.188 14.305 1 98.5 99 ILE B N 1
ATOM 3039 C CA . ILE B 1 99 ? -12.742 22.266 13.18 1 98.5 99 ILE B CA 1
ATOM 3040 C C . ILE B 1 99 ? -14.109 22.266 12.5 1 98.5 99 ILE B C 1
ATOM 3042 O O . ILE B 1 99 ? -14.203 22.344 11.273 1 98.5 99 ILE B O 1
ATOM 3046 N N . SER B 1 100 ? -15.141 22.188 13.32 1 98.5 100 SER B N 1
ATOM 3047 C CA . SER B 1 100 ? -16.5 22.172 12.789 1 98.5 100 SER B CA 1
ATOM 3048 C C . SER B 1 100 ? -16.766 23.422 11.945 1 98.5 100 SER B C 1
ATOM 3050 O O . SER B 1 100 ? -17.344 23.312 10.852 1 98.5 100 SER B O 1
ATOM 3052 N N . ALA B 1 101 ? -16.375 24.562 12.445 1 98 101 ALA B N 1
ATOM 3053 C CA . ALA B 1 101 ? -16.562 25.812 11.719 1 98 101 ALA B CA 1
ATOM 3054 C C . ALA B 1 101 ? -15.781 25.812 10.414 1 98 101 ALA B C 1
ATOM 3056 O O . ALA B 1 101 ? -16.266 26.297 9.391 1 98 101 ALA B O 1
ATOM 3057 N N . ALA B 1 102 ? -14.57 25.344 10.469 1 97.62 102 ALA B N 1
ATOM 3058 C CA . ALA B 1 102 ? -13.727 25.281 9.281 1 97.62 102 ALA B CA 1
ATOM 3059 C C . ALA B 1 102 ? -14.328 24.359 8.227 1 97.62 102 ALA B C 1
ATOM 3061 O O . ALA B 1 102 ? -14.297 24.672 7.035 1 97.62 102 ALA B O 1
ATOM 3062 N N . VAL B 1 103 ? -14.867 23.234 8.625 1 98.25 103 VAL B N 1
ATOM 3063 C CA . VAL B 1 103 ? -15.484 22.281 7.711 1 98.25 103 VAL B CA 1
ATOM 3064 C C . VAL B 1 103 ? -16.75 22.891 7.105 1 98.25 103 VAL B C 1
ATOM 3066 O O . VAL B 1 103 ? -17.016 22.719 5.918 1 98.25 103 VAL B O 1
ATOM 3069 N N . ASP B 1 104 ? -17.484 23.641 7.918 1 98.19 104 ASP B N 1
ATOM 3070 C CA . ASP B 1 104 ? -18.641 24.344 7.387 1 98.19 104 ASP B CA 1
ATOM 3071 C C . ASP B 1 104 ? -18.234 25.328 6.289 1 98.19 104 ASP B C 1
ATOM 3073 O O . ASP B 1 104 ? -18.922 25.438 5.273 1 98.19 104 ASP B O 1
ATOM 3077 N N . GLU B 1 105 ? -17.172 26.031 6.539 1 97.44 105 GLU B N 1
ATOM 3078 C CA . GLU B 1 105 ? -16.672 26.953 5.527 1 97.44 105 GLU B CA 1
ATOM 3079 C C . GLU B 1 105 ? -16.312 26.219 4.242 1 97.44 105 GLU B C 1
ATOM 3081 O O . GLU B 1 105 ? -16.656 26.656 3.146 1 97.44 105 GLU B O 1
ATOM 3086 N N . ALA B 1 106 ? -15.641 25.109 4.367 1 97.5 106 ALA B N 1
ATOM 3087 C CA . ALA B 1 106 ? -15.273 24.297 3.213 1 97.5 106 ALA B CA 1
ATOM 3088 C C . ALA B 1 106 ? -16.5 23.812 2.463 1 97.5 106 ALA B C 1
ATOM 3090 O O . ALA B 1 106 ? -16.531 23.812 1.23 1 97.5 106 ALA B O 1
ATOM 3091 N N . LEU B 1 107 ? -17.531 23.422 3.182 1 97.69 107 LEU B N 1
ATOM 3092 C CA . LEU B 1 107 ? -18.75 22.891 2.58 1 97.69 107 LEU B CA 1
ATOM 3093 C C . LEU B 1 107 ? -19.547 23.984 1.879 1 97.69 107 LEU B C 1
ATOM 3095 O O . LEU B 1 107 ? -20.234 23.719 0.887 1 97.69 107 LEU B O 1
ATOM 3099 N N . ARG B 1 108 ? -19.469 25.188 2.383 1 97.38 108 ARG B N 1
ATOM 3100 C CA . ARG B 1 108 ? -20.094 26.312 1.691 1 97.38 108 ARG B CA 1
ATOM 3101 C C . ARG B 1 108 ? -19.438 26.562 0.334 1 97.38 108 ARG B C 1
ATOM 3103 O O . ARG B 1 108 ? -20.125 26.891 -0.638 1 97.38 108 ARG B O 1
ATOM 3110 N N . GLU B 1 109 ? -18.125 26.297 0.325 1 96.56 109 GLU B N 1
ATOM 3111 C CA . GLU B 1 109 ? -17.359 26.562 -0.892 1 96.56 109 GLU B CA 1
ATOM 3112 C C . GLU B 1 109 ? -17.5 25.422 -1.886 1 96.56 109 GLU B C 1
ATOM 3114 O O . GLU B 1 109 ? -17.641 25.641 -3.09 1 96.56 109 GLU B O 1
ATOM 3119 N N . PHE B 1 110 ? -17.438 24.125 -1.488 1 96.75 110 PHE B N 1
ATOM 3120 C CA . PHE B 1 110 ? -17.297 23 -2.408 1 96.75 110 PHE B CA 1
ATOM 3121 C C . PHE B 1 110 ? -18.5 22.062 -2.295 1 96.75 110 PHE B C 1
ATOM 3123 O O . PHE B 1 110 ? -18.641 21.125 -3.092 1 96.75 110 PHE B O 1
ATOM 3130 N N . GLU B 1 111 ? -19.375 22.125 -1.297 1 94.88 111 GLU B N 1
ATOM 3131 C CA . GLU B 1 111 ? -20.625 21.391 -1.098 1 94.88 111 GLU B CA 1
ATOM 3132 C C . GLU B 1 111 ? -20.359 19.969 -0.599 1 94.88 111 GLU B C 1
ATOM 3134 O O . GLU B 1 111 ? -21.266 19.312 -0.098 1 94.88 111 GLU B O 1
ATOM 3139 N N . LYS B 1 112 ? -19.156 19.5 -0.868 1 96.25 112 LYS B N 1
ATOM 3140 C CA . LYS B 1 112 ? -18.828 18.156 -0.417 1 96.25 112 LYS B CA 1
ATOM 3141 C C . LYS B 1 112 ? -17.344 18.047 -0.058 1 96.25 112 LYS B C 1
ATOM 3143 O O . LYS B 1 112 ? -16.547 18.922 -0.405 1 96.25 112 LYS B O 1
ATOM 3148 N N . ILE B 1 113 ? -17.031 17.031 0.658 1 97.81 113 ILE B N 1
ATOM 3149 C CA . ILE B 1 113 ? -15.672 16.562 0.917 1 97.81 113 ILE B CA 1
ATOM 3150 C C . ILE B 1 113 ? -15.609 15.047 0.779 1 97.81 113 ILE B C 1
ATOM 3152 O O . ILE B 1 113 ? -16.375 14.328 1.426 1 97.81 113 ILE B O 1
ATOM 3156 N N . ASP B 1 114 ? -14.711 14.539 -0.052 1 97.81 114 ASP B N 1
ATOM 3157 C CA . ASP B 1 114 ? -14.625 13.125 -0.381 1 97.81 114 ASP B CA 1
ATOM 3158 C C . ASP B 1 114 ? -13.453 12.461 0.343 1 97.81 114 ASP B C 1
ATOM 3160 O O . ASP B 1 114 ? -13.477 11.258 0.596 1 97.81 114 ASP B O 1
ATOM 3164 N N . ILE B 1 115 ? -12.414 13.281 0.586 1 98.75 115 ILE B N 1
ATOM 3165 C CA . ILE B 1 115 ? -11.133 12.758 1.04 1 98.75 115 ILE B CA 1
ATOM 3166 C C . ILE B 1 115 ? -10.633 13.57 2.234 1 98.75 115 ILE B C 1
ATOM 3168 O O . ILE B 1 115 ? -10.664 14.805 2.211 1 98.75 115 ILE B O 1
ATOM 3172 N N . LEU B 1 116 ? -10.266 12.898 3.293 1 98.88 116 LEU B N 1
ATOM 3173 C CA . LEU B 1 116 ? -9.578 13.516 4.422 1 98.88 116 LEU B CA 1
ATOM 3174 C C . LEU B 1 116 ? -8.148 12.984 4.539 1 98.88 116 LEU B C 1
ATOM 3176 O O . LEU B 1 116 ? -7.934 11.773 4.539 1 98.88 116 LEU B O 1
ATOM 3180 N N . VAL B 1 117 ? -7.191 13.867 4.531 1 98.94 117 VAL B N 1
ATOM 3181 C CA . VAL B 1 117 ? -5.812 13.523 4.852 1 98.94 117 VAL B CA 1
ATOM 3182 C C . VAL B 1 117 ? -5.414 14.164 6.18 1 98.94 117 VAL B C 1
ATOM 3184 O O . VAL B 1 117 ? -5.238 15.383 6.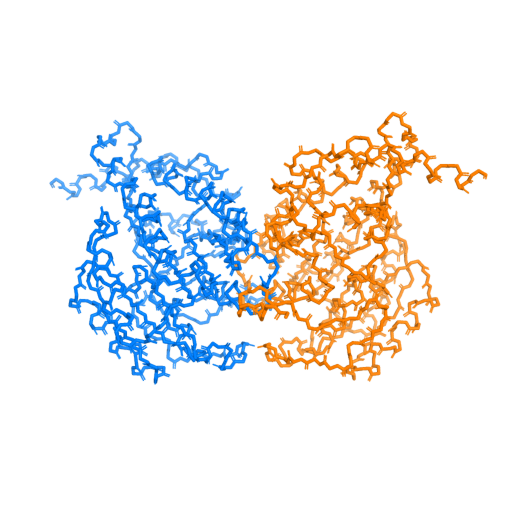258 1 98.94 117 VAL B O 1
ATOM 3187 N N . ASN B 1 118 ? -5.328 13.367 7.211 1 98.94 118 ASN B N 1
ATOM 3188 C CA . ASN B 1 118 ? -4.777 13.812 8.484 1 98.94 118 ASN B CA 1
ATOM 3189 C C . ASN B 1 118 ? -3.252 13.836 8.461 1 98.94 118 ASN B C 1
ATOM 3191 O O . ASN B 1 118 ? -2.611 12.797 8.648 1 98.94 118 ASN B O 1
ATOM 3195 N N . ASN B 1 119 ? -2.709 15.031 8.289 1 98.56 119 ASN B N 1
ATOM 3196 C CA . ASN B 1 119 ? -1.267 15.18 8.125 1 98.56 119 ASN B CA 1
ATOM 3197 C C . ASN B 1 119 ? -0.671 16.094 9.195 1 98.56 119 ASN B C 1
ATOM 3199 O O . ASN B 1 119 ? 0.547 16.125 9.367 1 98.56 119 ASN B O 1
ATOM 3203 N N . ALA B 1 120 ? -1.479 16.859 9.945 1 97.5 120 ALA B N 1
ATOM 3204 C CA . ALA B 1 120 ? -0.996 17.734 11.016 1 97.5 120 ALA B CA 1
ATOM 3205 C C . ALA B 1 120 ? -0.269 16.938 12.086 1 97.5 120 ALA B C 1
ATOM 3207 O O . ALA B 1 120 ? -0.748 15.883 12.516 1 97.5 120 ALA B O 1
ATOM 3208 N N . ALA B 1 121 ? 0.893 17.422 12.453 1 94.94 121 ALA B N 1
ATOM 3209 C CA . ALA B 1 121 ? 1.691 16.781 13.5 1 94.94 121 ALA B CA 1
ATOM 3210 C C . ALA B 1 121 ? 2.611 17.797 14.18 1 94.94 121 ALA B C 1
ATOM 3212 O O . ALA B 1 121 ? 2.936 18.844 13.594 1 94.94 121 ALA B O 1
ATOM 3213 N N . GLY B 1 122 ? 2.904 17.562 15.414 1 91.75 122 GLY B N 1
ATOM 3214 C CA . GLY B 1 122 ? 3.906 18.297 16.172 1 91.75 122 GLY B CA 1
ATOM 3215 C C . GLY B 1 122 ? 4.875 17.375 16.906 1 91.75 122 GLY B C 1
ATOM 3216 O O . GLY B 1 122 ? 4.586 16.906 18.016 1 91.75 122 GLY B O 1
ATOM 3217 N N . ASN B 1 123 ? 6.059 17.141 16.25 1 89.06 123 ASN B N 1
ATOM 3218 C CA . ASN B 1 123 ? 7.023 16.219 16.844 1 89.06 123 ASN B CA 1
ATOM 3219 C C . ASN B 1 123 ? 8.375 16.891 17.078 1 89.06 123 ASN B C 1
ATOM 3221 O O . ASN B 1 123 ? 8.664 17.938 16.484 1 89.06 123 ASN B O 1
ATOM 3225 N N . PHE B 1 124 ? 9.109 16.438 18 1 88.94 124 PHE B N 1
ATOM 3226 C CA . PHE B 1 124 ? 10.445 16.906 18.359 1 88.94 124 PHE B CA 1
ATOM 3227 C C . PHE B 1 124 ? 11.258 15.797 19 1 88.94 124 PHE B C 1
ATOM 3229 O O . PHE B 1 124 ? 10.695 14.797 19.453 1 88.94 124 PHE B O 1
ATOM 3236 N N . LEU B 1 125 ? 12.602 16.047 19 1 89.62 125 LEU B N 1
ATOM 3237 C CA . LEU B 1 125 ? 13.469 15.078 19.672 1 89.62 125 LEU B CA 1
ATOM 3238 C C . LEU B 1 125 ? 13.602 15.406 21.156 1 89.62 125 LEU B C 1
ATOM 3240 O O . LEU B 1 125 ? 13.75 16.562 21.531 1 89.62 125 LEU B O 1
ATOM 3244 N N . CYS B 1 126 ? 13.406 14.391 21.953 1 91.06 126 CYS B N 1
ATOM 3245 C CA . CYS B 1 126 ? 13.57 14.562 23.391 1 91.06 126 CYS B CA 1
ATOM 3246 C C . CYS B 1 126 ? 13.727 13.219 24.094 1 91.06 126 CYS B C 1
ATOM 3248 O O . CYS B 1 126 ? 12.914 12.32 23.891 1 91.06 126 CYS B O 1
ATOM 3250 N N . PRO B 1 127 ? 14.852 13.086 24.891 1 89.38 127 PRO B N 1
ATOM 3251 C CA . PRO B 1 127 ? 14.906 11.859 25.703 1 89.38 127 PRO B CA 1
ATOM 3252 C C . PRO B 1 127 ? 13.695 11.695 26.609 1 89.38 127 PRO B C 1
ATOM 3254 O O . PRO B 1 127 ? 13.195 12.688 27.156 1 89.38 127 PRO B O 1
ATOM 3257 N N . ALA B 1 128 ? 13.328 10.453 26.828 1 91.12 128 ALA B N 1
ATOM 3258 C CA . ALA B 1 128 ? 12.164 10.172 27.656 1 91.12 128 ALA B CA 1
ATOM 3259 C C . ALA B 1 128 ? 12.328 10.75 29.062 1 91.12 128 ALA B C 1
ATOM 3261 O O . ALA B 1 128 ? 11.367 11.25 29.641 1 91.12 128 ALA B O 1
ATOM 3262 N N . SER B 1 129 ? 13.531 10.758 29.516 1 90.5 129 SER B N 1
ATOM 3263 C CA . SER B 1 129 ? 13.812 11.203 30.875 1 90.5 129 SER B CA 1
ATOM 3264 C C . SER B 1 129 ? 13.656 12.719 31 1 90.5 129 SER B C 1
ATOM 3266 O O . SER B 1 129 ? 13.398 13.227 32.094 1 90.5 129 SER B O 1
ATOM 3268 N N . SER B 1 130 ? 13.781 13.445 29.891 1 92.56 130 SER B N 1
ATOM 3269 C CA . SER B 1 130 ? 13.734 14.906 29.906 1 92.56 130 SER B CA 1
ATOM 3270 C C . SER B 1 130 ? 12.406 15.422 29.359 1 92.56 130 SER B C 1
ATOM 3272 O O . SER B 1 130 ? 12.164 16.625 29.344 1 92.56 130 SER B O 1
ATOM 3274 N N . LEU B 1 131 ? 11.602 14.539 28.938 1 94.06 131 LEU B N 1
ATOM 3275 C CA . LEU B 1 131 ? 10.32 14.922 28.344 1 94.06 131 LEU B CA 1
ATOM 3276 C C . LEU B 1 131 ? 9.359 15.43 29.406 1 94.06 131 LEU B C 1
ATOM 3278 O O . LEU B 1 131 ? 9.102 14.742 30.391 1 94.06 131 LEU B O 1
ATOM 3282 N N . SER B 1 132 ? 8.891 16.625 29.219 1 96.19 132 SER B N 1
ATOM 3283 C CA . SER B 1 132 ? 7.945 17.203 30.172 1 96.19 132 SER B CA 1
ATOM 3284 C C . SER B 1 132 ? 6.555 16.594 30 1 96.19 132 SER B C 1
ATOM 3286 O O . SER B 1 132 ? 6.219 16.094 28.922 1 96.19 132 SER B O 1
ATOM 3288 N N . PHE B 1 133 ? 5.742 16.703 31.078 1 95.88 133 PHE B N 1
ATOM 3289 C CA . PHE B 1 133 ? 4.355 16.266 31 1 95.88 133 PHE B CA 1
ATOM 3290 C C . PHE B 1 133 ? 3.611 17 29.906 1 95.88 133 PHE B C 1
ATOM 3292 O O . PHE B 1 133 ? 2.855 16.406 29.141 1 95.88 133 PHE B O 1
ATOM 3299 N N . ASN B 1 134 ? 3.902 18.219 29.844 1 96.81 134 ASN B N 1
ATOM 3300 C CA . ASN B 1 134 ? 3.244 19.031 28.828 1 96.81 134 ASN B CA 1
ATOM 3301 C C . ASN B 1 134 ? 3.727 18.688 27.422 1 96.81 134 ASN B C 1
ATOM 3303 O O . ASN B 1 134 ? 2.947 18.719 26.469 1 96.81 134 ASN B O 1
ATOM 3307 N N . GLY B 1 135 ? 4.996 18.422 27.312 1 96.31 135 GLY B N 1
ATOM 3308 C CA . GLY B 1 135 ? 5.516 18.016 26.031 1 96.31 135 GLY B CA 1
ATOM 3309 C C . GLY B 1 135 ? 4.844 16.766 25.484 1 96.31 135 GLY B C 1
ATOM 3310 O O . GLY B 1 135 ? 4.445 16.719 24.312 1 96.31 135 GLY B O 1
ATOM 3311 N N . TYR B 1 136 ? 4.688 15.781 26.328 1 96.06 136 TYR B N 1
ATOM 3312 C CA . TYR B 1 136 ? 4.004 14.555 25.938 1 96.06 136 TYR B CA 1
ATOM 3313 C C . TYR B 1 136 ? 2.547 14.828 25.578 1 96.06 136 TYR B C 1
ATOM 3315 O O . TYR B 1 136 ? 2.068 14.391 24.531 1 96.06 136 TYR B O 1
ATOM 3323 N N . LYS B 1 137 ? 1.888 15.555 26.391 1 96.5 137 LYS B N 1
ATOM 3324 C CA . LYS B 1 137 ? 0.482 15.898 26.188 1 96.5 137 LYS B CA 1
ATOM 3325 C C . LYS B 1 137 ? 0.273 16.625 24.875 1 96.5 137 LYS B C 1
ATOM 3327 O O . LYS B 1 137 ? -0.674 16.328 24.141 1 96.5 137 LYS B O 1
ATOM 3332 N N . THR B 1 138 ? 1.141 17.516 24.609 1 97.12 138 THR B N 1
ATOM 3333 C CA . THR B 1 138 ? 1.023 18.328 23.406 1 97.12 138 THR B CA 1
ATOM 3334 C C . THR B 1 138 ? 1.097 17.469 22.141 1 97.12 138 THR B C 1
ATOM 3336 O O . THR B 1 138 ? 0.288 17.625 21.234 1 97.12 138 THR B O 1
ATOM 3339 N N . VAL B 1 139 ? 2.02 16.531 22.125 1 97.25 139 VAL B N 1
ATOM 3340 C CA . VAL B 1 139 ? 2.182 15.656 20.969 1 97.25 139 VAL B CA 1
ATOM 3341 C C . VAL B 1 139 ? 0.963 14.742 20.828 1 97.25 139 VAL B C 1
ATOM 3343 O O . VAL B 1 139 ? 0.415 14.586 19.734 1 97.25 139 VAL B O 1
ATOM 3346 N N . VAL B 1 140 ? 0.473 14.219 21.906 1 97.19 140 VAL B N 1
ATOM 3347 C CA . VAL B 1 140 ? -0.7 13.352 21.875 1 97.19 140 VAL B CA 1
ATOM 3348 C C . VAL B 1 140 ? -1.922 14.148 21.422 1 97.19 140 VAL B C 1
ATOM 3350 O O . VAL B 1 140 ? -2.723 13.664 20.625 1 97.19 140 VAL B O 1
ATOM 3353 N N . GLU B 1 141 ? -2.049 15.375 21.875 1 97.81 141 GLU B N 1
ATOM 3354 C CA . GLU B 1 141 ? -3.193 16.219 21.531 1 97.81 141 GLU B CA 1
ATOM 3355 C C . GLU B 1 141 ? -3.207 16.578 20.047 1 97.81 141 GLU B C 1
ATOM 3357 O O . GLU B 1 141 ? -4.27 16.641 19.438 1 97.81 141 GLU B O 1
ATOM 3362 N N . ILE B 1 142 ? -2.074 16.812 19.547 1 98.06 142 ILE B N 1
ATOM 3363 C CA . ILE B 1 142 ? -2.012 17.219 18.141 1 98.06 142 ILE B CA 1
ATOM 3364 C C . ILE B 1 142 ? -2.129 15.984 17.25 1 98.06 142 ILE B C 1
ATOM 3366 O O . ILE B 1 142 ? -3.02 15.906 16.391 1 98.06 142 ILE B O 1
ATOM 3370 N N . ASP B 1 143 ? -1.261 14.961 17.469 1 98.25 143 ASP B N 1
ATOM 3371 C CA . ASP B 1 143 ? -1.143 13.844 16.547 1 98.25 143 ASP B CA 1
ATOM 3372 C C . ASP B 1 143 ? -2.309 12.867 16.703 1 98.25 143 ASP B C 1
ATOM 3374 O O . ASP B 1 143 ? -2.967 12.516 15.719 1 98.25 143 ASP B O 1
ATOM 3378 N N . THR B 1 144 ? -2.617 12.477 17.938 1 98.12 144 THR B N 1
ATOM 3379 C CA . THR B 1 144 ? -3.615 11.445 18.188 1 98.12 144 THR B CA 1
ATOM 3380 C C . THR B 1 144 ? -5.016 12.047 18.266 1 98.12 144 THR B C 1
ATOM 3382 O O . THR B 1 144 ? -5.875 11.742 17.453 1 98.12 144 THR B O 1
ATOM 3385 N N . LEU B 1 145 ? -5.199 12.977 19.219 1 98.19 145 LEU B N 1
ATOM 3386 C CA . LEU B 1 145 ? -6.523 13.562 19.406 1 98.19 145 LEU B CA 1
ATOM 3387 C C . LEU B 1 145 ? -6.93 14.398 18.203 1 98.19 145 LEU B C 1
ATOM 3389 O O . LEU B 1 145 ? -8.094 14.391 17.797 1 98.19 145 LEU B O 1
ATOM 3393 N N . GLY B 1 146 ? -5.965 15.125 17.688 1 98.69 146 GLY B N 1
ATOM 3394 C CA . GLY B 1 146 ? -6.25 15.914 16.5 1 98.69 146 GLY B CA 1
ATOM 3395 C C . GLY B 1 146 ? -6.754 15.078 15.336 1 98.69 146 GLY B C 1
ATOM 3396 O O . GLY B 1 146 ? -7.711 15.461 14.656 1 98.69 146 GLY B O 1
ATOM 3397 N N . THR B 1 147 ? -6.117 13.906 15.117 1 98.75 147 THR B N 1
ATOM 3398 C CA . THR B 1 147 ? -6.539 12.984 14.07 1 98.75 147 THR B CA 1
ATOM 3399 C C . THR B 1 147 ? -7.973 12.523 14.305 1 98.75 147 THR B C 1
ATOM 3401 O O . THR B 1 147 ? -8.789 12.523 13.383 1 98.75 147 THR B O 1
ATOM 3404 N N . PHE B 1 148 ? -8.32 12.203 15.484 1 98.56 148 PHE B N 1
ATOM 3405 C CA . PHE B 1 148 ? -9.68 11.773 15.82 1 98.56 148 PHE B CA 1
ATOM 3406 C C . PHE B 1 148 ? -10.664 12.922 15.641 1 98.56 148 PHE B C 1
ATOM 3408 O O . PHE B 1 148 ? -11.734 12.742 15.047 1 98.56 148 PHE B O 1
ATOM 3415 N N . ASN B 1 149 ? -10.312 14.078 16.172 1 98.75 149 ASN B N 1
ATOM 3416 C CA . ASN B 1 149 ? -11.211 15.227 16.125 1 98.75 149 ASN B CA 1
ATOM 3417 C C . ASN B 1 149 ? -11.625 15.57 14.695 1 98.75 149 ASN B C 1
ATOM 3419 O O . ASN B 1 149 ? -12.812 15.727 14.406 1 98.75 149 ASN B O 1
ATOM 3423 N N . VAL B 1 150 ? -10.68 15.641 13.836 1 98.88 150 VAL B N 1
ATOM 3424 C CA . VAL B 1 150 ? -10.969 16.031 12.461 1 98.88 150 VAL B CA 1
ATOM 3425 C C . VAL B 1 150 ? -11.742 14.914 11.758 1 98.88 150 VAL B C 1
ATOM 3427 O O . VAL B 1 150 ? -12.711 15.172 11.047 1 98.88 150 VAL B O 1
ATOM 3430 N N . SER B 1 151 ? -11.32 13.664 11.977 1 98.81 151 SER B N 1
ATOM 3431 C CA . SER B 1 151 ? -12.031 12.531 11.391 1 98.81 151 SER B CA 1
ATOM 3432 C C . SER B 1 151 ? -13.492 12.508 11.828 1 98.81 151 SER B C 1
ATOM 3434 O O . SER B 1 151 ? -14.391 12.289 11.016 1 98.81 151 SER B O 1
ATOM 3436 N N . LYS B 1 152 ? -13.703 12.766 13.102 1 98.62 152 LYS B N 1
ATOM 3437 C CA . LYS B 1 152 ? -15.047 12.727 13.664 1 98.62 152 LYS B C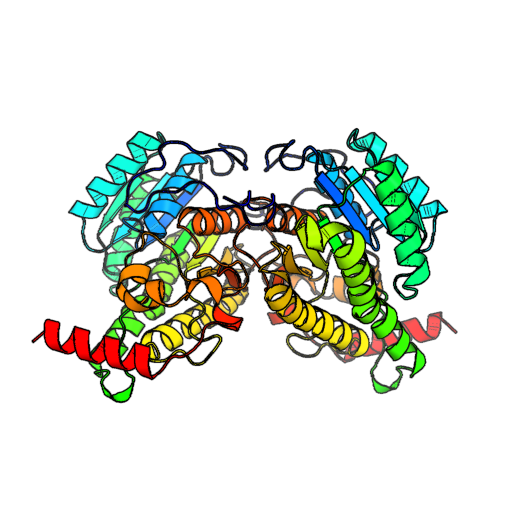A 1
ATOM 3438 C C . LYS B 1 152 ? -15.93 13.812 13.07 1 98.62 152 LYS B C 1
ATOM 3440 O O . LYS B 1 152 ? -17.078 13.555 12.68 1 98.62 152 LYS B O 1
ATOM 3445 N N . VAL B 1 153 ? -15.414 14.969 12.984 1 98.69 153 VAL B N 1
ATOM 3446 C CA . VAL B 1 153 ? -16.188 16.078 12.438 1 98.69 153 VAL B CA 1
ATOM 3447 C C . VAL B 1 153 ? -16.531 15.812 10.977 1 98.69 153 VAL B C 1
ATOM 3449 O O . VAL B 1 153 ? -17.672 16 10.547 1 98.69 153 VAL B O 1
ATOM 3452 N N . LEU B 1 154 ? -15.578 15.367 10.195 1 98.56 154 LEU B N 1
ATOM 3453 C CA . LEU B 1 154 ? -15.828 15.102 8.781 1 98.56 154 LEU B CA 1
ATOM 3454 C C . LEU B 1 154 ? -16.781 13.922 8.609 1 98.56 154 LEU B C 1
ATOM 3456 O O . LEU B 1 154 ? -17.578 13.891 7.672 1 98.56 154 LEU B O 1
ATOM 3460 N N . TYR B 1 155 ? -16.609 12.914 9.477 1 98 155 TYR B N 1
ATOM 3461 C CA . TYR B 1 155 ? -17.547 11.805 9.469 1 98 155 TYR B CA 1
ATOM 3462 C C . TYR B 1 155 ? -18.984 12.312 9.625 1 98 155 TYR B C 1
ATOM 3464 O O . TYR B 1 155 ? -19.844 12.008 8.805 1 98 155 TYR B O 1
ATOM 3472 N N . GLU B 1 156 ? -19.203 13.148 10.617 1 97.75 156 GLU B N 1
ATOM 3473 C CA . GLU B 1 156 ? -20.547 13.602 10.977 1 97.75 156 GLU B CA 1
ATOM 3474 C C . GLU B 1 156 ? -21.125 14.531 9.914 1 97.75 156 GLU B C 1
ATOM 3476 O O . GLU B 1 156 ? -22.312 14.469 9.602 1 97.75 156 GLU B O 1
ATOM 3481 N N . LYS B 1 157 ? -20.312 15.258 9.328 1 97.25 157 LYS B N 1
ATOM 3482 C CA . LYS B 1 157 ? -20.844 16.328 8.484 1 97.25 157 LYS B CA 1
ATOM 3483 C C . LYS B 1 157 ? -20.875 15.898 7.02 1 97.25 157 LYS B C 1
ATOM 3485 O O . LYS B 1 157 ? -21.625 16.453 6.223 1 97.25 157 LYS B O 1
ATOM 3490 N N . CYS B 1 158 ? -20.031 14.93 6.641 1 95.31 158 CYS B N 1
ATOM 3491 C CA . CYS B 1 158 ? -19.875 14.672 5.215 1 95.31 158 CYS B CA 1
ATOM 3492 C C . CYS B 1 158 ? -19.844 13.172 4.926 1 95.31 158 CYS B C 1
ATOM 3494 O O . CYS B 1 158 ? -20.734 12.656 4.246 1 95.31 158 CYS B O 1
ATOM 3496 N N . LEU B 1 159 ? -18.984 12.414 5.5 1 95.88 159 LEU B N 1
ATOM 3497 C CA . LEU B 1 159 ? -18.578 11.102 5.023 1 95.88 159 LEU B CA 1
ATOM 3498 C C . LEU B 1 159 ? -19.625 10.047 5.375 1 95.88 159 LEU B C 1
ATOM 3500 O O . LEU B 1 159 ? -19.797 9.078 4.637 1 95.88 159 LEU B O 1
ATOM 3504 N N . GLN B 1 160 ? -20.312 10.289 6.52 1 94.81 160 GLN B N 1
ATOM 3505 C CA . GLN B 1 160 ? -21.281 9.289 6.969 1 94.81 160 GLN B CA 1
ATOM 3506 C C . GLN B 1 160 ? -22.344 9.031 5.906 1 94.81 160 GLN B C 1
ATOM 3508 O O . GLN B 1 160 ? -22.703 7.879 5.664 1 94.81 160 GLN B O 1
ATOM 3513 N N . GLU B 1 161 ? -22.766 10.023 5.234 1 93.44 161 GLU B N 1
ATOM 3514 C CA . GLU B 1 161 ? -23.844 9.906 4.266 1 93.44 161 GLU B CA 1
ATOM 3515 C C . GLU B 1 161 ? -23.312 9.617 2.867 1 93.44 161 GLU B C 1
ATOM 3517 O O . GLU B 1 161 ? -23.953 8.93 2.076 1 93.44 161 GLU B O 1
ATOM 3522 N N . ASN B 1 162 ? -22.109 10.078 2.623 1 94.69 162 ASN B N 1
ATOM 3523 C CA . ASN B 1 162 ? -21.656 10.086 1.235 1 94.69 162 ASN B CA 1
ATOM 3524 C C . ASN B 1 162 ? -20.516 9.094 1.01 1 94.69 162 ASN B C 1
ATOM 3526 O O . ASN B 1 162 ? -20.172 8.797 -0.133 1 94.69 162 ASN B O 1
ATOM 3530 N N . GLY B 1 163 ? -19.969 8.539 2.057 1 96 163 GLY B N 1
ATOM 3531 C CA . GLY B 1 163 ? -18.75 7.742 1.92 1 96 163 GLY B CA 1
ATOM 3532 C C . GLY B 1 163 ? -17.516 8.586 1.688 1 96 163 GLY B C 1
ATOM 3533 O O . GLY B 1 163 ? -17.578 9.812 1.677 1 96 163 GLY B O 1
ATOM 3534 N N . GLY B 1 164 ? -16.391 7.945 1.614 1 97.75 164 GLY B N 1
ATOM 3535 C CA . GLY B 1 164 ? -15.141 8.656 1.369 1 97.75 164 GLY B CA 1
ATOM 3536 C C . GLY B 1 164 ? -13.914 7.891 1.818 1 97.75 164 GLY B C 1
ATOM 3537 O O . GLY B 1 164 ? -13.984 6.684 2.051 1 97.75 164 GLY B O 1
ATOM 3538 N N . VAL B 1 165 ? -12.773 8.594 1.785 1 98.62 165 VAL B N 1
ATOM 3539 C CA . VAL B 1 165 ? -11.5 7.992 2.17 1 98.62 165 VAL B CA 1
ATOM 3540 C C . VAL B 1 165 ? -10.797 8.883 3.189 1 98.62 165 VAL B C 1
ATOM 3542 O O . VAL B 1 165 ? -10.734 10.102 3.02 1 98.62 165 VAL B O 1
ATOM 3545 N N . VAL B 1 166 ? -10.359 8.266 4.262 1 98.81 166 VAL B N 1
ATOM 3546 C CA . VAL B 1 166 ? -9.531 8.922 5.27 1 98.81 166 VAL B CA 1
ATOM 3547 C C . VAL B 1 166 ? -8.117 8.359 5.223 1 98.81 166 VAL B C 1
ATOM 3549 O O . VAL B 1 166 ? -7.918 7.148 5.324 1 98.81 166 VAL B O 1
ATOM 3552 N N . VAL B 1 167 ? -7.145 9.188 4.984 1 98.94 167 VAL B N 1
ATOM 3553 C CA . VAL B 1 167 ? -5.738 8.805 5.012 1 98.94 167 VAL B CA 1
ATOM 3554 C C . VAL B 1 167 ? -5.051 9.453 6.215 1 98.94 167 VAL B C 1
ATOM 3556 O O . VAL B 1 167 ? -5.059 10.68 6.355 1 98.94 167 VAL B O 1
ATOM 3559 N N . ASN B 1 168 ? -4.5 8.68 7.105 1 98.94 168 ASN B N 1
ATOM 3560 C CA . ASN B 1 168 ? -3.73 9.148 8.258 1 98.94 168 ASN B CA 1
ATOM 3561 C C . ASN B 1 168 ? -2.229 9.039 8.008 1 98.94 168 ASN B C 1
ATOM 3563 O O . ASN B 1 168 ? -1.714 7.945 7.758 1 98.94 168 ASN B O 1
ATOM 3567 N N . ILE B 1 169 ? -1.575 10.156 8.031 1 98.75 169 ILE B N 1
ATOM 3568 C CA . ILE B 1 169 ? -0.12 10.133 7.93 1 98.75 169 ILE B CA 1
ATOM 3569 C C . ILE B 1 169 ? 0.49 9.828 9.297 1 98.75 169 ILE B C 1
ATOM 3571 O O . ILE B 1 169 ? 0.287 10.578 10.25 1 98.75 169 ILE B O 1
ATOM 3575 N N . THR B 1 170 ? 1.244 8.766 9.414 1 98.06 170 THR B N 1
ATOM 3576 C CA . THR B 1 170 ? 1.853 8.328 10.664 1 98.06 170 THR B CA 1
ATOM 3577 C C . THR B 1 170 ? 3.375 8.336 10.555 1 98.06 170 THR B C 1
ATOM 3579 O O . THR B 1 170 ? 3.979 9.359 10.242 1 98.06 170 THR B O 1
ATOM 3582 N N . ALA B 1 171 ? 4.027 7.312 11.016 1 96.31 171 ALA B N 1
ATOM 3583 C CA . ALA B 1 171 ? 5.473 7.109 10.977 1 96.31 171 ALA B CA 1
ATOM 3584 C C . ALA B 1 171 ? 5.84 5.695 11.414 1 96.31 171 ALA B C 1
ATOM 3586 O O . ALA B 1 171 ? 4.973 4.93 11.852 1 96.31 171 ALA B O 1
ATOM 3587 N N . THR B 1 172 ? 7.113 5.383 11.258 1 96 172 THR B N 1
ATOM 3588 C CA . THR B 1 172 ? 7.566 4.043 11.609 1 96 172 THR B CA 1
ATOM 3589 C C . THR B 1 172 ? 8.234 4.039 12.984 1 96 172 THR B C 1
ATOM 3591 O O . THR B 1 172 ? 8.977 3.111 13.312 1 96 172 THR B O 1
ATOM 3594 N N . LEU B 1 173 ? 7.973 4.957 13.797 1 92.88 173 LEU B N 1
ATOM 3595 C CA . LEU B 1 173 ? 8.703 5.199 15.031 1 92.88 173 LEU B CA 1
ATOM 3596 C C . LEU B 1 173 ? 8.398 4.117 16.062 1 92.88 173 LEU B C 1
ATOM 3598 O O . LEU B 1 173 ? 9.227 3.824 16.922 1 92.88 173 LEU B O 1
ATOM 3602 N N . SER B 1 174 ? 7.254 3.535 16.047 1 93.44 174 SER B N 1
ATOM 3603 C CA . SER B 1 174 ? 6.828 2.596 17.078 1 93.44 174 SER B CA 1
ATOM 3604 C C . SER B 1 174 ? 7.055 1.152 16.641 1 93.44 174 SER B C 1
ATOM 3606 O O . SER B 1 174 ? 6.695 0.217 17.359 1 93.44 174 SER B O 1
ATOM 3608 N N . TYR B 1 175 ? 7.609 0.905 15.438 1 93.88 175 TYR B N 1
ATOM 3609 C CA . TYR B 1 175 ? 7.754 -0.445 14.906 1 93.88 175 TYR B CA 1
ATOM 3610 C C . TYR B 1 175 ? 8.852 -1.206 15.641 1 93.88 175 TYR B C 1
ATOM 3612 O O . TYR B 1 175 ? 8.781 -2.43 15.781 1 93.88 175 TYR B O 1
ATOM 3620 N N . ARG B 1 176 ? 9.938 -0.703 16.109 1 88.38 176 ARG B N 1
ATOM 3621 C CA . ARG B 1 176 ? 10.953 -1.31 16.969 1 88.38 176 ARG B CA 1
ATOM 3622 C C . ARG B 1 176 ? 11.07 -0.565 18.297 1 88.38 176 ARG B C 1
ATOM 3624 O O . ARG B 1 176 ? 10.875 -1.149 19.359 1 88.38 176 ARG B O 1
ATOM 3631 N N . GLY B 1 177 ? 11.195 0.6 18.703 1 85.88 177 GLY B N 1
ATOM 3632 C CA . GLY B 1 177 ? 11.539 1.613 19.688 1 85.88 177 GLY B CA 1
ATOM 3633 C C . GLY B 1 177 ? 12.586 2.59 19.203 1 85.88 177 GLY B C 1
ATOM 3634 O O . GLY B 1 177 ? 13.727 2.201 18.938 1 85.88 177 GLY B O 1
ATOM 3635 N N . GLN B 1 178 ? 12.172 3.768 19.031 1 89.25 178 GLN B N 1
ATOM 3636 C CA . GLN B 1 178 ? 13.078 4.809 18.547 1 89.25 178 GLN B CA 1
ATOM 3637 C C . GLN B 1 178 ? 13.469 5.762 19.688 1 89.25 178 GLN B C 1
ATOM 3639 O O . GLN B 1 178 ? 12.609 6.41 20.281 1 89.25 178 GLN B O 1
ATOM 3644 N N . ALA B 1 179 ? 14.742 5.848 19.922 1 88.56 179 ALA B N 1
ATOM 3645 C CA . ALA B 1 179 ? 15.234 6.723 21 1 88.56 179 ALA B CA 1
ATOM 3646 C C . ALA B 1 179 ? 14.844 8.172 20.734 1 88.56 179 ALA B C 1
ATOM 3648 O O . ALA B 1 179 ? 14.812 8.617 19.578 1 88.56 179 ALA B O 1
ATOM 3649 N N . LEU B 1 180 ? 14.508 8.867 21.781 1 90.88 180 LEU B N 1
ATOM 3650 C CA . LEU B 1 180 ? 14.227 10.305 21.828 1 90.88 180 LEU B CA 1
ATOM 3651 C C . LEU B 1 180 ? 12.883 10.617 21.188 1 90.88 180 LEU B C 1
ATOM 3653 O O . LEU B 1 180 ? 12.516 11.781 21.047 1 90.88 180 LEU B O 1
ATOM 3657 N N . GLN B 1 181 ? 12.125 9.555 20.844 1 93.31 181 GLN B N 1
ATOM 3658 C CA . GLN B 1 181 ? 10.891 9.828 20.125 1 93.31 181 GLN B CA 1
ATOM 3659 C C . GLN B 1 181 ? 9.719 9.047 20.719 1 93.31 181 GLN B C 1
ATOM 3661 O O . GLN B 1 181 ? 8.758 8.727 20.016 1 93.31 181 GLN B O 1
ATOM 3666 N N . MET B 1 182 ? 9.781 8.758 22 1 92.38 182 MET B N 1
ATOM 3667 C CA . MET B 1 182 ? 8.734 7.992 22.672 1 92.38 182 MET B CA 1
ATOM 3668 C C . MET B 1 182 ? 7.379 8.672 22.516 1 92.38 182 MET B C 1
ATOM 3670 O O . MET B 1 182 ? 6.379 8.008 22.219 1 92.38 182 MET B O 1
ATOM 3674 N N . HIS B 1 183 ? 7.289 9.953 22.656 1 94.75 183 HIS B N 1
ATOM 3675 C CA . HIS B 1 183 ? 6.055 10.719 22.562 1 94.75 183 HIS B CA 1
ATOM 3676 C C . HIS B 1 183 ? 5.461 10.641 21.156 1 94.75 183 HIS B C 1
ATOM 3678 O O . HIS B 1 183 ? 4.289 10.289 20.984 1 94.75 183 HIS B O 1
ATOM 3684 N N . ALA B 1 184 ? 6.223 10.836 20.203 1 95.12 184 ALA B N 1
ATOM 3685 C CA . ALA B 1 184 ? 5.75 10.742 18.828 1 95.12 184 ALA B CA 1
ATOM 3686 C C . ALA B 1 184 ? 5.414 9.305 18.453 1 95.12 184 ALA B C 1
ATOM 3688 O O . ALA B 1 184 ? 4.402 9.047 17.797 1 95.12 184 ALA B O 1
ATOM 3689 N N . GLY B 1 185 ? 6.258 8.391 18.891 1 96.25 185 GLY B N 1
ATOM 3690 C CA . GLY B 1 185 ? 6.023 6.98 18.594 1 96.25 185 GLY B CA 1
ATOM 3691 C C . GLY B 1 185 ? 4.715 6.465 19.156 1 96.25 185 GLY B C 1
ATOM 3692 O O . GLY B 1 185 ? 3.959 5.781 18.469 1 96.25 185 GLY B O 1
ATOM 3693 N N . THR B 1 186 ? 4.434 6.793 20.359 1 95.31 186 THR B N 1
ATOM 3694 C CA . THR B 1 186 ? 3.197 6.316 20.969 1 95.31 186 THR B CA 1
ATOM 3695 C C . THR B 1 186 ? 1.985 7.012 20.359 1 95.31 186 THR B C 1
ATOM 3697 O O . THR B 1 186 ? 0.945 6.383 20.141 1 95.31 186 THR B O 1
ATOM 3700 N N . ALA B 1 187 ? 2.102 8.281 20.047 1 97.38 187 ALA B N 1
ATOM 3701 C CA . ALA B 1 187 ? 1.002 9.016 19.438 1 97.38 187 ALA B CA 1
ATOM 3702 C C . ALA B 1 187 ? 0.633 8.422 18.078 1 97.38 187 ALA B C 1
ATOM 3704 O O . ALA B 1 187 ? -0.547 8.219 17.781 1 97.38 187 ALA B O 1
ATOM 3705 N N . LYS B 1 188 ? 1.646 8.141 17.328 1 97.25 188 LYS B N 1
ATOM 3706 C CA . LYS B 1 188 ? 1.404 7.629 15.977 1 97.25 188 LYS B CA 1
ATOM 3707 C C . LYS B 1 188 ? 0.953 6.168 16.016 1 97.25 188 LYS B C 1
ATOM 3709 O O . LYS B 1 188 ? 0.158 5.738 15.18 1 97.25 188 LYS B O 1
ATOM 3714 N N . ALA B 1 189 ? 1.442 5.441 17.016 1 96.75 189 ALA B N 1
ATOM 3715 C CA . ALA B 1 189 ? 0.924 4.09 17.203 1 96.75 189 ALA B CA 1
ATOM 3716 C C . ALA B 1 189 ? -0.574 4.113 17.5 1 96.75 189 ALA B C 1
ATOM 3718 O O . ALA B 1 189 ? -1.319 3.262 17 1 96.75 189 ALA B O 1
ATOM 3719 N N . ALA B 1 190 ? -0.992 5.059 18.281 1 97.5 190 ALA B N 1
ATOM 3720 C CA . ALA B 1 190 ? -2.412 5.215 18.578 1 97.5 190 ALA B CA 1
ATOM 3721 C C . ALA B 1 190 ? -3.211 5.512 17.312 1 97.5 190 ALA B C 1
ATOM 3723 O O . ALA B 1 190 ? -4.324 5.008 17.141 1 97.5 190 ALA B O 1
ATOM 3724 N N . VAL B 1 191 ? -2.689 6.289 16.422 1 98.44 191 VAL B N 1
ATOM 3725 C CA . VAL B 1 191 ? -3.354 6.629 15.172 1 98.44 191 VAL B CA 1
ATOM 3726 C C . VAL B 1 191 ? -3.506 5.379 14.312 1 98.44 191 VAL B C 1
ATOM 3728 O O . VAL B 1 191 ? -4.539 5.18 13.664 1 98.44 191 VAL B O 1
ATOM 3731 N N . GLU B 1 192 ? -2.5 4.512 14.258 1 97.62 192 GLU B N 1
ATOM 3732 C CA . GLU B 1 192 ? -2.594 3.27 13.492 1 97.62 192 GLU B CA 1
ATOM 3733 C C . GLU B 1 192 ? -3.664 2.348 14.07 1 97.62 192 GLU B C 1
ATOM 3735 O O . GLU B 1 192 ? -4.402 1.703 13.32 1 97.62 192 GLU B O 1
ATOM 3740 N N . ALA B 1 193 ? -3.695 2.277 15.422 1 96.94 193 ALA B N 1
ATOM 3741 C CA . ALA B 1 193 ? -4.785 1.523 16.031 1 96.94 193 ALA B CA 1
ATOM 3742 C C . ALA B 1 193 ? -6.141 2.123 15.672 1 96.94 193 ALA B C 1
ATOM 3744 O O . ALA B 1 193 ? -7.086 1.393 15.359 1 96.94 193 ALA B O 1
ATOM 3745 N N . MET B 1 194 ? -6.246 3.42 15.672 1 97.19 194 MET B N 1
ATOM 3746 C CA . MET B 1 194 ? -7.465 4.133 15.305 1 97.19 194 MET B CA 1
ATOM 3747 C C . MET B 1 194 ? -7.871 3.803 13.875 1 97.19 194 MET B C 1
ATOM 3749 O O . MET B 1 194 ? -9.055 3.623 13.586 1 97.19 194 MET B O 1
ATOM 3753 N N . THR B 1 195 ? -6.891 3.703 13 1 98.62 195 THR B N 1
ATOM 3754 C CA . THR B 1 195 ? -7.129 3.367 11.602 1 98.62 195 THR B CA 1
ATOM 3755 C C . THR B 1 195 ? -7.875 2.043 11.477 1 98.62 195 THR B C 1
ATOM 3757 O O . THR B 1 195 ? -8.875 1.95 10.766 1 98.62 195 THR B O 1
ATOM 3760 N N . LYS B 1 196 ? -7.473 1.037 12.18 1 97.69 196 LYS B N 1
ATOM 3761 C CA . LYS B 1 196 ? -8.102 -0.278 12.141 1 97.69 196 LYS B CA 1
ATOM 3762 C C . LYS B 1 196 ? -9.531 -0.215 12.664 1 97.69 196 LYS B C 1
ATOM 3764 O O . LYS B 1 196 ? -10.461 -0.722 12.031 1 97.69 196 LYS B O 1
ATOM 3769 N N . HIS B 1 197 ? -9.703 0.455 13.82 1 97.25 197 HIS B N 1
ATOM 3770 C CA . HIS B 1 197 ? -11.016 0.524 14.453 1 97.25 197 HIS B CA 1
ATOM 3771 C C . HIS B 1 197 ? -12.016 1.278 13.578 1 97.25 197 HIS B C 1
ATOM 3773 O O . HIS B 1 197 ? -13.133 0.815 13.375 1 97.25 197 HIS B O 1
ATOM 3779 N N . LEU B 1 198 ? -11.609 2.408 13.039 1 98.12 198 LEU B N 1
ATOM 3780 C CA . LEU B 1 198 ? -12.508 3.217 12.227 1 98.12 198 LEU B CA 1
ATOM 3781 C C . LEU B 1 198 ? -12.828 2.516 10.906 1 98.12 198 LEU B C 1
ATOM 3783 O O . LEU B 1 198 ? -13.945 2.609 10.406 1 98.12 198 LEU B O 1
ATOM 3787 N N . ALA B 1 199 ? -11.812 1.851 10.305 1 98.12 199 ALA B N 1
ATOM 3788 C CA . ALA B 1 199 ? -12.062 1.099 9.07 1 98.12 199 ALA B CA 1
ATOM 3789 C C . ALA B 1 199 ? -13.164 0.068 9.273 1 98.12 199 ALA B C 1
ATOM 3791 O O . ALA B 1 199 ? -14.016 -0.118 8.406 1 98.12 199 ALA B O 1
ATOM 3792 N N . VAL B 1 200 ? -13.172 -0.618 10.406 1 96.5 200 VAL B N 1
ATOM 3793 C CA . VAL B 1 200 ? -14.148 -1.659 10.711 1 96.5 200 VAL B CA 1
ATOM 3794 C C . VAL B 1 200 ? -15.523 -1.032 10.906 1 96.5 200 VAL B C 1
ATOM 3796 O O . VAL B 1 200 ? -16.516 -1.491 10.336 1 96.5 200 VAL B O 1
ATOM 3799 N N . GLU B 1 201 ? -15.586 0.053 11.648 1 96.81 201 GLU B N 1
ATOM 3800 C CA . GLU B 1 201 ? -16.875 0.628 12.039 1 96.81 201 GLU B CA 1
ATOM 3801 C C . GLU B 1 201 ? -17.484 1.438 10.906 1 96.81 201 GLU B C 1
ATOM 3803 O O . GLU B 1 201 ? -18.703 1.46 10.742 1 96.81 201 GLU B O 1
ATOM 3808 N N . TRP B 1 202 ? -16.656 2.139 10.117 1 97.06 202 TRP B N 1
ATOM 3809 C CA . TRP B 1 202 ? -17.172 3.059 9.109 1 97.06 202 TRP B CA 1
ATOM 3810 C C . TRP B 1 202 ? -17.234 2.387 7.742 1 97.06 202 TRP B C 1
ATOM 3812 O O . TRP B 1 202 ? -17.812 2.934 6.801 1 97.06 202 TRP B O 1
ATOM 3822 N N . GLY B 1 203 ? -16.656 1.173 7.598 1 96.12 203 GLY B N 1
ATOM 3823 C CA . GLY B 1 203 ? -16.641 0.436 6.344 1 96.12 203 GLY B CA 1
ATOM 3824 C C . GLY B 1 203 ? -18.016 0.298 5.719 1 96.12 203 GLY B C 1
ATOM 3825 O O . GLY B 1 203 ? -18.203 0.596 4.535 1 96.12 203 GLY B O 1
ATOM 3826 N N . PRO B 1 204 ? -19 -0.105 6.473 1 94.12 204 PRO B N 1
ATOM 3827 C CA . PRO B 1 204 ? -20.344 -0.283 5.926 1 94.12 204 PRO B CA 1
ATOM 3828 C C . PRO B 1 204 ? -20.938 1.014 5.375 1 94.12 204 PRO B C 1
ATOM 3830 O O . PRO B 1 204 ? -21.891 0.98 4.602 1 94.12 204 PRO B O 1
ATOM 3833 N N . GLN B 1 205 ? -20.422 2.127 5.816 1 95.38 205 GLN B N 1
ATOM 3834 C CA . GLN B 1 205 ? -20.859 3.416 5.289 1 95.38 205 GLN B CA 1
ATOM 3835 C C . GLN B 1 205 ? -19.984 3.846 4.105 1 95.38 205 GLN B C 1
ATOM 3837 O O . GLN B 1 205 ? -19.969 5.02 3.738 1 95.38 205 GLN B O 1
ATOM 3842 N N . ARG B 1 206 ? -19.203 2.918 3.58 1 95.81 206 ARG B N 1
ATOM 3843 C CA . ARG B 1 206 ? -18.391 3.123 2.383 1 95.81 206 ARG B CA 1
ATOM 3844 C C . ARG B 1 206 ? -17.266 4.125 2.645 1 95.81 206 ARG B C 1
ATOM 3846 O O . ARG B 1 206 ? -17 5 1.816 1 95.81 206 ARG B O 1
ATOM 3853 N N . ILE B 1 207 ? -16.812 4.074 3.803 1 97.38 207 ILE B N 1
ATOM 3854 C CA . ILE B 1 207 ? -15.641 4.871 4.16 1 97.38 207 ILE B CA 1
ATOM 3855 C C . ILE B 1 207 ? -14.422 3.957 4.328 1 97.38 207 ILE B C 1
ATOM 3857 O O . ILE B 1 207 ? -14.469 2.998 5.102 1 97.38 207 ILE B O 1
ATOM 3861 N N . ARG B 1 208 ? -13.375 4.164 3.549 1 98.56 208 ARG B N 1
ATOM 3862 C CA . ARG B 1 208 ? -12.102 3.492 3.762 1 98.56 208 ARG B CA 1
ATOM 3863 C C . ARG B 1 208 ? -11.172 4.34 4.625 1 98.56 208 ARG B C 1
ATOM 3865 O O . ARG B 1 208 ? -11.141 5.566 4.492 1 98.56 208 ARG B O 1
ATOM 3872 N N . VAL B 1 209 ? -10.477 3.719 5.57 1 98.69 209 VAL B N 1
ATOM 3873 C CA . VAL B 1 209 ? -9.516 4.379 6.453 1 98.69 209 VAL B CA 1
ATOM 3874 C C . VAL B 1 209 ? -8.156 3.684 6.355 1 98.69 209 VAL B C 1
ATOM 3876 O O . VAL B 1 209 ? -8.047 2.484 6.613 1 98.69 209 VAL B O 1
ATOM 3879 N N . ILE B 1 210 ? -7.117 4.449 5.941 1 98.69 210 ILE B N 1
ATOM 3880 C CA . ILE B 1 210 ? -5.805 3.869 5.691 1 98.69 210 ILE B CA 1
ATOM 3881 C C . ILE B 1 210 ? -4.723 4.766 6.297 1 98.69 210 ILE B C 1
ATOM 3883 O O . ILE B 1 210 ? -4.918 5.973 6.441 1 98.69 210 ILE B O 1
ATOM 3887 N N . SER B 1 211 ? -3.648 4.148 6.703 1 98.69 211 SER B N 1
ATOM 3888 C CA . SER B 1 211 ? -2.484 4.902 7.16 1 98.69 211 SER B CA 1
ATOM 3889 C C . SER B 1 211 ? -1.334 4.801 6.164 1 98.69 211 SER B C 1
ATOM 3891 O O . SER B 1 211 ? -1.175 3.777 5.492 1 98.69 211 SER B O 1
ATOM 3893 N N . VAL B 1 212 ? -0.627 5.852 5.973 1 98.88 212 VAL B N 1
ATOM 3894 C CA . VAL B 1 212 ? 0.674 5.887 5.312 1 98.88 212 VAL B CA 1
ATOM 3895 C C . VAL B 1 212 ? 1.761 6.219 6.332 1 98.88 212 VAL B C 1
ATOM 3897 O O . VAL B 1 212 ? 1.634 7.184 7.09 1 98.88 212 VAL B O 1
ATOM 3900 N N . ALA B 1 213 ? 2.799 5.395 6.398 1 98.56 213 ALA B N 1
ATOM 3901 C CA . ALA B 1 213 ? 3.885 5.598 7.355 1 98.56 213 ALA B CA 1
ATOM 3902 C C . ALA B 1 213 ? 5.184 5.961 6.641 1 98.56 213 ALA B C 1
ATOM 3904 O O . ALA B 1 213 ? 5.953 5.078 6.25 1 98.56 213 ALA B O 1
ATOM 3905 N N . PRO B 1 214 ? 5.449 7.305 6.551 1 97.75 214 PRO B N 1
ATOM 3906 C CA . PRO B 1 214 ? 6.695 7.734 5.91 1 97.75 214 PRO B CA 1
ATOM 3907 C C . PRO B 1 214 ? 7.926 7.426 6.758 1 97.75 214 PRO B C 1
ATOM 3909 O O . PRO B 1 214 ? 7.852 7.422 7.988 1 97.75 214 PRO B O 1
ATOM 3912 N N . GLY B 1 215 ? 9.078 7.133 6.051 1 94.62 215 GLY B N 1
ATOM 3913 C CA . GLY B 1 215 ? 10.391 7.18 6.672 1 94.62 215 GLY B CA 1
ATOM 3914 C C . GLY B 1 215 ? 11.023 8.562 6.637 1 94.62 215 GLY B C 1
ATOM 3915 O O . GLY B 1 215 ? 10.336 9.562 6.84 1 94.62 215 GLY B O 1
ATOM 3916 N N . PRO B 1 216 ? 12.336 8.594 6.578 1 93.06 216 PRO B N 1
ATOM 3917 C CA . PRO B 1 216 ? 12.984 9.898 6.422 1 93.06 216 PRO B CA 1
ATOM 3918 C C . PRO B 1 216 ? 12.703 10.539 5.062 1 93.06 216 PRO B C 1
ATOM 3920 O O . PRO B 1 216 ? 13.109 10 4.027 1 93.06 216 PRO B O 1
ATOM 3923 N N . ILE B 1 217 ? 12.031 11.664 5.082 1 95.88 217 ILE B N 1
ATOM 3924 C CA . ILE B 1 217 ? 11.617 12.352 3.867 1 95.88 217 ILE B CA 1
ATOM 3925 C C . ILE B 1 217 ? 12.312 13.711 3.779 1 95.88 217 ILE B C 1
ATOM 3927 O O . ILE B 1 217 ? 12.109 14.578 4.629 1 95.88 217 ILE B O 1
ATOM 3931 N N . SER B 1 218 ? 13.031 13.891 2.74 1 92.69 218 SER B N 1
ATOM 3932 C CA . SER B 1 218 ? 13.781 15.125 2.551 1 92.69 218 SER B CA 1
ATOM 3933 C C . SER B 1 218 ? 12.852 16.312 2.318 1 92.69 218 SER B C 1
ATOM 3935 O O . SER B 1 218 ? 11.703 16.125 1.911 1 92.69 218 SER B O 1
ATOM 3937 N N . GLY B 1 219 ? 13.344 17.5 2.652 1 91 219 GLY B N 1
ATOM 3938 C CA . GLY B 1 219 ? 12.617 18.719 2.371 1 91 219 GLY B CA 1
ATOM 3939 C C . GLY B 1 219 ? 11.477 18.984 3.346 1 91 219 GLY B C 1
ATOM 3940 O O . GLY B 1 219 ? 10.547 19.719 3.037 1 91 219 GLY B O 1
ATOM 3941 N N . THR B 1 220 ? 11.484 18.281 4.438 1 91.31 220 THR B N 1
ATOM 3942 C CA . THR B 1 220 ? 10.43 18.453 5.426 1 91.31 220 THR B CA 1
ATOM 3943 C C . THR B 1 220 ? 11 18.984 6.738 1 91.31 220 THR B C 1
ATOM 3945 O O . THR B 1 220 ? 12.188 18.812 7.02 1 91.31 220 THR B O 1
ATOM 3948 N N . GLU B 1 221 ? 10.148 19.672 7.48 1 79.94 221 GLU B N 1
ATOM 3949 C CA . GLU B 1 221 ? 10.523 20.109 8.82 1 79.94 221 GLU B CA 1
ATOM 3950 C C . GLU B 1 221 ? 10.883 18.922 9.711 1 79.94 221 GLU B C 1
ATOM 3952 O O . GLU B 1 221 ? 11.82 19 10.508 1 79.94 221 GLU B O 1
ATOM 3957 N N . GLY B 1 222 ? 10.195 17.828 9.531 1 76.69 222 GLY B N 1
ATOM 3958 C CA . GLY B 1 222 ? 10.508 16.625 10.281 1 76.69 222 GLY B CA 1
ATOM 3959 C C . GLY B 1 222 ? 11.914 16.109 10.016 1 76.69 222 GLY B C 1
ATOM 3960 O O . GLY B 1 222 ? 12.633 15.75 10.953 1 76.69 222 GLY B O 1
ATOM 3961 N N . TYR B 1 223 ? 12.281 16.109 8.828 1 80.12 223 TYR B N 1
ATOM 3962 C CA . TYR B 1 223 ? 13.617 15.68 8.461 1 80.12 223 TYR B CA 1
ATOM 3963 C C . TYR B 1 223 ? 14.68 16.562 9.109 1 80.12 223 TYR B C 1
ATOM 3965 O O . TYR B 1 223 ? 15.656 16.062 9.672 1 80.12 223 TYR B O 1
ATOM 3973 N N . ARG B 1 224 ? 14.461 17.797 9.117 1 76.62 224 ARG B N 1
ATOM 3974 C CA . ARG B 1 224 ? 15.414 18.75 9.672 1 76.62 224 ARG B CA 1
ATOM 3975 C C . ARG B 1 224 ? 15.5 18.609 11.195 1 76.62 224 ARG B C 1
ATOM 3977 O O . ARG B 1 224 ? 16.578 18.734 11.773 1 76.62 224 ARG B O 1
ATOM 3984 N N . ARG B 1 225 ? 14.406 18.281 11.781 1 72.94 225 ARG B N 1
ATOM 3985 C CA . ARG B 1 225 ? 14.328 18.25 13.234 1 72.94 225 ARG B CA 1
ATOM 3986 C C . ARG B 1 225 ? 14.711 16.875 13.781 1 72.94 225 ARG B C 1
ATOM 3988 O O . ARG B 1 225 ? 15.227 16.781 14.898 1 72.94 225 ARG B O 1
ATOM 3995 N N . LEU B 1 226 ? 14.469 15.891 12.984 1 73.25 226 LEU B N 1
ATOM 3996 C CA . LEU B 1 226 ? 14.531 14.547 13.539 1 73.25 226 LEU B CA 1
ATOM 3997 C C . LEU B 1 226 ? 15.789 13.82 13.062 1 73.25 226 LEU B C 1
ATOM 3999 O O . LEU B 1 226 ? 16.172 12.805 13.641 1 73.25 226 LEU B O 1
ATOM 4003 N N . VAL B 1 227 ? 16.391 14.312 12.031 1 69.44 227 VAL B N 1
ATOM 4004 C CA . VAL B 1 227 ? 17.625 13.711 11.531 1 69.44 227 VAL B CA 1
ATOM 4005 C C . VAL B 1 227 ? 18.812 14.602 11.891 1 69.44 227 VAL B C 1
ATOM 4007 O O . VAL B 1 227 ? 18.953 15.703 11.352 1 69.44 227 VAL B O 1
ATOM 4010 N N . PRO B 1 228 ? 19.609 14.109 12.82 1 66.31 228 PRO B N 1
ATOM 4011 C CA . PRO B 1 228 ? 20.781 14.906 13.18 1 66.31 228 PRO B CA 1
ATOM 4012 C C . PRO B 1 228 ? 21.703 15.18 11.992 1 66.31 228 PRO B C 1
ATOM 4014 O O . PRO B 1 228 ? 21.922 14.297 11.156 1 66.31 228 PRO B O 1
ATOM 4017 N N . PRO B 1 229 ? 22.047 16.422 11.852 1 64.25 229 PRO B N 1
ATOM 4018 C CA . PRO B 1 229 ? 22.922 16.781 10.734 1 64.25 229 PRO B CA 1
ATOM 4019 C C . PRO B 1 229 ? 24.156 15.867 10.625 1 64.25 229 PRO B C 1
ATOM 4021 O O . PRO B 1 229 ? 24.625 15.578 9.523 1 64.25 229 PRO B O 1
ATOM 4024 N N . ASN B 1 230 ? 24.625 15.516 11.727 1 60.72 230 ASN B N 1
ATOM 4025 C CA . ASN B 1 230 ? 25.812 14.68 11.703 1 60.72 230 ASN B CA 1
ATOM 4026 C C . ASN B 1 230 ? 25.5 13.281 11.156 1 60.72 230 ASN B C 1
ATOM 4028 O O . ASN B 1 230 ? 26.406 12.586 10.68 1 60.72 230 ASN B O 1
ATOM 4032 N N . LEU B 1 231 ? 24.312 12.906 11.25 1 61.59 231 LEU B N 1
ATOM 4033 C CA . LEU B 1 231 ? 23.938 11.594 10.727 1 61.59 231 LEU B CA 1
ATOM 4034 C C . LEU B 1 231 ? 23.984 11.578 9.203 1 61.59 231 LEU B C 1
ATOM 4036 O O . LEU B 1 231 ? 24.344 10.562 8.602 1 61.59 231 LEU B O 1
ATOM 4040 N N . GLU B 1 232 ? 23.688 12.664 8.703 1 60.12 232 GLU B N 1
ATOM 4041 C CA . GLU B 1 232 ? 23.828 12.727 7.254 1 60.12 232 GLU B CA 1
ATOM 4042 C C . GLU B 1 232 ? 25.266 12.477 6.824 1 60.12 232 GLU B C 1
ATOM 4044 O O . GLU B 1 232 ? 25.516 11.852 5.785 1 60.12 232 GLU B O 1
ATOM 4049 N N . SER B 1 233 ? 26.125 12.914 7.727 1 57.19 233 SER B N 1
ATOM 4050 C CA . SER B 1 233 ? 27.547 12.758 7.449 1 57.19 233 SER B CA 1
ATOM 4051 C C . SER B 1 233 ? 28.016 11.328 7.734 1 57.19 233 SER B C 1
ATOM 4053 O O . SER B 1 233 ? 29 10.859 7.156 1 57.19 233 SER B O 1
ATOM 4055 N N . ASN B 1 234 ? 27.328 10.688 8.539 1 60.34 234 ASN B N 1
ATOM 4056 C CA . ASN B 1 234 ? 27.797 9.391 9.008 1 60.34 234 ASN B CA 1
ATOM 4057 C C . ASN B 1 234 ? 27.156 8.25 8.227 1 60.34 234 ASN B C 1
ATOM 4059 O O . ASN B 1 234 ? 26.906 7.172 8.773 1 60.34 234 ASN B O 1
ATOM 4063 N N . HIS B 1 235 ? 26.875 8.43 7.074 1 72.06 235 HIS B N 1
ATOM 4064 C CA . HIS B 1 235 ? 26.469 7.348 6.191 1 72.06 235 HIS B CA 1
ATOM 4065 C C . HIS B 1 235 ? 25.062 6.844 6.555 1 72.06 235 HIS B C 1
ATOM 4067 O O . HIS B 1 235 ? 24.797 5.641 6.496 1 72.06 235 HIS B O 1
ATOM 4073 N N . TYR B 1 236 ? 24.281 7.629 7.219 1 76.81 236 TYR B N 1
ATOM 4074 C CA . TYR B 1 236 ? 22.906 7.301 7.602 1 76.81 236 TYR B CA 1
ATOM 4075 C C . TYR B 1 236 ? 22.141 6.699 6.43 1 76.81 236 TYR B C 1
ATOM 4077 O O . TYR B 1 236 ? 21.5 5.66 6.574 1 76.81 236 TYR B O 1
ATOM 4085 N N . PHE B 1 237 ? 22.328 7.184 5.293 1 82.94 237 PHE B N 1
ATOM 4086 C CA . PHE B 1 237 ? 21.547 6.754 4.141 1 82.94 237 PHE B CA 1
ATOM 4087 C C . PHE B 1 237 ? 22 5.383 3.66 1 82.94 237 PHE B C 1
ATOM 4089 O O . PHE B 1 237 ? 21.203 4.625 3.094 1 82.94 237 PHE B O 1
ATOM 4096 N N . GLN B 1 238 ? 23.25 5.125 4.094 1 85.44 238 GLN B N 1
ATOM 4097 C CA . GLN B 1 238 ? 23.781 3.826 3.699 1 85.44 238 GLN B CA 1
ATOM 4098 C C . GLN B 1 238 ? 23.172 2.703 4.527 1 85.44 238 GLN B C 1
ATOM 4100 O O . GLN B 1 238 ? 23.25 1.533 4.148 1 85.44 238 GLN B O 1
ATOM 4105 N N . ASN B 1 239 ? 22.578 3.148 5.617 1 88.12 239 ASN B N 1
ATOM 4106 C CA . ASN B 1 239 ? 21.938 2.146 6.473 1 88.12 239 ASN B CA 1
ATOM 4107 C C . ASN B 1 239 ? 20.5 1.877 6.047 1 88.12 239 ASN B C 1
ATOM 4109 O O . ASN B 1 239 ? 19.891 0.903 6.492 1 88.12 239 ASN B O 1
ATOM 4113 N N . ILE B 1 240 ? 20 2.719 5.195 1 92.69 240 ILE B N 1
ATOM 4114 C CA . ILE B 1 240 ? 18.672 2.451 4.637 1 92.69 240 ILE B CA 1
ATOM 4115 C C . ILE B 1 240 ? 18.797 1.413 3.521 1 92.69 240 ILE B C 1
ATOM 4117 O O . ILE B 1 240 ? 19.594 1.561 2.605 1 92.69 240 ILE B O 1
ATOM 4121 N N . PRO B 1 241 ? 17.984 0.331 3.533 1 94.88 241 PRO B N 1
ATOM 4122 C CA . PRO B 1 241 ? 18.094 -0.69 2.488 1 94.88 241 PRO B CA 1
ATOM 4123 C C . PRO B 1 241 ? 18.109 -0.097 1.081 1 94.88 241 PRO B C 1
ATOM 4125 O O . PRO B 1 241 ? 18.938 -0.468 0.254 1 94.88 241 PRO B O 1
ATOM 4128 N N . LEU B 1 242 ? 17.297 0.897 0.761 1 96 242 LEU B N 1
ATOM 4129 C CA . LEU B 1 242 ? 17.281 1.492 -0.571 1 96 242 LEU B CA 1
ATOM 4130 C C . LEU B 1 242 ? 18.359 2.566 -0.703 1 96 242 LEU B C 1
ATOM 4132 O O . LEU B 1 242 ? 18.438 3.248 -1.728 1 96 242 LEU B O 1
ATOM 4136 N N . GLN B 1 243 ? 19.141 2.914 0.319 1 93.56 243 GLN B N 1
ATOM 4137 C CA . GLN B 1 243 ? 20.391 3.67 0.305 1 93.56 243 GLN B CA 1
ATOM 4138 C C . GLN B 1 243 ? 20.141 5.152 0.039 1 93.56 243 GLN B C 1
ATOM 4140 O O . GLN B 1 243 ? 20.984 5.84 -0.542 1 93.56 243 GLN B O 1
ATOM 4145 N N . ARG B 1 244 ? 18.953 5.613 0.4 1 92.75 244 ARG B N 1
ATOM 4146 C CA . ARG B 1 244 ? 18.578 7.012 0.218 1 92.75 244 ARG B CA 1
ATOM 4147 C C . ARG B 1 244 ? 17.406 7.391 1.128 1 92.75 244 ARG B C 1
ATOM 4149 O O . ARG B 1 244 ? 16.719 6.516 1.646 1 92.75 244 ARG B O 1
ATOM 4156 N N . THR B 1 245 ? 17.25 8.727 1.314 1 93.5 245 THR B N 1
ATOM 4157 C CA . THR B 1 245 ? 16 9.227 1.879 1 93.5 245 THR B CA 1
ATOM 4158 C C . THR B 1 245 ? 14.914 9.273 0.815 1 93.5 245 THR B C 1
ATOM 4160 O O . THR B 1 245 ? 15.203 9.219 -0.382 1 93.5 245 THR B O 1
ATOM 4163 N N . GLY B 1 246 ? 13.688 9.234 1.27 1 96 246 GLY B N 1
ATOM 4164 C CA . GLY B 1 246 ? 12.578 9.516 0.371 1 96 246 GLY B CA 1
ATOM 4165 C C . GLY B 1 246 ? 12.32 11 0.183 1 96 246 GLY B C 1
ATOM 4166 O O . GLY B 1 246 ? 12.984 11.836 0.805 1 96 246 GLY B O 1
ATOM 4167 N N . ASN B 1 247 ? 11.422 11.344 -0.76 1 96.69 247 ASN B N 1
ATOM 4168 C CA . ASN B 1 247 ? 11.016 12.734 -0.927 1 96.69 247 ASN B CA 1
ATOM 4169 C C . ASN B 1 247 ? 9.5 12.898 -0.835 1 96.69 247 ASN B C 1
ATOM 4171 O O . ASN B 1 247 ? 8.773 11.906 -0.699 1 96.69 247 ASN B O 1
ATOM 4175 N N . LYS B 1 248 ? 8.992 14.109 -0.808 1 98.31 248 LYS B N 1
ATOM 4176 C CA . LYS B 1 248 ? 7.59 14.406 -0.549 1 98.31 248 LYS B CA 1
ATOM 4177 C C . LYS B 1 248 ? 6.695 13.836 -1.645 1 98.31 248 LYS B C 1
ATOM 4179 O O . LYS B 1 248 ? 5.574 13.398 -1.372 1 98.31 248 LYS B O 1
ATOM 4184 N N . THR B 1 249 ? 7.215 13.766 -2.834 1 98.38 249 THR B N 1
ATOM 4185 C CA . THR B 1 249 ? 6.43 13.312 -3.975 1 98.38 249 THR B CA 1
ATOM 4186 C C . THR B 1 249 ? 6.137 11.812 -3.863 1 98.38 249 THR B C 1
ATOM 4188 O O . THR B 1 249 ? 5.062 11.359 -4.258 1 98.38 249 THR B O 1
ATOM 4191 N N . GLU B 1 250 ? 7.035 11.047 -3.328 1 98.19 250 GLU B N 1
ATOM 4192 C CA . GLU B 1 250 ? 6.812 9.617 -3.131 1 98.19 250 GLU B CA 1
ATOM 4193 C C . GLU B 1 250 ? 5.676 9.367 -2.145 1 98.19 250 GLU B C 1
ATOM 4195 O O . GLU B 1 250 ? 4.863 8.461 -2.338 1 98.19 250 GLU B O 1
ATOM 4200 N N . ILE B 1 251 ? 5.578 10.18 -1.123 1 98.62 251 ILE B N 1
ATOM 4201 C CA . ILE B 1 251 ? 4.477 10.062 -0.175 1 98.62 251 ILE B CA 1
ATOM 4202 C C . ILE B 1 251 ? 3.168 10.469 -0.851 1 98.62 251 ILE B C 1
ATOM 4204 O O . ILE B 1 251 ? 2.152 9.781 -0.713 1 98.62 251 ILE B O 1
ATOM 4208 N N . ALA B 1 252 ? 3.215 11.562 -1.579 1 98.75 252 ALA B N 1
ATOM 4209 C CA . ALA B 1 252 ? 2.027 12.039 -2.279 1 98.75 252 ALA B CA 1
ATOM 4210 C C . ALA B 1 252 ? 1.515 11 -3.271 1 98.75 252 ALA B C 1
ATOM 4212 O O . ALA B 1 252 ? 0.304 10.82 -3.422 1 98.75 252 ALA B O 1
ATOM 4213 N N . HIS B 1 253 ? 2.422 10.312 -3.939 1 98.31 253 HIS B N 1
ATOM 4214 C CA . HIS B 1 253 ? 2.062 9.258 -4.883 1 98.31 253 HIS B CA 1
ATOM 4215 C C . HIS B 1 253 ? 1.373 8.102 -4.18 1 98.31 253 HIS B C 1
ATOM 4217 O O . HIS B 1 253 ? 0.415 7.527 -4.707 1 98.31 253 HIS B O 1
ATOM 4223 N N . SER B 1 254 ? 1.866 7.723 -3.043 1 98.62 254 SER B N 1
ATOM 4224 C CA . SER B 1 254 ? 1.231 6.664 -2.266 1 98.62 254 SER B CA 1
ATOM 4225 C C . SER B 1 254 ? -0.187 7.051 -1.858 1 98.62 254 SER B C 1
ATOM 4227 O O . SER B 1 254 ? -1.107 6.234 -1.95 1 98.62 254 SER B O 1
ATOM 4229 N N . VAL B 1 255 ? -0.313 8.305 -1.421 1 98.75 255 VAL B N 1
ATOM 4230 C CA . VAL B 1 255 ? -1.636 8.797 -1.049 1 98.75 255 VAL B CA 1
ATOM 4231 C C . VAL B 1 255 ? -2.555 8.789 -2.27 1 98.75 255 VAL B C 1
ATOM 4233 O O . VAL B 1 255 ? -3.701 8.344 -2.186 1 98.75 255 VAL B O 1
ATOM 4236 N N . LEU B 1 256 ? -2.07 9.266 -3.418 1 98.31 256 LEU B N 1
ATOM 4237 C CA . LEU B 1 256 ? -2.848 9.289 -4.652 1 98.31 256 LEU B CA 1
ATOM 4238 C C . LEU B 1 256 ? -3.354 7.891 -4.996 1 98.31 256 LEU B C 1
ATOM 4240 O O . LEU B 1 256 ? -4.535 7.715 -5.312 1 98.31 256 LEU B O 1
ATOM 4244 N N . TYR B 1 257 ? -2.494 6.891 -4.949 1 97.81 257 TYR B N 1
ATOM 4245 C CA . TYR B 1 257 ? -2.902 5.508 -5.184 1 97.81 257 TYR B CA 1
ATOM 4246 C C . TYR B 1 257 ? -3.99 5.09 -4.203 1 97.81 257 TYR B C 1
ATOM 4248 O O . TYR B 1 257 ? -5.031 4.566 -4.605 1 97.81 257 TYR B O 1
ATOM 4256 N N . LEU B 1 258 ? -3.789 5.348 -2.904 1 98.25 258 LEU B N 1
ATOM 4257 C CA . LEU B 1 258 ? -4.641 4.812 -1.848 1 98.25 258 LEU B CA 1
ATOM 4258 C C . LEU B 1 258 ? -6.031 5.438 -1.905 1 98.25 258 LEU B C 1
ATOM 4260 O O . LEU B 1 258 ? -7.016 4.809 -1.503 1 98.25 258 LEU B O 1
ATOM 4264 N N . ILE B 1 259 ? -6.121 6.652 -2.451 1 97.56 259 ILE B N 1
ATOM 4265 C CA . ILE B 1 259 ? -7.434 7.289 -2.469 1 97.56 259 ILE B CA 1
ATOM 4266 C C . ILE B 1 259 ? -8.125 7.02 -3.805 1 97.56 259 ILE B C 1
ATOM 4268 O O . ILE B 1 259 ? -9.312 7.285 -3.961 1 97.56 259 ILE B O 1
ATOM 4272 N N . SER B 1 260 ? -7.414 6.52 -4.82 1 94.31 260 SER B N 1
ATOM 4273 C CA . SER B 1 260 ? -7.961 6.27 -6.148 1 94.31 260 SER B CA 1
ATOM 4274 C C . SER B 1 260 ? -8.797 4.992 -6.172 1 94.31 260 SER B C 1
ATOM 4276 O O . SER B 1 260 ? -8.734 4.188 -5.242 1 94.31 260 SER B O 1
ATOM 4278 N N . PRO B 1 261 ? -9.539 4.781 -7.234 1 91.44 261 PRO B N 1
ATOM 4279 C CA . PRO B 1 261 ? -10.336 3.561 -7.359 1 91.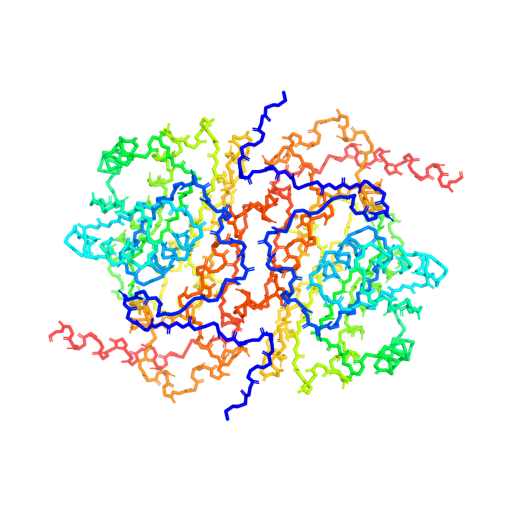44 261 PRO B CA 1
ATOM 4280 C C . PRO B 1 261 ? -9.477 2.301 -7.434 1 91.44 261 PRO B C 1
ATOM 4282 O O . PRO B 1 261 ? -9.977 1.192 -7.234 1 91.44 261 PRO B O 1
ATOM 4285 N N . LEU B 1 262 ? -8.211 2.432 -7.664 1 93.56 262 LEU B N 1
ATOM 4286 C CA . LEU B 1 262 ? -7.328 1.273 -7.762 1 93.56 262 LEU B CA 1
ATOM 4287 C C . LEU B 1 262 ? -7.199 0.577 -6.41 1 93.56 262 LEU B C 1
ATOM 4289 O O . LEU B 1 262 ? -6.855 -0.605 -6.348 1 93.56 262 LEU B O 1
ATOM 4293 N N . ALA B 1 263 ? -7.414 1.319 -5.352 1 96.75 263 ALA B N 1
ATOM 4294 C CA . ALA B 1 263 ? -7.215 0.787 -4.008 1 96.75 263 ALA B CA 1
ATOM 4295 C C . ALA B 1 263 ? -8.547 0.52 -3.32 1 96.75 263 ALA B C 1
ATOM 4297 O O . ALA B 1 263 ? -8.641 0.551 -2.09 1 96.75 263 ALA B O 1
ATOM 4298 N N . SER B 1 264 ? -9.625 0.242 -4.113 1 96.31 264 SER B N 1
ATOM 4299 C CA . SER B 1 264 ? -11 0.2 -3.635 1 96.31 264 SER B CA 1
ATOM 4300 C C . SER B 1 264 ? -11.188 -0.888 -2.582 1 96.31 264 SER B C 1
ATOM 4302 O O . SER B 1 264 ? -12.195 -0.903 -1.87 1 96.31 264 SER B O 1
ATOM 4304 N N . TYR B 1 265 ? -10.234 -1.831 -2.438 1 97.56 265 TYR B N 1
ATOM 4305 C CA . TYR B 1 265 ? -10.391 -2.926 -1.486 1 97.56 265 TYR B CA 1
ATOM 4306 C C . TYR B 1 265 ? -9.336 -2.85 -0.387 1 97.56 265 TYR B C 1
ATOM 4308 O O . TYR B 1 265 ? -9.102 -3.828 0.325 1 97.56 265 TYR B O 1
ATOM 4316 N N . VAL B 1 266 ? -8.68 -1.67 -0.261 1 98.5 266 VAL B N 1
ATOM 4317 C CA . VAL B 1 266 ? -7.66 -1.425 0.75 1 98.5 266 VAL B CA 1
ATOM 4318 C C . VAL B 1 266 ? -8.242 -0.567 1.873 1 98.5 266 VAL B C 1
ATOM 4320 O O . VAL B 1 266 ? -8.648 0.572 1.643 1 98.5 266 VAL B O 1
ATOM 4323 N N . THR B 1 267 ? -8.336 -1.111 3.094 1 98.5 267 THR B N 1
ATOM 4324 C CA . THR B 1 267 ? -8.781 -0.37 4.27 1 98.5 267 THR B CA 1
ATOM 4325 C C . THR B 1 267 ? -8.227 -0.998 5.543 1 98.5 267 THR B C 1
ATOM 4327 O O . THR B 1 267 ? -7.793 -2.154 5.535 1 98.5 267 THR B O 1
ATOM 4330 N N . GLY B 1 268 ? -8.062 -0.197 6.582 1 98.06 268 GLY B N 1
ATOM 4331 C CA . GLY B 1 268 ? -7.68 -0.681 7.898 1 98.06 268 GLY B CA 1
ATOM 4332 C C . GLY B 1 268 ? -6.23 -1.126 7.973 1 98.06 268 GLY B C 1
ATOM 4333 O O . GLY B 1 268 ? -5.867 -1.93 8.828 1 98.06 268 GLY B O 1
ATOM 4334 N N . THR B 1 269 ? -5.41 -0.676 7.027 1 97.94 269 THR B N 1
ATOM 4335 C CA . THR B 1 269 ? -4.016 -1.108 6.965 1 97.94 269 THR B CA 1
ATOM 4336 C C . THR B 1 269 ? -3.084 0.091 6.832 1 97.94 269 THR B C 1
ATOM 4338 O O . THR B 1 269 ? -3.539 1.223 6.656 1 97.94 269 THR B O 1
ATOM 4341 N N . THR B 1 270 ? -1.808 -0.152 7.09 1 98.25 270 THR B N 1
ATOM 4342 C CA . THR B 1 270 ? -0.781 0.874 6.945 1 98.25 270 THR B CA 1
ATOM 4343 C C . THR B 1 270 ? 0.156 0.542 5.785 1 98.25 270 THR B C 1
ATOM 4345 O O . THR B 1 270 ? 0.696 -0.564 5.715 1 98.25 270 THR B O 1
ATOM 4348 N N . LEU B 1 271 ? 0.25 1.427 4.848 1 98.69 271 LEU B N 1
ATOM 4349 C CA . LEU B 1 271 ? 1.3 1.338 3.84 1 98.69 271 LEU B CA 1
ATOM 4350 C C . LEU B 1 271 ? 2.58 2.01 4.328 1 98.69 271 LEU B C 1
ATOM 4352 O O . LEU B 1 271 ? 2.609 3.227 4.527 1 98.69 271 LEU B O 1
ATOM 4356 N N . VAL B 1 272 ? 3.656 1.23 4.543 1 98.62 272 VAL B N 1
ATOM 4357 C CA . VAL B 1 272 ? 4.949 1.755 4.965 1 98.62 272 VAL B CA 1
ATOM 4358 C C . VAL B 1 272 ? 5.734 2.236 3.748 1 98.62 272 VAL B C 1
ATOM 4360 O O . VAL B 1 272 ? 5.949 1.478 2.801 1 98.62 272 VAL B O 1
ATOM 4363 N N . VAL B 1 273 ? 6.094 3.508 3.727 1 98.56 273 VAL B N 1
ATOM 4364 C CA . VAL B 1 273 ? 6.867 4.137 2.66 1 98.56 273 VAL B CA 1
ATOM 4365 C C . VAL B 1 273 ? 8.148 4.738 3.234 1 98.56 273 VAL B C 1
ATOM 4367 O O . VAL B 1 273 ? 8.227 5.945 3.465 1 98.56 273 VAL B O 1
ATOM 4370 N N . ASP B 1 274 ? 9.164 3.814 3.482 1 97.38 274 ASP B N 1
ATOM 4371 C CA . ASP B 1 274 ? 10.305 4.32 4.242 1 97.38 274 ASP B CA 1
ATOM 4372 C C . ASP B 1 274 ? 11.617 3.752 3.709 1 97.38 274 ASP B C 1
ATOM 4374 O O . ASP B 1 274 ? 12.641 3.787 4.398 1 97.38 274 ASP B O 1
ATOM 4378 N N . GLY B 1 275 ? 11.555 3.09 2.518 1 97.06 275 GLY B N 1
ATOM 4379 C CA . GLY B 1 275 ? 12.75 2.535 1.906 1 97.06 275 GLY B CA 1
ATOM 4380 C C . GLY B 1 275 ? 13.367 1.411 2.717 1 97.06 275 GLY B C 1
ATOM 4381 O O . GLY B 1 275 ? 14.531 1.061 2.516 1 97.06 275 GLY B O 1
ATOM 4382 N N . GLY B 1 276 ? 12.656 0.903 3.664 1 96.94 276 GLY B N 1
ATOM 4383 C CA . GLY B 1 276 ? 13.148 -0.144 4.547 1 96.94 276 GLY B CA 1
ATOM 4384 C C . GLY B 1 276 ? 13.852 0.395 5.777 1 96.94 276 GLY B C 1
ATOM 4385 O O . GLY B 1 276 ? 14.438 -0.368 6.547 1 96.94 276 GLY B O 1
ATOM 4386 N N . ASP B 1 277 ? 13.766 1.617 6.109 1 94.81 277 ASP B N 1
ATOM 4387 C CA . ASP B 1 277 ? 14.562 2.316 7.113 1 94.81 277 ASP B CA 1
ATOM 4388 C C . ASP B 1 277 ? 14.328 1.728 8.5 1 94.81 277 ASP B C 1
ATOM 4390 O O . ASP B 1 277 ? 15.281 1.444 9.227 1 94.81 277 ASP B O 1
ATOM 4394 N N . TRP B 1 278 ? 13.109 1.534 8.906 1 93.94 278 TRP B N 1
ATOM 4395 C CA . TRP B 1 278 ? 12.828 1.145 10.281 1 93.94 278 TRP B CA 1
ATOM 4396 C C . TRP B 1 278 ? 13.469 -0.202 10.609 1 93.94 278 TRP B C 1
ATOM 4398 O O . TRP B 1 278 ? 13.734 -0.505 11.773 1 93.94 278 TRP B O 1
ATOM 4408 N N . MET B 1 279 ? 13.766 -0.941 9.586 1 94.5 279 MET B N 1
ATOM 4409 C CA . MET B 1 279 ? 14.258 -2.299 9.797 1 94.5 279 MET B CA 1
ATOM 4410 C C . MET B 1 279 ? 15.758 -2.295 10.062 1 94.5 279 MET B C 1
ATOM 4412 O O . MET B 1 279 ? 16.297 -3.268 10.594 1 94.5 279 MET B O 1
ATOM 4416 N N . THR B 1 280 ? 16.453 -1.184 9.703 1 92.56 280 THR B N 1
ATOM 4417 C CA . THR B 1 280 ? 17.906 -1.259 9.75 1 92.56 280 THR B CA 1
ATOM 4418 C C . THR B 1 280 ? 18.484 -0.047 10.477 1 92.56 280 THR B C 1
ATOM 4420 O O . THR B 1 280 ? 19.656 -0.043 10.844 1 92.56 280 THR B O 1
ATOM 4423 N N . SER B 1 281 ? 17.672 1.005 10.633 1 86.12 281 SER B N 1
ATOM 4424 C CA . SER B 1 281 ? 18.188 2.207 11.273 1 86.12 281 SER B CA 1
ATOM 4425 C C . SER B 1 281 ? 18.641 1.921 12.703 1 86.12 281 SER B C 1
ATOM 4427 O O . SER B 1 281 ? 17.969 1.185 13.43 1 86.12 281 SER B O 1
ATOM 4429 N N . GLU B 1 282 ? 19.75 2.457 13.023 1 83.31 282 GLU B N 1
ATOM 4430 C CA . GLU B 1 282 ? 20.297 2.221 14.359 1 83.31 282 GLU B CA 1
ATOM 4431 C C . GLU B 1 282 ? 19.844 3.297 15.344 1 83.31 282 GLU B C 1
ATOM 4433 O O . GLU B 1 282 ? 19.578 4.438 14.945 1 83.31 282 GLU B O 1
ATOM 4438 N N . ASN B 1 283 ? 19.672 2.889 16.625 1 83.06 283 ASN B N 1
ATOM 4439 C CA . ASN B 1 283 ? 19.625 3.844 17.719 1 83.06 283 ASN B CA 1
ATOM 4440 C C . ASN B 1 283 ? 21.016 4.223 18.203 1 83.06 283 ASN B C 1
ATOM 4442 O O . ASN B 1 283 ? 21.484 3.732 19.234 1 83.06 283 ASN B O 1
ATOM 4446 N N . SER B 1 284 ? 21.641 5.027 17.406 1 79 284 SER B N 1
ATOM 4447 C CA . SER B 1 284 ? 22.984 5.441 17.844 1 79 284 SER B CA 1
ATOM 4448 C C . SER B 1 284 ? 22.906 6.367 19.047 1 79 284 SER B C 1
ATOM 4450 O O . SER B 1 284 ? 22.828 7.586 18.891 1 79 284 SER B O 1
ATOM 4452 N N . PHE B 1 285 ? 23.016 5.812 20.266 1 78.62 285 PHE B N 1
ATOM 4453 C CA . PHE B 1 285 ? 22.828 6.559 21.516 1 78.62 285 PHE B CA 1
ATOM 4454 C C . PHE B 1 285 ? 23.828 7.695 21.625 1 78.62 285 PHE B C 1
ATOM 4456 O O . PHE B 1 285 ? 23.469 8.836 21.906 1 78.62 285 PHE B O 1
ATOM 4463 N N . PRO B 1 286 ? 25.062 7.418 21.266 1 74.94 286 PRO B N 1
ATOM 4464 C CA . PRO B 1 286 ? 26 8.539 21.359 1 74.94 286 PRO B CA 1
ATOM 4465 C C . PRO B 1 286 ? 25.641 9.695 20.422 1 74.94 286 PRO B C 1
ATOM 4467 O O . PRO B 1 286 ? 25.672 10.852 20.844 1 74.94 286 PRO B O 1
ATOM 4470 N N . SER B 1 287 ? 25.188 9.344 19.234 1 74.06 287 SER B N 1
ATOM 4471 C CA . SER B 1 287 ? 24.875 10.383 18.266 1 74.06 287 SER B CA 1
ATOM 4472 C C . SER B 1 287 ? 23.594 11.117 18.625 1 74.06 287 SER B C 1
ATOM 4474 O O . SER B 1 287 ? 23.516 12.344 18.516 1 74.06 287 SER B O 1
ATOM 4476 N N . LEU B 1 288 ? 22.719 10.398 19.141 1 77.12 288 LEU B N 1
ATOM 4477 C CA . LEU B 1 288 ? 21.422 10.977 19.453 1 77.12 288 LEU B CA 1
ATOM 4478 C C . LEU B 1 288 ? 21.5 11.836 20.703 1 77.12 288 LEU B C 1
ATOM 4480 O O . LEU B 1 288 ? 20.906 12.922 20.75 1 77.12 288 LEU B O 1
ATOM 4484 N N . LEU B 1 289 ? 22.203 11.336 21.656 1 75.69 289 LEU B N 1
ATOM 4485 C CA . LEU B 1 289 ? 22.312 12.078 22.906 1 75.69 289 LEU B CA 1
ATOM 4486 C C . LEU B 1 289 ? 23.188 13.32 22.734 1 75.69 289 LEU B C 1
ATOM 4488 O O . LEU B 1 289 ? 22.922 14.359 23.344 1 75.69 289 LEU B O 1
ATOM 4492 N N . ASP B 1 290 ? 24.156 13.195 21.844 1 75.19 290 ASP B N 1
ATOM 4493 C CA . ASP B 1 290 ? 24.969 14.352 21.531 1 75.19 290 ASP B CA 1
ATOM 4494 C C . ASP B 1 290 ? 24.156 15.43 20.828 1 75.19 290 ASP B C 1
ATOM 4496 O O . ASP B 1 290 ? 24.297 16.625 21.125 1 75.19 290 ASP B O 1
ATOM 4500 N N . PHE B 1 291 ? 23.359 15.008 20 1 74.69 291 PHE B N 1
ATOM 4501 C CA . PHE B 1 291 ? 22.5 15.93 19.281 1 74.69 291 PHE B CA 1
ATOM 4502 C C . PHE B 1 291 ? 21.531 16.625 20.234 1 74.69 291 PHE B C 1
ATOM 4504 O O . PHE B 1 291 ? 21.359 17.844 20.172 1 74.69 291 PHE B O 1
ATOM 4511 N N . TRP B 1 292 ? 20.984 15.922 21.062 1 77.5 292 TRP B N 1
ATOM 4512 C CA . TRP B 1 292 ? 20.047 16.484 22.016 1 77.5 292 TRP B CA 1
ATOM 4513 C C . TRP B 1 292 ? 20.719 17.484 22.938 1 77.5 292 TRP B C 1
ATOM 4515 O O . TRP B 1 292 ? 20.188 18.547 23.219 1 77.5 292 TRP B O 1
ATOM 4525 N N . SER B 1 293 ? 21.875 17.094 23.328 1 74.69 293 SER B N 1
ATOM 4526 C CA . SER B 1 293 ? 22.609 17.953 24.25 1 74.69 293 SER B CA 1
ATOM 4527 C C . SER B 1 293 ? 23 19.281 23.578 1 74.69 293 SER B C 1
ATOM 4529 O O . SER B 1 293 ? 22.969 20.328 24.219 1 74.69 293 SER B O 1
ATOM 4531 N N . THR B 1 294 ? 23.25 19.141 22.344 1 71 294 THR B N 1
ATOM 4532 C CA . THR B 1 294 ? 23.672 20.328 21.609 1 71 294 THR B CA 1
ATOM 4533 C C . THR B 1 294 ? 22.484 21.234 21.328 1 71 294 THR B C 1
ATOM 4535 O O . THR B 1 294 ? 22.594 22.453 21.469 1 71 294 THR B O 1
ATOM 4538 N N . GLU B 1 295 ? 21.344 20.672 20.984 1 69.44 295 GLU B N 1
ATOM 4539 C CA . GLU B 1 295 ? 20.156 21.453 20.688 1 69.44 295 GLU B CA 1
ATOM 4540 C C . GLU B 1 295 ? 19.609 22.125 21.953 1 69.44 295 GLU B C 1
ATOM 4542 O O . GLU B 1 295 ? 19.125 23.25 21.891 1 69.44 295 GLU B O 1
ATOM 4547 N N . ARG B 1 296 ? 19.734 21.5 23.031 1 69.31 296 ARG B N 1
ATOM 4548 C CA . ARG B 1 296 ? 19.312 22.094 24.297 1 69.31 296 ARG B CA 1
ATOM 4549 C C . ARG B 1 296 ? 20.141 23.312 24.641 1 69.31 296 ARG B C 1
ATOM 4551 O O . ARG B 1 296 ? 19.609 24.297 25.188 1 69.31 296 ARG B O 1
ATOM 4558 N N . LYS B 1 297 ? 21.406 23.188 24.297 1 63.69 297 LYS B N 1
ATOM 4559 C CA . LYS B 1 297 ? 22.281 24.328 24.578 1 63.69 297 LYS B CA 1
ATOM 4560 C C . LYS B 1 297 ? 21.938 25.516 23.688 1 63.69 297 LYS B C 1
ATOM 4562 O O . LYS B 1 297 ? 22.047 26.672 24.125 1 63.69 297 LYS B O 1
ATOM 4567 N N . ARG B 1 298 ? 21.438 25.219 22.578 1 62.22 298 ARG B N 1
ATOM 4568 C CA . ARG B 1 298 ? 21.062 26.297 21.656 1 62.22 298 ARG B CA 1
ATOM 4569 C C . ARG B 1 298 ? 19.781 26.984 22.094 1 62.22 298 ARG B C 1
ATOM 4571 O O . ARG B 1 298 ? 19.609 28.188 21.875 1 62.22 298 ARG B O 1
ATOM 4578 N N . ASP B 1 299 ? 18.922 26.266 22.531 1 56.22 299 ASP B N 1
ATOM 4579 C CA . ASP B 1 299 ? 17.656 26.828 22.969 1 56.22 299 ASP B CA 1
ATOM 4580 C C . ASP B 1 299 ? 17.797 27.609 24.266 1 56.22 299 ASP B C 1
ATOM 4582 O O . ASP B 1 299 ? 16.906 28.344 24.672 1 56.22 299 ASP B O 1
ATOM 4586 N N . LYS B 1 300 ? 18.922 27.594 25.094 1 51.66 300 LYS B N 1
ATOM 4587 C CA . LYS B 1 300 ? 19.203 28.375 26.281 1 51.66 300 LYS B CA 1
ATOM 4588 C C . LYS B 1 300 ? 19.953 29.656 25.922 1 51.66 300 LYS B C 1
ATOM 4590 O O . LYS B 1 300 ? 20.812 29.656 25.031 1 51.66 300 LYS B O 1
#

Organism: NCBI:txid8663

Foldseek 3Di:
DPPQPPPQDADDDDLFLAADPDDDDPDQLQLQALAEEEEEVLLTFLNVLLLLSSLSSHYEYEYEEADQVSQVVSQVRSCVVRVHGYHYAYDQLLDLVSLLVRVVVVCVVSVAHAEYEYDWFDFFFAAPVGQDPVNLVVRLSRQAVSLVSNVVSNCVPHDQQPNHEYEYEAACCLVDPAGRGPSRNVSRVNVLVVQQVCCVVSVVSNYAGEYEHEAQAHSHPCNVRPPPPVCVVVQQLVQQQSSDFHYSNQSSVVVVCCRGVVVSPDHSYYHYHYSRNSVGGDNPVVRSVVRVVVVVVVVD/DPPPPPPQDADDDDLFLAADPDDDDPDQLQLQALAEEEEEVLLTFLNVLLLLSSLSSHYEYEYEEADQVSQVVSQVRSCVVRVHGYHYAYDQLLDLVSLLVRVVVVCVVSVAHAEYEYDWFDFFFAAPVGQDPVNLVVRLSRQAVSLVSNVVSNCVPHCQQPNHEYEYEAACCQVPHAGRGPSRNVSRVNVLVVQQVCCVVSVVSNYAGEYEHEAQAHSHPCNVRPPDPVCVVVQQLVQQQSSHFHYSNQSSVVVVCCRGVVVSPDHSYYHYHYSRNSVGGDNPVVRSVVRVVVVVVVVD

Sequence (600 aa):
MAHAGFACEPPPDVDTDDCLPEYSYVFQPDILKGKVAFITGGGSGIGFRIAEILMRHGCQCVIASRNLERLTEAAKKLSAATGQRCLPVSLDVRQPQRISAAVDEALREFEKIDILVNNAAGNFLCPASSLSFNGYKTVVEIDTLGTFNVSKVLYEKCLQENGGVVVNITATLSYRGQALQMHAGTAKAAVEAMTKHLAVEWGPQRIRVISVAPGPISGTEGYRRLVPPNLESNHYFQNIPLQRTGNKTEIAHSVLYLISPLASYVTGTTLVVDGGDWMTSENSFPSLLDFWSTERKRDKMAHAGFACEPPPDVDTDDCLPEYSYVFQPDILKGKVAFITGGGSGIGFRIAEILMRHGCQCVIASRNLERLTEAAKKLSAATGQRCLPVSLDVRQPQRISAAVDEALREFEKIDILVNNAAGNFLCPASSLSFNGYKTVVEIDTLGTFNVSKVLYEKCLQENGGVVVNITATLSYRGQALQMHAGTAKAAVEAMTKHLAVEWGPQRIRVISVAPGPISGTEGYRRLVPPNLESNHYFQNIPLQRTGNKTEIAHSVLYLISPLASYVTGTTLVVDGGDWMTSENSFPSLLDFWSTERKRDK

Solvent-accessible surface area (backbone atoms only — not comparable to full-atom values): 29734 Å² total; per-residue (Å²): 126,80,74,58,32,79,36,46,37,74,73,83,75,63,57,58,86,59,80,69,94,70,79,84,77,54,49,44,54,59,77,33,54,88,37,27,33,40,24,32,32,20,52,39,37,51,30,27,36,29,49,44,55,43,21,53,18,41,16,30,36,32,29,27,35,68,55,50,69,58,22,45,54,37,24,51,53,44,21,70,76,44,73,34,60,45,46,55,38,54,33,50,57,73,36,58,70,46,43,46,52,40,51,49,52,47,35,74,73,64,71,54,53,41,32,38,35,42,46,48,69,59,77,71,72,40,48,74,90,73,51,46,74,62,57,41,50,52,24,31,35,37,37,30,48,10,44,48,38,52,50,50,48,45,34,76,75,38,23,59,84,56,11,19,34,38,37,37,58,52,48,52,43,55,82,44,95,44,80,31,30,58,51,53,15,54,20,35,47,50,42,56,53,47,26,36,55,48,14,51,71,37,9,75,42,35,25,37,19,30,32,39,21,46,43,61,32,52,49,24,70,61,34,65,63,66,44,56,73,65,40,68,72,64,50,46,36,68,43,17,17,57,50,47,70,43,45,36,50,49,54,24,38,47,51,53,48,58,63,33,56,54,27,26,40,43,25,37,40,58,46,53,41,32,24,35,24,76,80,50,58,74,78,52,58,72,61,52,53,50,47,51,56,51,52,55,55,64,76,99,126,80,73,59,31,79,35,46,38,75,74,83,75,63,57,58,88,58,80,70,94,71,82,84,76,54,48,46,54,59,77,32,54,89,38,28,33,39,25,32,30,20,54,39,38,51,29,28,37,31,50,43,55,43,20,54,17,40,15,30,36,34,30,27,35,68,56,49,69,58,22,44,54,37,22,51,53,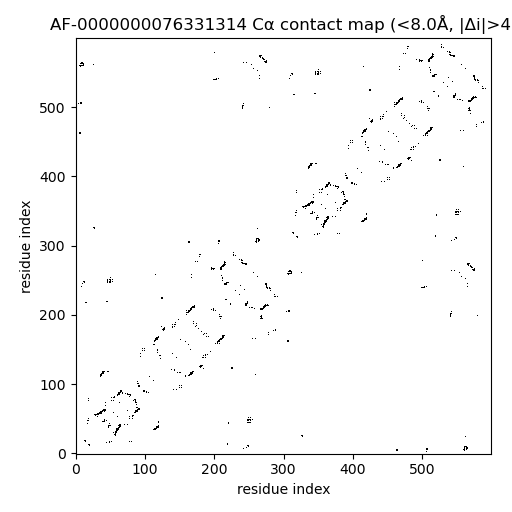45,22,70,76,43,73,32,58,44,46,55,39,53,33,50,57,73,36,57,70,46,42,47,54,42,51,50,53,48,34,74,73,63,71,53,50,40,32,37,35,42,46,46,70,61,79,70,73,41,47,74,90,73,53,46,75,63,57,43,49,51,24,31,37,36,37,29,46,10,44,50,39,52,50,50,48,45,32,75,74,39,22,59,84,56,10,18,35,37,39,37,58,52,48,52,43,57,77,84,71,43,79,32,30,58,49,53,14,53,20,35,47,51,42,56,54,46,26,36,54,48,12,50,71,36,9,75,42,34,25,36,18,31,31,41,21,47,43,61,33,52,47,26,70,61,34,66,63,66,44,55,73,66,40,68,71,62,50,47,37,69,44,16,18,58,51,47,70,44,44,34,49,50,54,24,38,47,50,53,47,57,64,33,56,55,27,25,41,45,25,37,42,58,46,55,41,32,23,36,25,77,80,49,58,74,78,53,58,71,61,51,54,50,45,50,54,51,52,54,55,63,76,98

Secondary structure (DSSP, 8-state):
-----TTTPPPP--SSS---S----SB-TTTTTT-EEEEETTTSHHHHHHHHHHHHTT-EEEEEES-HHHHHHHHHHHHHHHSS-EEEEE--TT-HHHHHHHHHHHHHHHS---EEEE---------GGG--HHHHHHHIIIIIIHHHHHHHHHIIIIIHHH-EEEEEE--STTTS--TT-HHHHHHHHHHHHHHHHHHHHHGGGTEEEEEEEE-SBTTSHHHHHHS-HHHHHTTHHHHSTTSS-B-HHHHHHHHHHHHSGGGTT--S-EEEESTTHHHH----HHHHHHHHHHHHHHH-/-----TTTPPPP--SSS---S----SB-TTTTTT-EEEEETTTSHHHHHHHHHHHHTT-EEEEEES-HHHHHHHHHHHHHHHSS-EEEEE--TT-HHHHHHHHHHHHHHHS---EEEE---------GGG--HHHHHHHIIIIIIHHHHHHHHHIIIIIHHH-EEEEEE--STTTTT-TT-HHHHHHHHHHHHHHHHHHHHHGGGTEEEEEEEE-SBTTSHHHHHHS-HHHHHTTHHHHSTTSS-B-HHHHHHHHHHHHSGGGTT--S-EEEESTTHHHH----HHHHHHHHHHHHHHH-